Protein AF-A0A7Y3K8Q2-F1 (afdb_monomer_lite)

Secondary structure (DSSP, 8-state):
-----PPP-------------PPPP-----PPPP---------PPP---BPPP------HHHHHHHHHHTT-S-HHHHHHHHHHHHHHGGGGHHHHHHHHHT---HHHHHHHHHHHHHHHHHHHHH--EEEEEEEEEEHHHHHHHHHHHTTPEEEE-SS-GGGGG-EEEEEEEEEEHHHHHHHHHHHHSEEE-PPPS-PPTTEEEEEET-TT-TT--EE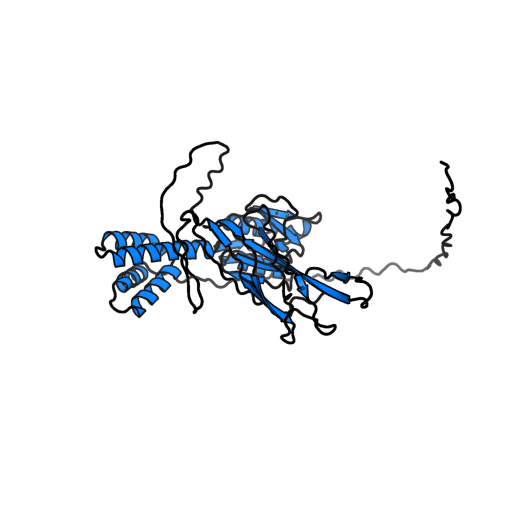EETTEEEEEEEPPPEEEEE--SSS--EEEEEEEEEEEEEE--SS-EEEEE---EEEEEEETTS-B-B-TT-PPPEEE-SSTTEEEE--EEE---TT---EEEEEEE--EEEE-S------------------------SS---------S--S-------------GGG-----

Structure (mmCIF, N/CA/C/O backbone):
data_AF-A0A7Y3K8Q2-F1
#
_entry.id   AF-A0A7Y3K8Q2-F1
#
loop_
_atom_site.group_PDB
_atom_site.id
_atom_site.type_symbol
_atom_site.label_atom_id
_atom_site.label_alt_id
_atom_site.label_comp_id
_atom_site.label_asym_id
_atom_site.label_entity_id
_atom_site.label_seq_id
_atom_site.pdbx_PDB_ins_code
_atom_site.Cartn_x
_atom_site.Cartn_y
_atom_site.Cartn_z
_atom_site.occupancy
_atom_site.B_iso_or_equiv
_atom_site.auth_seq_id
_atom_site.auth_comp_id
_atom_site.auth_asym_id
_atom_site.auth_atom_id
_atom_site.pdbx_PDB_model_num
ATOM 1 N N . MET A 1 1 ? 0.667 54.109 -51.614 1.00 34.78 1 MET A N 1
ATOM 2 C CA . MET A 1 1 ? 1.666 54.460 -52.644 1.00 34.78 1 MET A CA 1
ATOM 3 C C . MET A 1 1 ? 2.727 53.358 -52.658 1.00 34.78 1 MET A C 1
ATOM 5 O O . MET A 1 1 ? 3.371 53.200 -51.638 1.00 34.78 1 MET A O 1
ATOM 9 N N . ARG A 1 2 ? 2.766 52.569 -53.755 1.00 32.72 2 ARG A N 1
ATOM 10 C CA . ARG A 1 2 ? 3.824 51.664 -54.305 1.00 32.72 2 ARG A CA 1
ATOM 11 C C . ARG A 1 2 ? 4.629 50.799 -53.306 1.00 32.72 2 ARG A C 1
ATOM 13 O O . ARG A 1 2 ? 5.362 51.334 -52.495 1.00 32.72 2 ARG A O 1
ATOM 20 N N . ILE A 1 3 ? 4.431 49.475 -53.226 1.00 42.78 3 ILE A N 1
ATOM 21 C CA . ILE A 1 3 ? 5.012 48.390 -54.065 1.00 42.78 3 ILE A CA 1
ATOM 22 C C . ILE A 1 3 ? 6.514 48.575 -54.362 1.00 42.78 3 ILE A C 1
ATOM 24 O O . ILE A 1 3 ? 6.853 49.331 -55.266 1.00 42.78 3 ILE A O 1
ATOM 28 N N . ALA A 1 4 ? 7.353 47.847 -53.613 1.00 37.28 4 ALA A N 1
ATOM 29 C CA . ALA A 1 4 ? 8.728 47.379 -53.889 1.00 37.28 4 ALA A CA 1
ATOM 30 C C . ALA A 1 4 ? 9.181 46.617 -52.615 1.00 37.28 4 ALA A C 1
ATOM 32 O O . ALA A 1 4 ? 8.887 47.080 -51.519 1.00 37.28 4 ALA A O 1
ATOM 33 N N . ASP A 1 5 ? 9.813 45.448 -52.574 1.00 42.91 5 ASP A N 1
ATOM 34 C CA . ASP A 1 5 ? 10.395 44.559 -53.570 1.00 42.91 5 ASP A CA 1
ATOM 35 C C . ASP A 1 5 ? 10.323 43.124 -53.020 1.00 42.91 5 ASP A C 1
ATOM 37 O O . ASP A 1 5 ? 10.685 42.857 -51.872 1.00 42.91 5 ASP A O 1
ATOM 41 N N . VAL A 1 6 ? 9.879 42.191 -53.860 1.00 41.34 6 VAL A N 1
ATOM 42 C CA . VAL A 1 6 ? 9.957 40.747 -53.619 1.00 41.34 6 VAL A CA 1
ATOM 43 C C . VAL A 1 6 ? 11.229 40.245 -54.297 1.00 41.34 6 VAL A C 1
ATOM 45 O O . VAL A 1 6 ? 11.339 40.302 -55.520 1.00 41.34 6 VAL A O 1
ATOM 48 N N . LYS A 1 7 ? 12.192 39.734 -53.522 1.00 41.03 7 LYS A N 1
ATOM 49 C CA . LYS A 1 7 ? 13.321 38.958 -54.060 1.00 41.03 7 LYS A CA 1
ATOM 50 C C . LYS A 1 7 ? 12.903 37.489 -54.227 1.00 41.03 7 LYS A C 1
ATOM 52 O O . LYS A 1 7 ? 12.481 36.885 -53.240 1.00 41.03 7 LYS A O 1
ATOM 57 N N . PRO A 1 8 ? 13.040 36.892 -55.425 1.00 53.84 8 PRO A N 1
ATOM 58 C CA . PRO A 1 8 ? 12.692 35.497 -55.652 1.00 53.84 8 PRO A CA 1
ATOM 59 C C . PRO A 1 8 ? 13.775 34.554 -55.112 1.00 53.84 8 PRO A C 1
ATOM 61 O O . PRO A 1 8 ? 14.955 34.677 -55.438 1.00 53.84 8 PRO A O 1
ATOM 64 N N . TRP A 1 9 ? 13.349 33.586 -54.300 1.00 31.52 9 TRP A N 1
ATOM 65 C CA . TRP A 1 9 ? 14.095 32.364 -54.015 1.00 31.52 9 TRP A CA 1
ATOM 66 C C . TRP A 1 9 ? 13.991 31.428 -55.224 1.00 31.52 9 TRP A C 1
ATOM 68 O O . TRP A 1 9 ? 12.944 30.833 -55.469 1.00 31.52 9 TRP A O 1
ATOM 78 N N . ALA A 1 10 ? 15.079 31.292 -55.972 1.00 44.03 10 ALA A N 1
ATOM 79 C CA . ALA A 1 10 ? 15.303 30.195 -56.904 1.00 44.03 10 ALA A CA 1
ATOM 80 C C . ALA A 1 10 ? 16.795 29.835 -56.886 1.00 44.03 10 ALA A C 1
ATOM 82 O O . ALA A 1 10 ? 17.631 30.721 -56.730 1.00 44.03 10 ALA A O 1
ATOM 83 N N . ALA A 1 11 ? 17.084 28.545 -57.094 1.00 40.09 11 ALA A N 1
ATOM 84 C CA . ALA A 1 11 ? 18.376 27.855 -56.948 1.00 40.09 11 ALA A CA 1
ATOM 85 C C . ALA A 1 11 ? 18.664 27.463 -55.474 1.00 40.09 11 ALA A C 1
ATOM 87 O O . ALA A 1 11 ? 18.662 28.306 -54.593 1.00 40.09 11 ALA A O 1
ATOM 88 N N . ILE A 1 12 ? 18.889 26.207 -55.073 1.00 41.50 12 ILE A N 1
ATOM 89 C CA . ILE A 1 12 ? 19.360 25.002 -55.763 1.00 41.50 12 ILE A CA 1
ATOM 90 C C . ILE A 1 12 ? 18.766 23.785 -55.022 1.00 41.50 12 ILE A C 1
ATOM 92 O O . ILE A 1 12 ? 19.062 23.566 -53.850 1.00 41.50 12 ILE A O 1
ATOM 96 N N . VAL A 1 13 ? 17.956 22.972 -55.705 1.00 44.62 13 VAL A N 1
ATOM 97 C CA . VAL A 1 13 ? 17.641 21.589 -55.308 1.00 44.62 13 VAL A CA 1
ATOM 98 C C . VAL A 1 13 ? 18.369 20.688 -56.295 1.00 44.62 13 VAL A C 1
ATOM 100 O O . VAL A 1 13 ? 17.943 20.603 -57.439 1.00 44.62 13 VAL A O 1
ATOM 103 N N . ALA A 1 14 ? 19.473 20.070 -55.867 1.00 41.16 14 ALA A N 1
ATOM 104 C CA . ALA A 1 14 ? 20.038 18.836 -56.430 1.00 41.16 14 ALA A CA 1
ATOM 105 C C . ALA A 1 14 ? 21.353 18.489 -55.708 1.00 41.16 14 ALA A C 1
ATOM 107 O O . ALA A 1 14 ? 22.441 18.709 -56.231 1.00 41.16 14 ALA A O 1
ATOM 108 N N . VAL A 1 15 ? 21.270 17.923 -54.501 1.00 39.44 15 VAL A N 1
ATOM 109 C CA . VAL A 1 15 ? 22.373 17.111 -53.964 1.00 39.44 15 VAL A CA 1
ATOM 110 C C . VAL A 1 15 ? 21.968 15.660 -54.161 1.00 39.44 15 VAL A C 1
ATOM 112 O O . VAL A 1 15 ? 21.277 15.058 -53.343 1.00 39.44 15 VAL A O 1
ATOM 115 N N . ALA A 1 16 ? 22.343 15.132 -55.323 1.00 43.06 16 ALA A N 1
ATOM 116 C CA . ALA A 1 16 ? 22.302 13.712 -55.607 1.00 43.06 16 ALA A CA 1
ATOM 117 C C . ALA A 1 16 ? 23.352 13.020 -54.724 1.00 43.06 16 ALA A C 1
ATOM 119 O O . ALA A 1 16 ? 24.555 13.178 -54.928 1.00 43.06 16 ALA A O 1
ATOM 120 N N . CYS A 1 17 ? 22.895 12.257 -53.732 1.00 37.62 17 CYS A N 1
ATOM 121 C CA . CYS A 1 17 ? 23.726 11.316 -52.989 1.00 37.62 17 CYS A CA 1
ATOM 122 C C . CYS A 1 17 ? 24.158 10.175 -53.919 1.00 37.62 17 CYS A C 1
ATOM 124 O O . CYS A 1 17 ? 23.544 9.110 -53.952 1.00 37.62 17 CYS A O 1
ATOM 126 N N . LEU A 1 18 ? 25.232 10.403 -54.674 1.00 41.81 18 LEU A N 1
ATOM 127 C CA . LEU A 1 18 ? 25.974 9.367 -55.382 1.00 41.81 18 LEU A CA 1
ATOM 128 C C . LEU A 1 18 ? 26.874 8.636 -54.368 1.00 41.81 18 LEU A C 1
ATOM 130 O O . LEU A 1 18 ? 28.073 8.885 -54.261 1.00 41.81 18 LEU A O 1
ATOM 134 N N . LEU A 1 19 ? 26.283 7.746 -53.570 1.00 45.28 19 LEU A N 1
ATOM 135 C CA . LEU A 1 19 ? 27.051 6.764 -52.809 1.00 45.28 19 LEU A CA 1
ATOM 136 C C . LEU A 1 19 ? 27.386 5.605 -53.746 1.00 45.28 19 LEU A C 1
ATOM 138 O O . LEU A 1 19 ? 26.563 4.730 -54.006 1.00 45.28 19 LEU A O 1
ATOM 142 N N . ALA A 1 20 ? 28.610 5.630 -54.269 1.00 45.62 20 ALA A N 1
ATOM 143 C CA . ALA A 1 20 ? 29.208 4.513 -54.979 1.00 45.62 20 ALA A CA 1
ATOM 144 C C . ALA A 1 20 ? 29.200 3.269 -54.076 1.00 45.62 20 ALA A C 1
ATOM 146 O O . ALA A 1 20 ? 29.879 3.217 -53.046 1.00 45.62 20 ALA A O 1
ATOM 147 N N . ALA A 1 21 ? 28.420 2.265 -54.471 1.00 46.75 21 ALA A N 1
ATOM 148 C CA . ALA A 1 21 ? 28.455 0.941 -53.879 1.00 46.75 21 ALA A CA 1
ATOM 149 C C . ALA A 1 21 ? 29.845 0.339 -54.125 1.00 46.75 21 ALA A C 1
ATOM 151 O O . ALA A 1 21 ? 30.217 0.037 -55.258 1.00 46.75 21 ALA A O 1
ATOM 152 N N . ARG A 1 22 ? 30.638 0.187 -53.060 1.00 51.09 22 ARG A N 1
ATOM 153 C CA . ARG A 1 22 ? 31.871 -0.599 -53.123 1.00 51.09 22 ARG A CA 1
ATOM 154 C C . ARG A 1 22 ? 31.491 -2.074 -53.311 1.00 51.09 22 ARG A C 1
ATOM 156 O O . ARG A 1 22 ? 30.684 -2.572 -52.524 1.00 51.09 22 ARG A O 1
ATOM 163 N N . PRO A 1 23 ? 32.057 -2.785 -54.301 1.00 56.75 23 PRO A N 1
ATOM 164 C CA . PRO A 1 23 ? 31.856 -4.220 -54.428 1.00 56.75 23 PRO A CA 1
ATOM 165 C C . PRO A 1 23 ? 32.451 -4.919 -53.201 1.00 56.75 23 PRO A C 1
ATOM 167 O O . PRO A 1 23 ? 33.633 -4.769 -52.889 1.00 56.75 23 PRO A O 1
ATOM 170 N N . VAL A 1 24 ? 31.609 -5.658 -52.480 1.00 62.53 24 VAL A N 1
ATOM 171 C CA . VAL A 1 24 ? 32.037 -6.558 -51.407 1.00 62.53 24 VAL A CA 1
ATOM 172 C C . VAL A 1 24 ? 32.770 -7.731 -52.068 1.00 62.53 24 VAL A C 1
ATOM 174 O O . VAL A 1 24 ? 32.178 -8.383 -52.930 1.00 62.53 24 VAL A O 1
ATOM 177 N N . PRO A 1 25 ? 34.038 -8.017 -51.721 1.00 63.31 25 PRO A N 1
ATOM 178 C CA . PRO A 1 25 ? 34.726 -9.184 -52.251 1.00 63.31 25 PRO A CA 1
ATOM 179 C C . PRO A 1 25 ? 34.004 -10.453 -51.790 1.00 63.31 25 PRO A C 1
ATOM 181 O O . PRO A 1 25 ? 33.727 -10.637 -50.604 1.00 63.31 25 PRO A O 1
ATOM 184 N N . ALA A 1 26 ? 33.689 -11.324 -52.748 1.00 54.75 26 ALA A N 1
ATOM 185 C CA . ALA A 1 26 ? 33.118 -12.634 -52.490 1.00 54.75 26 ALA A CA 1
ATOM 186 C C . ALA A 1 26 ? 34.107 -13.466 -51.659 1.00 54.75 26 ALA A C 1
ATOM 188 O O . ALA A 1 26 ? 35.140 -13.913 -52.157 1.00 54.75 26 ALA A O 1
ATOM 189 N N . VAL A 1 27 ? 33.789 -13.671 -50.380 1.00 58.91 27 VAL A N 1
ATOM 190 C CA . VAL A 1 27 ? 34.483 -14.631 -49.517 1.00 58.91 27 VAL A CA 1
ATOM 191 C C . VAL A 1 27 ? 34.057 -16.030 -49.961 1.00 58.91 27 VAL A C 1
ATOM 193 O O . VAL A 1 27 ? 33.045 -16.570 -49.517 1.00 58.91 27 VAL A O 1
ATOM 196 N N . SER A 1 28 ? 34.814 -16.586 -50.903 1.00 59.12 28 SER A N 1
ATOM 197 C CA . SER A 1 28 ? 34.719 -17.981 -51.323 1.00 59.12 28 SER A CA 1
ATOM 198 C C . SER A 1 28 ? 35.443 -18.855 -50.295 1.00 59.12 28 SER A C 1
ATOM 200 O O . SER A 1 28 ? 36.624 -18.634 -50.032 1.00 59.12 28 SER A O 1
ATOM 202 N N . GLY A 1 29 ? 34.739 -19.824 -49.695 1.00 57.97 29 GLY A N 1
ATOM 203 C CA . GLY A 1 29 ? 35.365 -20.874 -48.876 1.00 57.97 29 GLY A CA 1
ATOM 204 C C . GLY A 1 29 ? 34.869 -21.054 -47.436 1.00 57.97 29 GLY A C 1
ATOM 205 O O . GLY A 1 29 ? 35.644 -21.492 -46.591 1.00 57.97 29 GLY A O 1
ATOM 206 N N . ALA A 1 30 ? 33.606 -20.755 -47.115 1.00 52.19 30 ALA A N 1
ATOM 207 C CA . ALA A 1 30 ? 33.050 -21.127 -45.811 1.00 52.19 30 ALA A CA 1
ATOM 208 C C . ALA A 1 30 ? 32.630 -22.610 -45.795 1.00 52.19 30 ALA A C 1
ATOM 210 O O . ALA A 1 30 ? 31.557 -22.981 -46.270 1.00 52.19 30 ALA A O 1
ATOM 211 N N . THR A 1 31 ? 33.492 -23.457 -45.235 1.00 67.50 31 THR A N 1
ATOM 212 C CA . THR A 1 31 ? 33.209 -24.850 -44.863 1.00 67.50 31 THR A CA 1
ATOM 213 C C . THR A 1 31 ? 31.917 -24.928 -44.033 1.00 67.50 31 THR A C 1
ATOM 215 O O . THR A 1 31 ? 31.753 -24.120 -43.112 1.00 67.50 31 THR A O 1
ATOM 218 N N . PRO A 1 32 ? 30.997 -25.877 -44.301 1.00 70.56 32 PRO A N 1
ATOM 219 C CA . PRO A 1 32 ? 29.763 -26.002 -43.533 1.00 70.56 32 PRO A CA 1
ATOM 220 C C . PRO A 1 32 ? 30.079 -26.194 -42.040 1.00 70.56 32 PRO A C 1
ATOM 222 O O . PRO A 1 32 ? 30.946 -27.005 -41.693 1.00 70.56 32 PRO A O 1
ATOM 225 N N . PRO A 1 33 ? 29.412 -25.455 -41.135 1.00 67.12 33 PRO A N 1
ATOM 226 C CA . PRO A 1 33 ? 29.667 -25.565 -39.710 1.00 67.12 33 PRO A CA 1
ATOM 227 C C . PRO A 1 33 ? 29.348 -26.985 -39.242 1.00 67.12 33 PRO A C 1
ATOM 229 O O . PRO A 1 33 ? 28.231 -27.481 -39.391 1.00 67.12 33 PRO A O 1
ATOM 232 N N . ARG A 1 34 ? 30.361 -27.635 -38.664 1.00 69.44 34 ARG A N 1
ATOM 233 C CA . ARG A 1 34 ? 30.262 -28.946 -38.019 1.00 69.44 34 ARG A CA 1
ATOM 234 C C . ARG A 1 34 ? 29.072 -28.923 -37.041 1.00 69.44 34 ARG A C 1
ATOM 236 O O . ARG A 1 34 ? 29.019 -28.004 -36.217 1.00 69.44 34 ARG A O 1
ATOM 243 N N . PRO A 1 35 ? 28.132 -29.886 -37.098 1.00 63.22 35 PRO A N 1
ATOM 244 C CA . PRO A 1 35 ? 27.005 -29.929 -36.175 1.00 63.22 35 PRO A CA 1
ATOM 245 C C . PRO A 1 35 ? 27.545 -29.982 -34.746 1.00 63.22 35 PRO A C 1
ATOM 247 O O . PRO A 1 35 ? 28.223 -30.935 -34.356 1.00 63.22 35 PRO A O 1
ATOM 250 N N . ARG A 1 36 ? 27.305 -28.914 -33.975 1.00 63.41 36 ARG A N 1
ATOM 251 C CA . ARG A 1 36 ? 27.643 -28.891 -32.551 1.00 63.41 36 ARG A CA 1
ATOM 252 C C . ARG A 1 36 ? 26.876 -30.038 -31.887 1.00 63.41 36 ARG A C 1
ATOM 254 O O . ARG A 1 36 ? 25.658 -30.092 -32.063 1.00 63.41 36 ARG A O 1
ATOM 261 N N . PRO A 1 37 ? 27.542 -30.930 -31.131 1.00 67.38 37 PRO A N 1
ATOM 262 C CA . PRO A 1 37 ? 26.841 -31.933 -30.346 1.00 67.38 37 PRO A CA 1
ATOM 263 C C . PRO A 1 37 ? 25.824 -31.211 -29.465 1.00 67.38 37 PRO A C 1
ATOM 265 O O . PRO A 1 37 ? 26.164 -30.238 -28.785 1.00 67.38 37 PRO A O 1
ATOM 268 N N . ALA A 1 38 ? 24.567 -31.646 -29.547 1.00 53.72 38 ALA A N 1
ATOM 269 C CA . ALA A 1 38 ? 23.482 -31.131 -28.735 1.00 53.72 38 ALA A CA 1
ATOM 270 C C . ALA A 1 38 ? 23.841 -31.375 -27.267 1.00 53.72 38 ALA A C 1
ATOM 272 O O . ALA A 1 38 ? 23.623 -32.457 -26.727 1.00 53.72 38 ALA A O 1
ATOM 273 N N . MET A 1 39 ? 24.452 -30.377 -26.627 1.00 54.78 39 MET A N 1
ATOM 274 C CA . MET A 1 39 ? 24.625 -30.383 -25.188 1.00 54.78 39 MET A CA 1
ATOM 275 C C . MET A 1 39 ? 23.223 -30.427 -24.603 1.00 54.78 39 MET A C 1
ATOM 277 O O . MET A 1 39 ? 22.457 -29.473 -24.752 1.00 54.78 39 MET A O 1
ATOM 281 N N . ALA A 1 40 ? 22.888 -31.557 -23.984 1.00 52.88 40 ALA A N 1
ATOM 282 C CA . ALA A 1 40 ? 21.697 -31.713 -23.178 1.00 52.88 40 ALA A CA 1
ATOM 283 C C . ALA A 1 40 ? 21.687 -30.570 -22.159 1.00 52.88 40 ALA A C 1
ATOM 285 O O . ALA A 1 40 ? 22.428 -30.574 -21.175 1.00 52.88 40 ALA A O 1
ATOM 286 N N . VAL A 1 41 ? 20.893 -29.538 -22.447 1.00 50.03 41 VAL A N 1
ATOM 287 C CA . VAL A 1 41 ? 20.645 -28.442 -21.522 1.00 50.03 41 VAL A CA 1
ATOM 288 C C . VAL A 1 41 ? 19.907 -29.083 -20.364 1.00 50.03 41 VAL A C 1
ATOM 290 O O . VAL A 1 41 ? 18.709 -29.342 -20.455 1.00 50.03 41 VAL A O 1
ATOM 293 N N . ALA A 1 42 ? 20.647 -29.406 -19.303 1.00 51.31 42 ALA A N 1
ATOM 294 C CA . ALA A 1 42 ? 20.094 -29.910 -18.064 1.00 51.31 42 ALA A CA 1
ATOM 295 C C . ALA A 1 42 ? 19.019 -28.918 -17.611 1.00 51.31 42 ALA A C 1
ATOM 297 O O . ALA A 1 42 ? 19.310 -27.799 -17.175 1.00 51.31 42 ALA A O 1
ATOM 298 N N . SER A 1 43 ? 17.761 -29.306 -17.799 1.00 52.53 43 SER A N 1
ATOM 299 C CA . SER A 1 43 ? 16.587 -28.532 -17.436 1.00 52.53 43 SER A CA 1
ATOM 300 C C . SER A 1 43 ? 16.564 -28.418 -15.919 1.00 52.53 43 SER A C 1
ATOM 302 O O . SER A 1 43 ? 16.042 -29.285 -15.221 1.00 52.53 43 SER A O 1
ATOM 304 N N . ARG A 1 44 ? 17.204 -27.364 -15.404 1.00 56.59 44 ARG A N 1
ATOM 305 C CA . ARG A 1 44 ? 17.248 -27.054 -13.978 1.00 56.59 44 ARG A CA 1
ATOM 306 C C . ARG A 1 44 ? 15.793 -26.968 -13.495 1.00 56.59 44 ARG A C 1
ATOM 308 O O . ARG A 1 44 ? 15.041 -26.159 -14.051 1.00 56.59 44 ARG A O 1
ATOM 315 N N . PRO A 1 45 ? 15.364 -27.799 -12.529 1.00 58.28 45 PRO A N 1
ATOM 316 C CA . PRO A 1 45 ? 13.983 -27.792 -12.072 1.00 58.28 45 PRO A CA 1
ATOM 317 C C . PRO A 1 45 ? 13.601 -26.376 -11.617 1.00 58.28 45 PRO A C 1
ATOM 319 O O . PRO A 1 45 ? 14.430 -25.675 -11.024 1.00 58.28 45 PRO A O 1
ATOM 322 N N . PRO A 1 46 ? 12.379 -25.910 -11.933 1.00 62.38 46 PRO A N 1
ATOM 323 C CA . PRO A 1 46 ? 11.961 -24.556 -11.607 1.00 62.38 46 PRO A CA 1
ATOM 324 C C . PRO A 1 46 ? 12.075 -24.342 -10.097 1.00 62.38 46 PRO A C 1
ATOM 326 O O . PRO A 1 46 ? 11.532 -25.117 -9.313 1.00 62.38 46 PRO A O 1
ATOM 329 N N . ALA A 1 47 ? 12.782 -23.285 -9.694 1.00 62.19 47 ALA A N 1
ATOM 330 C CA . ALA A 1 47 ? 12.924 -22.920 -8.292 1.00 62.19 47 ALA A CA 1
ATOM 331 C C . ALA A 1 47 ? 11.535 -22.745 -7.654 1.00 62.19 47 ALA A C 1
ATOM 333 O O . ALA A 1 47 ? 10.793 -21.816 -7.987 1.00 62.19 47 ALA A O 1
ATOM 334 N N . ILE A 1 48 ? 11.179 -23.649 -6.740 1.00 57.34 48 ILE A N 1
ATOM 335 C CA . ILE A 1 48 ? 9.974 -23.530 -5.923 1.00 57.34 48 ILE A CA 1
ATOM 336 C C . ILE A 1 48 ? 10.252 -22.449 -4.885 1.00 57.34 48 ILE A C 1
ATOM 338 O O . ILE A 1 48 ? 11.035 -22.626 -3.954 1.00 57.34 48 ILE A O 1
ATOM 342 N N . ILE A 1 49 ? 9.593 -21.308 -5.037 1.00 61.25 49 ILE A N 1
ATOM 343 C CA . ILE A 1 49 ? 9.621 -20.252 -4.035 1.00 61.25 49 ILE A CA 1
ATOM 344 C C . ILE A 1 49 ? 8.702 -20.674 -2.877 1.00 61.25 49 ILE A C 1
ATOM 346 O O . ILE A 1 49 ? 7.498 -20.416 -2.906 1.00 61.25 49 ILE A O 1
ATOM 350 N N . MET A 1 50 ? 9.259 -21.333 -1.857 1.00 43.56 50 MET A N 1
ATOM 351 C CA . MET A 1 50 ? 8.577 -21.516 -0.572 1.00 43.56 50 MET A CA 1
ATOM 352 C C . MET A 1 50 ? 8.633 -20.207 0.218 1.00 43.56 50 MET A C 1
ATOM 354 O O . MET A 1 50 ? 9.706 -19.655 0.461 1.00 43.56 50 MET A O 1
ATOM 358 N N . LEU A 1 51 ? 7.470 -19.680 0.599 1.00 53.06 51 LEU A N 1
ATOM 359 C CA . LEU A 1 51 ? 7.373 -18.573 1.545 1.00 53.06 51 LEU A CA 1
ATOM 360 C C . LEU A 1 51 ? 7.036 -19.106 2.942 1.00 53.06 51 LEU A C 1
ATOM 362 O O . LEU A 1 51 ? 6.220 -20.022 3.053 1.00 53.06 51 LEU A O 1
ATOM 366 N N . PRO A 1 52 ? 7.622 -18.530 4.004 1.00 53.59 52 PRO A N 1
ATOM 367 C CA . PRO A 1 52 ? 7.262 -18.872 5.372 1.00 53.59 52 PRO A CA 1
ATOM 368 C C . PRO A 1 52 ? 5.786 -18.550 5.647 1.00 53.59 52 PRO A C 1
ATOM 370 O O . PRO A 1 52 ? 5.279 -17.493 5.256 1.00 53.59 52 PRO A O 1
ATOM 373 N N . ARG A 1 53 ? 5.114 -19.477 6.339 1.00 47.44 53 ARG A N 1
ATOM 374 C CA . ARG A 1 53 ? 3.764 -19.317 6.894 1.00 47.44 53 ARG A CA 1
ATOM 375 C C . ARG A 1 53 ? 3.751 -18.145 7.868 1.00 47.44 53 ARG A C 1
ATOM 377 O O . ARG A 1 53 ? 4.518 -18.137 8.825 1.00 47.44 53 ARG A O 1
ATOM 384 N N . THR A 1 54 ? 2.870 -17.171 7.662 1.00 53.38 54 THR A N 1
ATOM 385 C CA . THR A 1 54 ? 2.738 -16.039 8.588 1.00 53.38 54 THR A CA 1
ATOM 386 C C . THR A 1 54 ? 1.277 -15.732 8.887 1.00 53.38 54 THR A C 1
ATOM 388 O O . THR A 1 54 ? 0.648 -14.970 8.152 1.00 53.38 54 THR A O 1
ATOM 391 N N . GLN A 1 55 ? 0.765 -16.246 10.010 1.00 58.19 55 GLN A N 1
ATOM 392 C CA . GLN A 1 55 ? -0.003 -15.416 10.944 1.00 58.19 55 GLN A CA 1
ATOM 393 C C . GLN A 1 55 ? -0.157 -16.065 12.332 1.00 58.19 55 GLN A C 1
ATOM 395 O O . GLN A 1 55 ? -0.479 -17.249 12.411 1.00 58.19 55 GLN A O 1
ATOM 400 N N . PRO A 1 56 ? 0.009 -15.292 13.421 1.00 56.69 56 PRO A N 1
ATOM 401 C CA . PRO A 1 56 ? -0.501 -15.676 14.729 1.00 56.69 56 PRO A CA 1
ATOM 402 C C . PRO A 1 56 ? -2.033 -15.603 14.710 1.00 56.69 56 PRO A C 1
ATOM 404 O O . PRO A 1 56 ? -2.618 -14.576 14.359 1.00 56.69 56 PRO A O 1
ATOM 407 N N . VAL A 1 57 ? -2.688 -16.703 15.072 1.00 77.94 57 VAL A N 1
ATOM 408 C CA . VAL A 1 57 ? -4.133 -16.739 15.309 1.00 77.94 57 VAL A CA 1
ATOM 409 C C . VAL A 1 57 ? -4.371 -16.133 16.691 1.00 77.94 57 VAL A C 1
ATOM 411 O O . VAL A 1 57 ? -4.094 -16.773 17.702 1.00 77.94 57 VAL A O 1
ATOM 414 N N . PHE A 1 58 ? -4.828 -14.880 16.753 1.00 88.69 58 PHE A N 1
ATOM 415 C CA . PHE A 1 58 ? -5.263 -14.297 18.024 1.00 88.69 58 PHE A CA 1
ATOM 416 C C . PHE A 1 58 ? -6.529 -15.013 18.495 1.00 88.69 58 PHE A C 1
ATOM 418 O O . PHE A 1 58 ? -7.490 -15.139 17.734 1.00 88.69 58 PHE A O 1
ATOM 425 N N . THR A 1 59 ? -6.542 -15.487 19.738 1.00 93.25 59 THR A N 1
ATOM 426 C CA . THR A 1 59 ? -7.701 -16.209 20.276 1.00 93.25 59 THR A CA 1
ATOM 427 C C . THR A 1 59 ? -8.795 -15.230 20.720 1.00 93.25 59 THR A C 1
ATOM 429 O O . THR A 1 59 ? -8.484 -14.111 21.146 1.00 93.25 59 THR A O 1
ATOM 432 N N . PRO A 1 60 ? -10.082 -15.628 20.705 1.00 94.38 60 PRO A N 1
ATOM 433 C CA . PRO A 1 60 ? -11.166 -14.800 21.241 1.00 94.38 60 PRO A CA 1
ATOM 434 C C . PRO A 1 60 ? -10.906 -14.318 22.678 1.00 94.38 60 PRO A C 1
ATOM 436 O O . PRO A 1 60 ? -11.198 -13.171 23.012 1.00 94.38 60 PRO A O 1
ATOM 439 N N . LYS A 1 61 ? -10.256 -15.154 23.503 1.00 95.88 61 LYS A N 1
ATOM 440 C CA . LYS A 1 61 ? -9.847 -14.818 24.876 1.00 95.88 61 LYS A CA 1
ATOM 441 C C . LYS A 1 61 ? -8.844 -13.660 24.925 1.00 95.88 61 LYS A C 1
ATOM 443 O O . LYS A 1 61 ? -8.966 -12.788 25.780 1.00 95.88 61 LYS A O 1
ATOM 448 N N . GLN A 1 62 ? -7.873 -13.619 24.009 1.00 96.75 62 GLN A N 1
ATOM 449 C CA . GLN A 1 62 ? -6.914 -12.509 23.925 1.00 96.75 62 GLN A CA 1
ATOM 450 C C . GLN A 1 62 ? -7.603 -11.198 23.531 1.00 96.75 62 GLN A C 1
ATOM 452 O O . GLN A 1 62 ? -7.339 -10.163 24.141 1.00 96.75 62 GLN A O 1
ATOM 457 N N . ILE A 1 63 ? -8.523 -11.251 22.561 1.00 96.75 63 ILE A N 1
ATOM 458 C CA . ILE A 1 63 ? -9.300 -10.080 22.128 1.00 96.75 63 ILE A CA 1
ATOM 459 C C . ILE A 1 63 ? -10.138 -9.545 23.294 1.00 96.75 63 ILE A C 1
ATOM 461 O O . ILE A 1 63 ? -10.054 -8.357 23.606 1.00 96.75 63 ILE A O 1
ATOM 465 N N . ALA A 1 64 ? -10.874 -10.417 23.989 1.00 96.56 64 ALA A N 1
ATOM 466 C CA . ALA A 1 64 ? -11.659 -10.047 25.166 1.00 96.56 64 ALA A CA 1
ATOM 467 C C . ALA A 1 64 ? -10.788 -9.436 26.279 1.00 96.56 64 ALA A C 1
ATOM 469 O O . ALA A 1 64 ? -11.154 -8.413 26.857 1.00 96.56 64 ALA A O 1
ATOM 470 N N . ALA A 1 65 ? -9.598 -9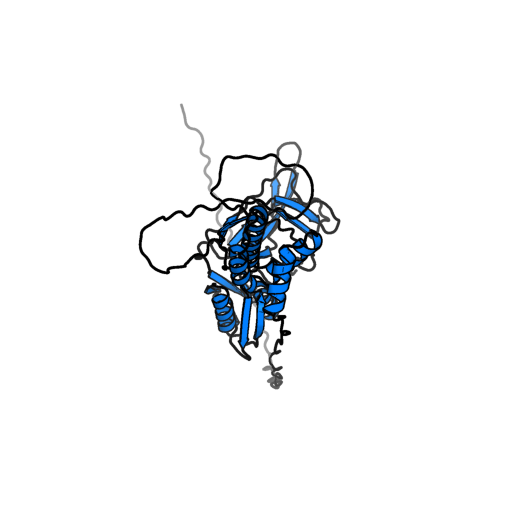.995 26.531 1.00 97.62 65 ALA A N 1
ATOM 471 C CA . ALA A 1 65 ? -8.662 -9.453 27.516 1.00 97.62 65 ALA A CA 1
ATOM 472 C C . ALA A 1 65 ? -8.178 -8.036 27.156 1.00 97.62 65 ALA A C 1
ATOM 474 O O . ALA A 1 65 ? -8.059 -7.181 28.036 1.00 97.62 65 ALA A O 1
ATOM 475 N N . TRP A 1 66 ? -7.914 -7.747 25.878 1.00 97.94 66 TRP A N 1
ATOM 476 C CA . TRP A 1 66 ? -7.574 -6.385 25.449 1.00 97.94 66 TRP A CA 1
ATOM 477 C C . TRP A 1 66 ? -8.758 -5.429 25.545 1.00 97.94 66 TRP A C 1
ATOM 479 O O . TRP A 1 66 ? -8.557 -4.285 25.941 1.00 97.94 66 TRP A O 1
ATOM 489 N N . ILE A 1 67 ? -9.976 -5.886 25.252 1.00 96.81 67 ILE A N 1
ATOM 490 C CA . ILE A 1 67 ? -11.190 -5.079 25.437 1.00 96.81 67 ILE A CA 1
ATOM 491 C C . ILE A 1 67 ? -11.372 -4.721 26.914 1.00 96.81 67 ILE A C 1
ATOM 493 O O . ILE A 1 67 ? -11.576 -3.551 27.227 1.00 96.81 67 ILE A O 1
ATOM 497 N N . GLY A 1 68 ? -11.187 -5.677 27.830 1.00 95.62 68 GLY A N 1
ATOM 498 C CA . GLY A 1 68 ? -11.208 -5.409 29.272 1.00 95.62 68 GLY A CA 1
ATOM 499 C C . GLY A 1 68 ? -10.140 -4.398 29.707 1.00 95.62 68 GLY A C 1
ATOM 500 O O . GLY A 1 68 ? -10.392 -3.540 30.542 1.00 95.62 68 GLY A O 1
ATOM 501 N N . LYS A 1 69 ? -8.958 -4.406 29.078 1.00 96.94 69 LYS A N 1
ATOM 502 C CA . LYS A 1 69 ? -7.893 -3.422 29.349 1.00 96.94 69 LYS A CA 1
ATOM 503 C C . LYS A 1 69 ? -8.228 -1.995 28.899 1.00 96.94 69 LYS A C 1
ATOM 505 O O . LYS A 1 69 ? -7.551 -1.063 29.338 1.00 96.94 69 LYS A O 1
ATOM 510 N N . LEU A 1 70 ? -9.247 -1.791 28.060 1.00 96.00 70 LEU A N 1
ATOM 511 C CA . LEU A 1 70 ? -9.671 -0.450 27.648 1.00 96.00 70 LEU A CA 1
ATOM 512 C C . LEU A 1 70 ? -10.336 0.342 28.787 1.00 96.00 70 LEU A C 1
ATOM 514 O O . LEU A 1 70 ? -10.328 1.568 28.721 1.00 96.00 70 LEU A O 1
ATOM 518 N N . SER A 1 71 ? -10.836 -0.317 29.839 1.00 94.69 71 SER A N 1
ATOM 519 C CA . SER A 1 71 ? -11.373 0.346 31.040 1.00 94.69 71 SER A CA 1
ATOM 520 C C . SER A 1 71 ? -10.332 0.608 32.133 1.00 94.69 71 SER A C 1
ATOM 522 O O . SER A 1 71 ? -10.664 1.176 33.169 1.00 94.69 71 SER A O 1
ATOM 524 N N . SER A 1 72 ? -9.067 0.229 31.920 1.00 95.75 72 SER A N 1
ATOM 525 C CA . SER A 1 72 ? -8.005 0.440 32.909 1.00 95.75 72 SER A CA 1
ATOM 526 C C . SER A 1 72 ? -7.842 1.929 33.249 1.00 95.75 72 SER A C 1
ATOM 528 O O . SER A 1 72 ? -7.837 2.748 32.322 1.00 95.75 72 SER A O 1
ATOM 530 N N . PRO A 1 73 ? -7.605 2.306 34.523 1.00 95.00 73 PRO A N 1
ATOM 531 C CA . PRO A 1 73 ? -7.299 3.692 34.889 1.00 95.00 73 PRO A CA 1
ATOM 532 C C . PRO A 1 73 ? -5.974 4.175 34.272 1.00 95.00 73 PRO A C 1
ATOM 534 O O . PRO A 1 73 ? -5.820 5.357 33.956 1.00 95.00 73 PRO A O 1
ATOM 537 N N . HIS A 1 74 ? -5.043 3.263 33.971 1.00 96.94 74 HIS A N 1
ATOM 538 C CA . HIS A 1 74 ? -3.735 3.601 33.416 1.00 96.94 74 HIS A CA 1
ATOM 539 C C . HIS A 1 74 ? -3.776 3.810 31.894 1.00 96.94 74 HIS A C 1
ATOM 541 O O . HIS A 1 74 ? -4.006 2.884 31.109 1.00 96.94 74 HIS A O 1
ATOM 547 N N . ALA A 1 75 ? -3.443 5.024 31.445 1.00 93.62 75 ALA A N 1
ATOM 548 C CA . ALA A 1 75 ? -3.452 5.389 30.025 1.00 93.62 75 ALA A CA 1
ATOM 549 C C . ALA A 1 75 ? -2.502 4.538 29.157 1.00 93.62 75 ALA A C 1
ATOM 551 O O . ALA A 1 75 ? -2.794 4.271 27.989 1.00 93.62 75 ALA A O 1
ATOM 552 N N . ALA A 1 76 ? -1.370 4.083 29.707 1.00 95.25 76 ALA A N 1
ATOM 553 C CA . ALA A 1 76 ? -0.426 3.219 28.995 1.00 95.25 76 ALA A CA 1
ATOM 554 C C . ALA A 1 76 ? -1.055 1.869 28.603 1.00 95.25 76 ALA A C 1
ATOM 556 O O . ALA A 1 76 ? -0.945 1.459 27.445 1.00 95.25 76 ALA A O 1
ATOM 557 N N . ILE A 1 77 ? -1.790 1.242 29.528 1.00 96.88 77 ILE A N 1
ATOM 558 C CA . ILE A 1 77 ? -2.474 -0.040 29.315 1.00 96.88 77 ILE A CA 1
ATOM 559 C C . ILE A 1 77 ? -3.560 0.108 28.244 1.00 96.88 77 ILE A C 1
ATOM 561 O O . ILE A 1 77 ? -3.612 -0.695 27.308 1.00 96.88 77 ILE A O 1
ATOM 565 N N . ARG A 1 78 ? -4.362 1.183 28.309 1.00 95.69 78 ARG A N 1
ATOM 566 C CA . ARG A 1 78 ? -5.381 1.479 27.286 1.00 95.69 78 ARG A CA 1
ATOM 567 C C . ARG A 1 78 ? -4.759 1.646 25.901 1.00 95.69 78 ARG A C 1
ATOM 569 O O . ARG A 1 78 ? -5.218 1.031 24.942 1.00 95.69 78 ARG A O 1
ATOM 576 N N . ARG A 1 79 ? -3.683 2.437 25.779 1.00 94.44 79 ARG A N 1
ATOM 577 C CA . ARG A 1 79 ? -2.982 2.646 24.496 1.00 94.44 79 ARG A CA 1
ATOM 578 C C . ARG A 1 79 ? -2.430 1.343 23.923 1.00 94.44 79 ARG A C 1
ATOM 580 O O . ARG A 1 79 ? -2.563 1.110 22.723 1.00 94.44 79 ARG A O 1
ATOM 587 N N . GLN A 1 80 ? -1.835 0.492 24.757 1.00 96.00 80 GLN A N 1
ATOM 588 C CA . GLN A 1 80 ? -1.327 -0.807 24.320 1.00 96.00 80 GLN A CA 1
ATOM 589 C C . GLN A 1 80 ? -2.462 -1.717 23.831 1.00 96.00 80 GLN A C 1
ATOM 591 O O . GLN A 1 80 ? -2.357 -2.298 22.751 1.00 96.00 80 GLN A O 1
ATOM 596 N N . ALA A 1 81 ? -3.572 -1.789 24.570 1.00 96.75 81 ALA A N 1
ATOM 597 C CA . ALA A 1 81 ? -4.752 -2.541 24.159 1.00 96.75 81 ALA A CA 1
ATOM 598 C C . ALA A 1 81 ? -5.326 -2.040 22.821 1.00 96.75 81 ALA A C 1
ATOM 600 O O . ALA A 1 81 ? -5.546 -2.852 21.922 1.00 96.75 81 ALA A O 1
ATOM 601 N N . LYS A 1 82 ? -5.469 -0.715 22.636 1.00 96.88 82 LYS A N 1
ATOM 602 C CA . LYS A 1 82 ? -5.894 -0.109 21.357 1.00 96.88 82 LYS A CA 1
ATOM 603 C C . LYS A 1 82 ? -4.988 -0.553 20.198 1.00 96.88 82 LYS A C 1
ATOM 605 O O . LYS A 1 82 ? -5.491 -0.999 19.171 1.00 96.88 82 LYS A O 1
ATOM 610 N N . ARG A 1 83 ? -3.658 -0.523 20.369 1.00 94.25 83 ARG A N 1
ATOM 611 C CA . ARG A 1 83 ? -2.703 -0.981 19.334 1.00 94.25 83 ARG A CA 1
ATOM 612 C C . ARG A 1 83 ? -2.865 -2.463 18.991 1.00 94.25 83 ARG A C 1
ATOM 614 O O . ARG A 1 83 ? -2.832 -2.819 17.812 1.00 94.25 83 ARG A O 1
ATOM 621 N N . HIS A 1 84 ? -3.056 -3.324 19.992 1.00 95.12 84 HIS A N 1
ATOM 622 C CA . HIS A 1 84 ? -3.287 -4.749 19.748 1.00 95.12 84 HIS A CA 1
ATOM 623 C C . HIS A 1 84 ? -4.600 -4.983 18.997 1.00 95.12 84 HIS A C 1
ATOM 625 O O . HIS A 1 84 ? -4.607 -5.717 18.015 1.00 95.12 84 HIS A O 1
ATOM 631 N N . LEU A 1 85 ? -5.678 -4.297 19.379 1.00 95.88 85 LEU A N 1
ATOM 632 C CA . LEU A 1 85 ? -6.981 -4.406 18.715 1.00 95.88 85 LEU A CA 1
ATOM 633 C C . LEU A 1 85 ? -6.939 -3.898 17.263 1.00 95.88 85 LEU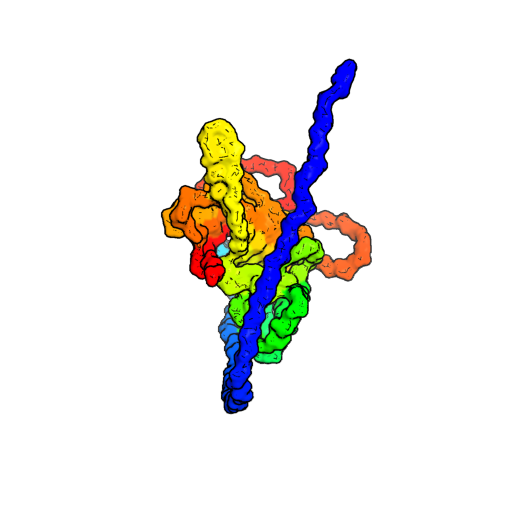 A C 1
ATOM 635 O O . LEU A 1 85 ? -7.488 -4.548 16.376 1.00 95.88 85 LEU A O 1
ATOM 639 N N . ILE A 1 86 ? -6.202 -2.816 16.988 1.00 92.81 86 ILE A N 1
ATOM 640 C CA . ILE A 1 86 ? -5.937 -2.348 15.614 1.00 92.81 86 ILE A CA 1
ATOM 641 C C . ILE A 1 86 ? -5.163 -3.403 14.811 1.00 92.81 86 ILE A C 1
ATOM 643 O O . ILE A 1 86 ? -5.494 -3.673 13.658 1.00 92.81 86 ILE A O 1
ATOM 647 N N . THR A 1 87 ? -4.170 -4.050 15.428 1.00 89.75 87 THR A N 1
ATOM 648 C CA . THR A 1 87 ? -3.377 -5.118 14.790 1.00 89.75 87 THR A CA 1
ATOM 649 C C . THR A 1 87 ? -4.225 -6.355 14.469 1.00 89.75 87 THR A C 1
ATOM 651 O O . THR A 1 87 ? -4.059 -6.958 13.406 1.00 89.75 87 THR A O 1
ATOM 654 N N . VAL A 1 88 ? -5.156 -6.720 15.359 1.00 92.25 88 VAL A N 1
ATOM 655 C CA . VAL A 1 88 ? -6.147 -7.788 15.132 1.00 92.25 88 VAL A CA 1
ATOM 656 C C . VAL A 1 88 ? -7.055 -7.440 13.948 1.00 92.25 88 VAL A C 1
ATOM 658 O O . VAL A 1 88 ? -7.388 -8.307 13.135 1.00 92.25 88 VAL A O 1
ATOM 661 N N . GLY A 1 89 ? -7.437 -6.168 13.822 1.00 91.62 89 GLY A N 1
ATOM 662 C CA . GLY A 1 89 ? -8.238 -5.659 12.717 1.00 91.62 89 GLY A CA 1
ATOM 663 C C . GLY A 1 89 ? -9.693 -6.123 12.793 1.00 91.62 89 GLY A C 1
ATOM 664 O O . GLY A 1 89 ? -10.358 -5.985 13.818 1.00 91.62 89 GLY A O 1
ATOM 665 N N . THR A 1 90 ? -10.218 -6.686 11.702 1.00 90.81 90 THR A N 1
ATOM 666 C CA . THR A 1 90 ? -11.656 -6.983 11.557 1.00 90.81 90 THR A CA 1
ATOM 667 C C . THR A 1 90 ? -12.202 -7.970 12.584 1.00 90.81 90 THR A C 1
ATOM 669 O O . THR A 1 90 ? -13.372 -7.868 12.943 1.00 90.81 90 THR A O 1
ATOM 672 N N . ALA A 1 91 ? -11.378 -8.892 13.088 1.00 92.31 91 ALA A N 1
ATOM 673 C CA . ALA A 1 91 ? -11.804 -9.860 14.099 1.00 92.31 91 ALA A CA 1
ATOM 674 C C . ALA A 1 91 ? -12.152 -9.204 15.451 1.00 92.31 91 ALA A C 1
ATOM 676 O O . ALA A 1 91 ? -12.902 -9.781 16.231 1.00 92.31 91 ALA A O 1
ATOM 677 N N . ALA A 1 92 ? -11.666 -7.985 15.717 1.00 95.69 92 ALA A N 1
ATOM 678 C CA . ALA A 1 92 ? -12.008 -7.240 16.925 1.00 95.69 92 ALA A CA 1
ATOM 679 C C . ALA A 1 92 ? -13.345 -6.480 16.814 1.00 95.69 92 ALA A C 1
ATOM 681 O O . ALA A 1 92 ? -13.920 -6.121 17.836 1.00 95.69 92 ALA A O 1
ATOM 682 N N . VAL A 1 93 ? -13.874 -6.244 15.606 1.00 95.31 93 VAL A N 1
ATOM 683 C CA . VAL A 1 93 ? -15.011 -5.325 15.388 1.00 95.31 93 VAL A CA 1
ATOM 684 C C . VAL A 1 93 ? -16.290 -5.785 16.089 1.00 95.31 93 VAL A C 1
ATOM 686 O O . VAL A 1 93 ? -16.924 -4.984 16.771 1.00 95.31 93 VAL A O 1
ATOM 689 N N . ALA A 1 94 ? -16.683 -7.053 15.935 1.00 95.94 94 ALA A N 1
ATOM 690 C CA . ALA A 1 94 ? -17.910 -7.560 16.554 1.00 95.94 94 ALA A CA 1
ATOM 691 C C . ALA A 1 94 ? -17.829 -7.566 18.098 1.00 95.94 94 ALA A C 1
ATOM 693 O O . ALA A 1 94 ? -18.721 -6.989 18.721 1.00 95.94 94 ALA A O 1
ATOM 694 N N . PRO A 1 95 ? -16.750 -8.078 18.730 1.00 96.62 95 PRO A N 1
ATOM 695 C CA . PRO A 1 95 ? -16.554 -7.951 20.176 1.00 96.62 95 PRO A CA 1
ATOM 696 C C . PRO A 1 95 ? -16.552 -6.502 20.685 1.00 96.62 95 PRO A C 1
ATOM 698 O O . PRO A 1 95 ? -17.141 -6.221 21.725 1.00 96.62 95 PRO A O 1
ATOM 701 N N . LEU A 1 96 ? -15.934 -5.566 19.953 1.00 96.56 96 LEU A N 1
ATOM 702 C CA . LEU A 1 96 ? -15.921 -4.146 20.325 1.00 96.56 96 LEU A CA 1
ATOM 703 C C . LEU A 1 96 ? -17.318 -3.518 20.261 1.00 96.56 96 LEU A C 1
ATOM 705 O O . LEU A 1 96 ? -17.681 -2.758 21.155 1.00 96.56 96 LEU A O 1
ATOM 709 N N . LYS A 1 97 ? -18.122 -3.856 19.243 1.00 96.19 97 LYS A N 1
ATOM 710 C CA . LYS A 1 97 ? -19.523 -3.412 19.146 1.00 96.19 97 LYS A CA 1
ATOM 711 C C . LYS A 1 97 ? -20.390 -3.985 20.269 1.00 96.19 97 LYS A C 1
ATOM 713 O O . LYS A 1 97 ? -21.212 -3.258 20.813 1.00 96.19 97 LYS A O 1
ATOM 718 N N . ALA A 1 98 ? -20.185 -5.250 20.635 1.00 95.62 98 ALA A N 1
ATOM 719 C CA . ALA A 1 98 ? -20.882 -5.862 21.764 1.00 95.62 98 ALA A CA 1
ATOM 720 C C . ALA A 1 98 ? -20.501 -5.184 23.092 1.00 95.62 98 ALA A C 1
ATOM 722 O O . ALA A 1 98 ? -21.376 -4.822 23.872 1.00 95.62 98 ALA A O 1
ATOM 723 N N . ALA A 1 99 ? -19.208 -4.928 23.315 1.00 94.88 99 ALA A N 1
ATOM 724 C CA . ALA A 1 99 ? -18.736 -4.211 24.499 1.00 94.88 99 ALA A CA 1
ATOM 725 C C . ALA A 1 99 ? -19.271 -2.770 24.566 1.00 94.88 99 ALA A C 1
ATOM 727 O O . ALA A 1 99 ? -19.633 -2.301 25.643 1.00 94.88 99 ALA A O 1
ATOM 728 N N . LEU A 1 100 ? -19.377 -2.087 23.420 1.00 94.00 100 LEU A N 1
ATOM 729 C CA . LEU A 1 100 ? -19.925 -0.732 23.326 1.00 94.00 100 LEU A CA 1
ATOM 730 C C . LEU A 1 100 ? -21.370 -0.641 23.842 1.00 94.00 100 LEU A C 1
ATOM 732 O O . LEU A 1 100 ? -21.729 0.378 24.428 1.00 94.00 100 LEU A O 1
ATOM 736 N N . ALA A 1 101 ? -22.180 -1.688 23.656 1.00 92.88 101 ALA A N 1
ATOM 737 C CA . ALA A 1 101 ? -23.565 -1.721 24.127 1.00 92.88 101 ALA A CA 1
ATOM 738 C C . ALA A 1 101 ? -23.680 -1.751 25.664 1.00 92.88 101 ALA A C 1
ATOM 740 O O . ALA A 1 101 ? -24.672 -1.275 26.205 1.00 92.88 101 ALA A O 1
ATOM 741 N N . GLY A 1 102 ? -22.667 -2.273 26.367 1.00 91.69 102 GLY A N 1
ATOM 742 C CA . GLY A 1 102 ? -22.652 -2.377 27.831 1.00 91.69 102 GLY A CA 1
ATOM 743 C C . GLY A 1 102 ? -21.981 -1.207 28.559 1.00 91.69 102 GLY A C 1
ATOM 744 O O . GLY A 1 102 ? -21.887 -1.228 29.783 1.00 91.69 102 GLY A O 1
ATOM 745 N N . TRP A 1 103 ? -21.456 -0.207 27.845 1.00 90.38 103 TRP A N 1
ATOM 746 C CA . TRP A 1 103 ? -20.685 0.890 28.440 1.00 90.38 103 TRP A CA 1
ATOM 747 C C . TRP A 1 103 ? -21.523 2.156 28.624 1.00 90.38 103 TRP A C 1
ATOM 749 O O . TRP A 1 103 ? -22.039 2.726 27.663 1.00 90.38 103 TRP A O 1
ATOM 759 N N . THR A 1 104 ? -21.599 2.644 29.862 1.00 88.31 104 THR A N 1
ATOM 760 C CA . THR A 1 104 ? -22.452 3.781 30.244 1.00 88.31 104 THR A CA 1
ATOM 761 C C . THR A 1 104 ? -21.760 5.135 30.062 1.00 88.31 104 THR A C 1
ATOM 763 O O . THR A 1 104 ? -22.376 6.095 29.590 1.00 88.31 104 THR A O 1
ATOM 766 N N . THR A 1 105 ? -20.459 5.227 30.347 1.00 93.50 105 THR A N 1
ATOM 767 C CA . THR A 1 105 ? -19.728 6.502 30.335 1.00 93.50 105 THR A CA 1
ATOM 768 C C . THR A 1 105 ? -19.608 7.094 28.918 1.00 93.50 105 THR A C 1
ATOM 770 O O . THR A 1 105 ? -19.081 6.426 28.020 1.00 93.50 105 THR A O 1
ATOM 773 N N . PRO A 1 106 ? -20.020 8.361 28.683 1.00 92.06 106 PRO A N 1
ATOM 774 C CA . PRO A 1 106 ? -19.924 9.015 27.372 1.00 92.06 106 PRO A CA 1
ATOM 775 C C . PRO A 1 106 ? -18.516 8.993 26.764 1.00 92.06 106 PRO A C 1
ATOM 777 O O . PRO A 1 106 ? -18.369 8.658 25.588 1.00 92.06 106 PRO A O 1
ATOM 780 N N . GLN A 1 107 ? -17.485 9.253 27.578 1.00 88.94 107 GLN A N 1
ATOM 781 C CA . GLN A 1 107 ? -16.089 9.247 27.132 1.00 88.94 107 GLN A CA 1
ATOM 782 C C . GLN A 1 107 ? -15.665 7.880 26.588 1.00 88.94 107 GLN A C 1
ATOM 784 O O . GLN A 1 107 ? -15.055 7.785 25.530 1.00 88.94 107 GLN A O 1
ATOM 789 N N . MET A 1 108 ? -16.031 6.800 27.278 1.00 88.12 108 MET A N 1
ATOM 790 C CA . MET A 1 108 ? -15.677 5.444 26.861 1.00 88.12 108 MET A CA 1
ATOM 791 C C . MET A 1 108 ? -16.380 5.050 25.556 1.00 88.12 108 MET A C 1
ATOM 793 O O . MET A 1 108 ? -15.775 4.413 24.691 1.00 88.12 108 MET A O 1
ATOM 797 N N . ARG A 1 109 ? -17.639 5.475 25.372 1.00 91.12 109 ARG A N 1
ATOM 798 C CA . ARG A 1 109 ? -18.373 5.282 24.109 1.00 91.12 109 ARG A CA 1
ATOM 799 C C . ARG A 1 109 ? -17.743 6.047 22.946 1.00 91.12 109 ARG A C 1
ATOM 801 O O . ARG A 1 109 ? -17.833 5.583 21.810 1.00 91.12 109 ARG A O 1
ATOM 808 N N . TRP A 1 110 ? -17.170 7.220 23.203 1.00 89.62 110 TRP A N 1
ATOM 809 C CA . TRP A 1 110 ? -16.437 7.995 22.201 1.00 89.62 110 TRP A CA 1
ATOM 810 C C . TRP A 1 110 ? -15.111 7.309 21.846 1.00 89.62 110 TRP A C 1
ATOM 812 O O . TRP A 1 110 ? -14.921 6.913 20.701 1.00 89.62 110 TRP A O 1
ATOM 822 N N . ASP A 1 111 ? -14.290 6.989 22.849 1.00 89.75 111 ASP A N 1
ATOM 823 C CA . ASP A 1 111 ? -13.020 6.264 22.698 1.00 89.75 111 ASP A CA 1
ATOM 824 C C . ASP A 1 111 ? -13.142 4.942 21.915 1.00 89.75 111 ASP A C 1
ATOM 826 O O . ASP A 1 111 ? -12.222 4.545 21.192 1.00 89.75 111 ASP A O 1
ATOM 830 N N . MET A 1 112 ? -14.254 4.225 22.093 1.00 93.06 112 MET A N 1
ATOM 831 C CA . MET A 1 112 ? -14.532 2.967 21.401 1.00 93.06 112 MET A CA 1
ATOM 832 C C . MET A 1 112 ? -14.953 3.181 19.942 1.00 93.06 112 MET A C 1
ATOM 834 O O . MET A 1 112 ? -14.554 2.408 19.068 1.00 93.06 112 MET A O 1
ATOM 838 N N . ARG A 1 113 ? -15.742 4.228 19.663 1.00 91.69 113 ARG A N 1
ATOM 839 C CA . ARG A 1 113 ? -16.092 4.627 18.291 1.00 91.69 113 ARG A CA 1
ATOM 840 C C . ARG A 1 113 ? -14.842 5.036 17.517 1.00 91.69 113 ARG A C 1
ATOM 842 O O . ARG A 1 113 ? -14.653 4.553 16.403 1.00 91.69 113 ARG A O 1
ATOM 849 N N . ASP A 1 114 ? -13.952 5.791 18.150 1.00 89.50 114 ASP A N 1
ATOM 850 C CA . ASP A 1 114 ? -12.648 6.146 17.589 1.00 89.50 114 ASP A CA 1
ATOM 851 C C . ASP A 1 114 ? -11.797 4.912 17.283 1.00 89.50 114 ASP A C 1
ATOM 853 O O . ASP A 1 114 ? -11.216 4.801 16.206 1.00 89.50 114 ASP A O 1
ATOM 857 N N . LEU A 1 115 ? -11.747 3.939 18.199 1.00 94.44 115 LEU A N 1
ATOM 858 C CA . LEU A 1 115 ? -11.017 2.691 17.971 1.00 94.44 115 LEU A CA 1
ATOM 859 C C . LEU A 1 115 ? -11.599 1.882 16.800 1.00 94.44 115 LEU A C 1
ATOM 861 O O . LEU A 1 115 ? -10.841 1.331 15.999 1.00 94.44 115 LEU A O 1
ATOM 865 N N . LEU A 1 116 ? -12.928 1.809 16.684 1.00 92.94 116 LEU A N 1
ATOM 866 C CA . LEU A 1 116 ? -13.596 1.178 15.541 1.00 92.94 116 LEU A CA 1
ATOM 867 C C . LEU A 1 116 ? -13.261 1.902 14.228 1.00 92.94 116 LEU A C 1
ATOM 869 O O . LEU A 1 116 ? -12.982 1.234 13.230 1.00 92.94 116 LEU A O 1
ATOM 873 N N . GLY A 1 117 ? -13.228 3.238 14.246 1.00 86.81 117 GLY A N 1
ATOM 874 C CA . GLY A 1 117 ? -12.770 4.067 13.129 1.00 86.81 117 GLY A CA 1
ATOM 875 C C . GLY A 1 117 ? -11.323 3.762 12.739 1.00 86.81 117 GLY A C 1
ATOM 876 O O . GLY A 1 117 ? -11.055 3.441 11.584 1.00 86.81 117 GLY A O 1
ATOM 877 N N . ALA A 1 118 ? -10.408 3.725 13.710 1.00 87.25 118 ALA A N 1
AT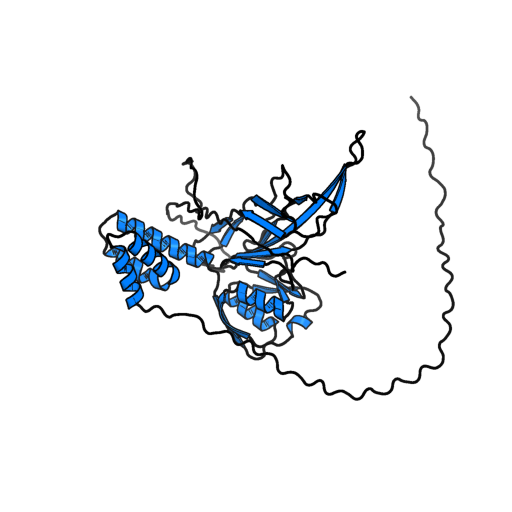OM 878 C CA . ALA A 1 118 ? -8.999 3.396 13.487 1.00 87.25 118 ALA A CA 1
ATOM 879 C C . ALA A 1 118 ? -8.794 1.971 12.939 1.00 87.25 118 ALA A C 1
ATOM 881 O O . ALA A 1 118 ? -7.902 1.737 12.126 1.00 87.25 118 ALA A O 1
ATOM 882 N N . ILE A 1 119 ? -9.620 0.998 13.347 1.00 88.88 119 ILE A N 1
ATOM 883 C CA . ILE A 1 119 ? -9.608 -0.356 12.767 1.00 88.88 119 ILE A CA 1
ATOM 884 C C . ILE A 1 119 ? -10.072 -0.329 11.305 1.00 88.88 119 ILE A C 1
ATOM 886 O O . ILE A 1 119 ? -9.477 -1.010 10.464 1.00 88.88 119 ILE A O 1
ATOM 890 N N . ALA A 1 120 ? -11.126 0.430 10.994 1.00 86.19 120 ALA A N 1
ATOM 891 C CA . ALA A 1 120 ? -11.624 0.577 9.629 1.00 86.19 120 ALA A CA 1
ATOM 892 C C . ALA A 1 120 ? -10.586 1.261 8.724 1.00 86.19 120 ALA A C 1
ATOM 894 O O . ALA A 1 120 ? -10.302 0.758 7.636 1.00 86.19 120 ALA A O 1
ATOM 895 N N . GLU A 1 121 ? -9.950 2.326 9.208 1.00 82.44 121 GLU A N 1
ATOM 896 C CA . GLU A 1 121 ? -8.854 3.017 8.527 1.00 82.44 121 GLU A CA 1
ATOM 897 C C . GLU A 1 121 ? -7.653 2.087 8.320 1.00 82.44 121 GLU A C 1
ATOM 899 O O . GLU A 1 121 ? -7.187 1.907 7.196 1.00 82.44 121 GLU A O 1
ATOM 904 N N . ALA A 1 122 ? -7.185 1.406 9.371 1.00 85.25 122 ALA A N 1
ATOM 905 C CA . ALA A 1 122 ? -6.075 0.464 9.259 1.00 85.25 122 ALA A CA 1
ATOM 906 C C . ALA A 1 122 ? -6.377 -0.656 8.253 1.00 85.25 122 ALA A C 1
ATOM 908 O O . ALA A 1 122 ? -5.491 -1.074 7.506 1.00 85.25 122 ALA A O 1
ATOM 909 N N . LYS A 1 123 ? -7.629 -1.129 8.189 1.00 85.88 123 LYS A N 1
ATOM 910 C CA . LYS A 1 123 ? -8.077 -2.098 7.182 1.00 85.88 123 LYS A CA 1
ATOM 911 C C . LYS A 1 123 ? -8.008 -1.512 5.769 1.00 85.88 123 LYS A C 1
ATOM 913 O O . LYS A 1 123 ? -7.495 -2.188 4.879 1.00 85.88 123 LYS A O 1
ATOM 918 N N . ALA A 1 124 ? -8.502 -0.291 5.570 1.00 83.19 124 ALA A N 1
ATOM 919 C CA . ALA A 1 124 ? -8.443 0.411 4.291 1.00 83.19 124 ALA A CA 1
ATOM 920 C C . ALA A 1 124 ? -7.000 0.605 3.809 1.00 83.19 124 ALA A C 1
ATOM 922 O O . ALA A 1 124 ? -6.676 0.260 2.674 1.00 83.19 124 ALA A O 1
ATOM 923 N N . LEU A 1 125 ? -6.116 1.056 4.699 1.00 85.38 125 LEU A N 1
ATOM 924 C CA . LEU A 1 125 ? -4.720 1.337 4.379 1.00 85.38 125 LEU A CA 1
ATOM 925 C C . LEU A 1 125 ? -3.864 0.079 4.222 1.00 85.38 125 LEU A C 1
ATOM 927 O O . LEU A 1 125 ? -2.821 0.149 3.582 1.00 85.38 125 LEU A O 1
ATOM 931 N N . ARG A 1 126 ? -4.252 -1.072 4.788 1.00 86.75 126 ARG A N 1
ATOM 932 C CA . ARG A 1 126 ? -3.454 -2.315 4.740 1.00 86.75 126 ARG A CA 1
ATOM 933 C C . ARG A 1 126 ? -3.326 -2.898 3.332 1.00 86.75 126 ARG A C 1
ATOM 935 O O . ARG A 1 126 ? -2.347 -3.596 3.064 1.00 86.75 126 ARG A O 1
ATOM 942 N N . GLY A 1 127 ? -4.284 -2.614 2.454 1.00 88.00 127 GLY A N 1
ATOM 943 C CA . GLY A 1 127 ? -4.373 -3.226 1.132 1.00 88.00 127 GLY A CA 1
ATOM 944 C C . GLY A 1 127 ? -4.775 -4.707 1.174 1.00 88.00 127 GLY A C 1
ATOM 945 O O . GLY A 1 127 ? -4.889 -5.311 2.249 1.00 88.00 127 GLY A O 1
ATOM 946 N N . PRO A 1 128 ? -5.012 -5.315 0.003 1.00 91.31 128 PRO A N 1
ATOM 947 C CA . PRO A 1 128 ? -5.439 -6.700 -0.091 1.00 91.31 128 PRO A CA 1
ATOM 948 C C . PRO A 1 128 ? -4.314 -7.673 0.280 1.00 91.31 128 PRO A C 1
ATOM 950 O O . PRO A 1 128 ? -3.139 -7.487 -0.057 1.00 91.31 128 PRO A O 1
ATOM 953 N N . LEU A 1 129 ? -4.698 -8.751 0.965 1.00 91.62 129 LEU A N 1
ATOM 954 C CA . LEU A 1 129 ? -3.840 -9.904 1.216 1.00 91.62 129 LEU A CA 1
ATOM 955 C C . LEU A 1 129 ? -4.197 -11.014 0.232 1.00 91.62 129 LEU A C 1
ATOM 957 O O . LEU A 1 129 ? -5.374 -11.303 0.036 1.00 91.62 129 LEU A O 1
ATOM 961 N N . VAL A 1 130 ? -3.187 -11.673 -0.324 1.00 94.12 130 VAL A N 1
ATOM 962 C CA . VAL A 1 130 ? -3.364 -12.736 -1.318 1.00 94.12 130 VAL A CA 1
ATOM 963 C C . VAL A 1 130 ? -2.812 -14.070 -0.823 1.00 94.12 130 VAL A C 1
ATOM 965 O O . VAL A 1 130 ? -1.806 -14.123 -0.108 1.00 94.12 130 VAL A O 1
ATOM 968 N N . THR A 1 131 ? -3.482 -15.151 -1.220 1.00 95.06 131 THR A N 1
ATOM 969 C CA . THR A 1 131 ? -3.097 -16.543 -0.950 1.00 95.06 131 THR A CA 1
ATOM 970 C C . THR A 1 131 ? -3.196 -17.341 -2.242 1.00 95.06 131 THR A C 1
ATOM 972 O O . THR A 1 131 ? -4.269 -17.456 -2.831 1.00 95.06 131 THR A O 1
ATOM 975 N N . LEU A 1 132 ? -2.082 -17.891 -2.711 1.00 96.19 132 LEU A N 1
ATOM 976 C CA . LEU A 1 132 ? -2.015 -18.598 -3.983 1.00 96.19 132 LEU A CA 1
ATOM 977 C C . LEU A 1 132 ? -0.939 -19.678 -3.919 1.00 96.19 132 LEU A C 1
ATOM 979 O O . LEU A 1 132 ? 0.220 -19.391 -3.625 1.00 96.19 132 LEU A O 1
ATOM 983 N N . LYS A 1 133 ? -1.327 -20.915 -4.233 1.00 96.50 133 LYS A N 1
ATOM 984 C CA . LYS A 1 133 ? -0.430 -22.068 -4.324 1.00 96.50 133 LYS A CA 1
ATOM 985 C C . LYS A 1 133 ? -0.577 -22.706 -5.701 1.00 96.50 133 LYS A C 1
ATOM 987 O O . LYS A 1 133 ? -1.617 -23.279 -6.009 1.00 96.50 133 LYS A O 1
ATOM 992 N N . LEU A 1 134 ? 0.449 -22.574 -6.534 1.00 96.25 134 LEU A N 1
ATOM 993 C CA . LEU A 1 134 ? 0.529 -23.143 -7.878 1.00 96.25 134 LEU A CA 1
ATOM 994 C C . LEU A 1 134 ? 1.957 -23.637 -8.102 1.00 96.25 134 LEU A C 1
ATOM 996 O O . LEU A 1 134 ? 2.894 -22.881 -7.889 1.00 96.25 134 LEU A O 1
ATOM 1000 N N . ALA A 1 135 ? 2.141 -24.886 -8.523 1.00 94.75 135 ALA A N 1
ATOM 1001 C CA . ALA A 1 135 ? 3.481 -25.453 -8.693 1.00 94.75 135 ALA A CA 1
ATOM 1002 C C . ALA A 1 135 ? 4.123 -25.090 -10.044 1.00 94.75 135 ALA A C 1
ATOM 1004 O O . ALA A 1 135 ? 5.318 -24.820 -10.109 1.00 94.75 135 ALA A O 1
ATOM 1005 N N . HIS A 1 136 ? 3.338 -25.078 -11.125 1.00 95.75 136 HIS A N 1
ATOM 1006 C CA . HIS A 1 136 ? 3.861 -24.911 -12.483 1.00 95.75 136 HIS A CA 1
ATOM 1007 C C . HIS A 1 136 ? 2.828 -24.279 -13.431 1.00 95.75 136 HIS A C 1
ATOM 1009 O O . HIS A 1 136 ? 2.366 -24.889 -14.404 1.00 95.75 136 HIS A O 1
ATOM 1015 N N . ALA A 1 137 ? 2.424 -23.047 -13.125 1.00 96.69 137 ALA A N 1
ATOM 1016 C CA . ALA A 1 137 ? 1.398 -22.334 -13.883 1.00 96.69 137 ALA A CA 1
ATOM 1017 C C . ALA A 1 137 ? 2.008 -21.249 -14.789 1.00 96.69 137 ALA A C 1
ATOM 1019 O O . ALA A 1 137 ? 3.025 -20.657 -14.415 1.00 96.69 137 ALA A O 1
ATOM 1020 N N . PRO A 1 138 ? 1.399 -20.957 -15.957 1.00 96.44 138 PRO A N 1
ATOM 1021 C CA . PRO A 1 138 ? 1.779 -19.808 -16.773 1.00 96.44 138 PRO A CA 1
ATOM 1022 C C . PRO A 1 138 ? 1.667 -18.500 -15.984 1.00 96.44 138 PRO A C 1
ATOM 1024 O O . PRO A 1 138 ? 0.711 -18.300 -15.225 1.00 96.44 138 PRO A O 1
ATOM 1027 N N . LEU A 1 139 ? 2.614 -17.588 -16.202 1.00 95.31 139 LEU A N 1
ATOM 1028 C CA . LEU A 1 139 ? 2.677 -16.282 -15.549 1.00 95.31 139 LEU A CA 1
ATOM 1029 C C . LEU A 1 139 ? 1.374 -15.489 -15.706 1.00 95.31 139 LEU A C 1
ATOM 1031 O O . LEU A 1 139 ? 0.901 -14.900 -14.733 1.00 95.31 139 LEU A O 1
ATOM 1035 N N . ARG A 1 140 ? 0.743 -15.559 -16.886 1.00 95.62 140 ARG A N 1
ATOM 1036 C CA . ARG A 1 140 ? -0.584 -14.975 -17.139 1.00 95.62 140 ARG A CA 1
ATOM 1037 C C . ARG A 1 140 ? -1.618 -15.395 -16.092 1.00 95.62 140 ARG A C 1
ATOM 1039 O O . ARG A 1 140 ? -2.281 -14.548 -15.500 1.00 95.62 140 ARG A O 1
ATOM 1046 N N . ILE A 1 141 ? -1.722 -16.701 -15.840 1.00 97.00 141 ILE A N 1
ATOM 1047 C CA . ILE A 1 141 ? -2.701 -17.285 -14.913 1.00 97.00 141 ILE A CA 1
ATOM 1048 C C . ILE A 1 141 ? -2.407 -16.856 -13.478 1.00 97.00 141 ILE A C 1
ATOM 1050 O O . ILE A 1 141 ? -3.326 -16.558 -12.714 1.00 97.00 141 ILE A O 1
ATOM 1054 N N . ILE A 1 142 ? -1.128 -16.799 -13.109 1.00 96.75 142 ILE A N 1
ATOM 1055 C CA . ILE A 1 142 ? -0.707 -16.376 -11.772 1.00 96.75 142 ILE A CA 1
ATOM 1056 C C . ILE A 1 142 ? -1.079 -14.914 -11.535 1.00 96.75 142 ILE A C 1
ATOM 1058 O O . ILE A 1 142 ? -1.752 -14.621 -10.547 1.00 96.75 142 ILE A O 1
ATOM 1062 N N . LEU A 1 143 ? -0.711 -14.014 -12.451 1.00 96.12 143 LEU A N 1
ATOM 1063 C CA . LEU A 1 143 ? -1.014 -12.586 -12.335 1.00 96.12 143 LEU A CA 1
ATOM 1064 C C . LEU A 1 143 ? -2.522 -12.321 -12.348 1.00 96.12 143 LEU A C 1
ATOM 1066 O O . LEU A 1 143 ? -3.004 -11.575 -11.500 1.00 96.12 143 LEU A O 1
ATOM 1070 N N . GLN A 1 144 ? -3.286 -12.993 -13.215 1.00 95.94 144 GLN A N 1
ATOM 1071 C CA . GLN A 1 144 ? -4.749 -12.888 -13.229 1.00 95.94 144 GLN A CA 1
ATOM 1072 C C . GLN A 1 144 ? -5.381 -13.330 -11.903 1.00 95.94 144 GLN A C 1
ATOM 1074 O O . GLN A 1 144 ? -6.283 -12.658 -11.404 1.00 95.94 144 GLN A O 1
ATOM 1079 N N . ARG A 1 145 ? -4.914 -14.434 -11.302 1.00 96.94 145 ARG A N 1
ATOM 1080 C CA . ARG A 1 145 ? -5.433 -14.904 -10.005 1.00 96.94 145 ARG A CA 1
ATOM 1081 C C . ARG A 1 145 ? -5.070 -13.961 -8.861 1.00 96.94 145 ARG A C 1
ATOM 1083 O O . ARG A 1 145 ? -5.925 -13.699 -8.018 1.00 96.94 145 ARG A O 1
ATOM 1090 N N . LEU A 1 146 ? -3.842 -13.441 -8.839 1.00 95.75 146 LEU A N 1
ATOM 1091 C CA . LEU A 1 146 ? -3.412 -12.455 -7.843 1.00 95.75 146 LEU A CA 1
ATOM 1092 C C . LEU A 1 146 ? -4.222 -11.158 -7.958 1.00 95.75 146 LEU A C 1
ATOM 1094 O O . LEU A 1 146 ? -4.749 -10.690 -6.952 1.00 95.75 146 LEU A O 1
ATOM 1098 N N . CYS A 1 147 ? -4.361 -10.617 -9.172 1.00 94.69 147 CYS A N 1
ATOM 1099 C CA . CYS A 1 147 ? -5.134 -9.402 -9.428 1.00 94.69 147 CYS A CA 1
ATOM 1100 C C . CYS A 1 147 ? -6.592 -9.587 -9.012 1.00 94.69 147 CYS A C 1
ATOM 1102 O O . CYS A 1 147 ? -7.104 -8.780 -8.246 1.00 94.69 147 CYS A O 1
ATOM 1104 N N . ARG A 1 148 ? -7.221 -10.710 -9.387 1.00 94.69 148 ARG A N 1
ATOM 1105 C CA . ARG A 1 148 ? -8.606 -11.009 -9.001 1.00 94.69 148 ARG A CA 1
ATOM 1106 C C . ARG A 1 148 ? -8.807 -11.016 -7.483 1.00 94.69 148 ARG A C 1
ATOM 1108 O O . ARG A 1 148 ? -9.776 -10.438 -7.008 1.00 94.69 148 ARG A O 1
ATOM 1115 N N . GLN A 1 149 ? -7.904 -11.639 -6.717 1.00 93.75 149 GLN A N 1
ATOM 1116 C CA . GLN A 1 149 ? -7.984 -11.630 -5.245 1.00 93.75 149 GLN A CA 1
ATOM 1117 C C . GLN A 1 149 ? -7.837 -10.224 -4.652 1.00 93.75 149 GLN A C 1
ATOM 1119 O O . GLN A 1 149 ? -8.393 -9.943 -3.594 1.00 93.75 149 GLN A O 1
ATOM 1124 N N . ALA A 1 150 ? -7.091 -9.355 -5.330 1.00 91.69 150 ALA A N 1
ATOM 1125 C CA . ALA A 1 150 ? -6.882 -7.969 -4.946 1.00 91.69 150 ALA A CA 1
ATOM 1126 C C . ALA A 1 150 ? -7.924 -6.998 -5.529 1.00 91.69 150 ALA A C 1
ATOM 1128 O O . ALA A 1 150 ? -7.781 -5.801 -5.333 1.00 91.69 150 ALA A O 1
ATOM 1129 N N . GLY A 1 151 ? -8.956 -7.479 -6.234 1.00 90.00 151 GLY A N 1
ATOM 1130 C CA . GLY A 1 151 ? -9.981 -6.622 -6.841 1.00 90.00 151 GLY A CA 1
ATOM 1131 C C . GLY A 1 151 ? -9.559 -5.931 -8.144 1.00 90.00 151 GLY A C 1
ATOM 1132 O O . GLY A 1 151 ? -10.245 -5.017 -8.594 1.00 90.00 151 GLY A O 1
ATOM 1133 N N . PHE A 1 152 ? -8.461 -6.374 -8.755 1.00 91.38 152 PHE A N 1
ATOM 1134 C CA . PHE A 1 152 ? -7.961 -5.898 -10.039 1.00 91.38 152 PHE A CA 1
ATOM 1135 C C . PHE A 1 152 ? -8.306 -6.847 -11.197 1.00 91.38 152 PHE A C 1
ATOM 1137 O O . PHE A 1 152 ? -8.362 -8.072 -11.045 1.00 91.38 152 PHE A O 1
ATOM 1144 N N . THR A 1 153 ? -8.403 -6.284 -12.396 1.00 92.31 153 THR A N 1
ATOM 1145 C CA . THR A 1 153 ? -8.318 -6.996 -13.673 1.00 92.31 153 THR A CA 1
ATOM 1146 C C . THR A 1 153 ? -6.884 -6.897 -14.187 1.00 92.31 153 THR A C 1
ATOM 1148 O O . THR A 1 153 ? -6.284 -5.832 -14.132 1.00 92.31 153 THR A O 1
ATOM 1151 N N . ALA A 1 154 ? -6.310 -8.002 -14.665 1.00 92.38 154 ALA A N 1
ATOM 1152 C CA . ALA A 1 154 ? -4.976 -7.994 -15.265 1.00 92.38 154 ALA A CA 1
ATOM 1153 C C . ALA A 1 154 ? -5.080 -7.914 -16.791 1.00 92.38 154 ALA A C 1
ATOM 1155 O O . ALA A 1 154 ? -5.709 -8.782 -17.408 1.00 92.38 154 ALA A O 1
ATOM 1156 N N . GLN A 1 155 ? -4.417 -6.927 -17.383 1.00 92.62 155 GLN A N 1
ATOM 1157 C CA . GLN A 1 155 ? -4.145 -6.840 -18.814 1.00 92.62 155 GLN A CA 1
ATOM 1158 C C . GLN A 1 155 ? -2.653 -6.999 -19.090 1.00 92.62 155 GLN A C 1
ATOM 1160 O O . GLN A 1 155 ? -1.821 -6.906 -18.190 1.00 92.62 155 GLN A O 1
ATOM 1165 N N . PHE A 1 156 ? -2.332 -7.327 -20.335 1.00 91.12 156 PHE A N 1
ATOM 1166 C CA . PHE A 1 156 ? -0.976 -7.628 -20.763 1.00 91.12 156 PHE A CA 1
ATOM 1167 C C . PHE A 1 156 ? -0.716 -6.857 -22.050 1.00 91.12 156 PHE A C 1
ATOM 1169 O O . PHE A 1 156 ? -1.353 -7.145 -23.063 1.00 91.12 156 PHE A O 1
ATOM 1176 N N . ALA A 1 157 ? 0.182 -5.880 -21.996 1.00 84.88 157 ALA A N 1
ATOM 1177 C CA . ALA A 1 157 ? 0.523 -5.042 -23.136 1.00 84.88 157 ALA A CA 1
ATOM 1178 C C . ALA A 1 157 ? 1.694 -5.597 -23.954 1.00 84.88 157 ALA A C 1
ATOM 1180 O O . ALA A 1 157 ? 2.548 -6.345 -23.461 1.00 84.88 157 ALA A O 1
ATOM 1181 N N . GLY A 1 158 ? 1.737 -5.153 -25.212 1.00 73.25 158 GLY A N 1
ATOM 1182 C CA . GLY A 1 158 ? 2.798 -5.429 -26.174 1.00 73.25 158 GLY A CA 1
ATOM 1183 C C . GLY A 1 158 ? 2.478 -6.567 -27.144 1.00 73.25 158 GLY A C 1
ATOM 1184 O O . GLY A 1 158 ? 1.714 -7.484 -26.852 1.00 73.25 158 GLY A O 1
ATOM 1185 N N . THR A 1 159 ? 3.118 -6.520 -28.311 1.00 65.81 159 THR A N 1
ATOM 1186 C CA . THR A 1 159 ? 2.981 -7.522 -29.383 1.00 65.81 159 THR A CA 1
ATOM 1187 C C . THR A 1 159 ? 3.583 -8.880 -29.008 1.00 65.81 159 THR A C 1
ATOM 1189 O O . THR A 1 159 ? 3.175 -9.918 -29.522 1.00 65.81 159 THR A O 1
ATOM 1192 N N . GLN A 1 160 ? 4.525 -8.907 -28.061 1.00 64.38 160 GLN A N 1
ATOM 1193 C CA . GLN A 1 160 ? 5.201 -10.127 -27.625 1.00 64.38 160 GLN A CA 1
ATOM 1194 C C . GLN A 1 160 ? 4.570 -10.716 -26.358 1.00 64.38 160 GLN A C 1
ATOM 1196 O O . GLN A 1 160 ? 5.195 -10.741 -25.305 1.00 64.38 160 GLN A O 1
ATOM 1201 N N . LEU A 1 161 ? 3.362 -11.277 -26.435 1.00 83.94 161 LEU A N 1
ATOM 1202 C CA . LEU A 1 161 ? 2.728 -11.955 -25.285 1.00 83.94 161 LEU A CA 1
ATOM 1203 C C . LEU A 1 161 ? 3.414 -13.272 -24.869 1.00 83.94 161 LEU A C 1
ATOM 1205 O O . LEU A 1 161 ? 3.026 -13.886 -23.872 1.00 83.94 161 LEU A O 1
ATOM 1209 N N . GLN A 1 162 ? 4.455 -13.706 -25.585 1.00 87.38 162 GLN A N 1
ATOM 1210 C CA . GLN A 1 162 ? 5.188 -14.944 -25.306 1.00 87.38 162 GLN A CA 1
ATOM 1211 C C . GLN A 1 162 ? 5.752 -14.990 -23.879 1.00 87.38 162 GLN A C 1
ATOM 1213 O O . GLN A 1 162 ? 5.725 -16.047 -23.249 1.00 87.38 162 GLN A O 1
ATOM 1218 N N . TRP A 1 163 ? 6.174 -13.854 -23.308 1.00 86.69 163 TRP A N 1
ATOM 1219 C CA . TRP A 1 163 ? 6.686 -13.810 -21.931 1.00 86.69 163 TRP A CA 1
ATOM 1220 C C . TRP A 1 163 ? 5.641 -14.258 -20.894 1.00 86.69 163 TRP A C 1
ATOM 1222 O O . TRP A 1 163 ? 5.999 -14.807 -19.851 1.00 86.69 163 TRP A O 1
ATOM 1232 N N . THR A 1 164 ? 4.347 -14.098 -21.196 1.00 90.56 164 THR A N 1
ATOM 1233 C CA . THR A 1 164 ? 3.244 -14.498 -20.308 1.00 90.56 164 THR A CA 1
ATOM 1234 C C . THR A 1 164 ? 3.057 -16.020 -20.228 1.00 90.56 164 THR A C 1
ATOM 1236 O O . THR A 1 164 ? 2.433 -16.516 -19.284 1.00 90.56 164 THR A O 1
ATOM 1239 N N . THR A 1 165 ? 3.625 -16.767 -21.186 1.00 92.44 165 THR A N 1
ATOM 1240 C CA . THR A 1 165 ? 3.573 -18.239 -21.240 1.00 92.44 165 THR A CA 1
ATOM 1241 C C . THR A 1 165 ? 4.603 -18.903 -20.326 1.00 92.44 165 THR A C 1
ATOM 1243 O O . THR A 1 165 ? 4.452 -20.079 -19.988 1.00 92.44 165 THR A O 1
ATOM 1246 N N . ARG A 1 166 ? 5.616 -18.149 -19.861 1.00 92.19 166 ARG A N 1
ATOM 1247 C CA . ARG A 1 166 ? 6.636 -18.640 -18.926 1.00 92.19 166 ARG A CA 1
ATOM 1248 C C . ARG A 1 166 ? 5.963 -19.226 -17.689 1.00 92.19 166 ARG A C 1
ATOM 1250 O O . ARG A 1 166 ? 5.131 -18.578 -17.055 1.00 92.19 166 ARG A O 1
ATOM 1257 N N . ARG A 1 167 ? 6.338 -20.452 -17.338 1.00 94.75 167 ARG A N 1
ATOM 1258 C CA . ARG A 1 167 ? 5.742 -21.187 -16.221 1.00 94.75 167 ARG A CA 1
ATOM 1259 C C . ARG A 1 167 ? 6.581 -21.011 -14.965 1.00 94.75 167 ARG A C 1
ATOM 1261 O O . ARG A 1 167 ? 7.809 -21.036 -15.027 1.00 94.75 167 ARG A O 1
ATOM 1268 N N . LEU A 1 168 ? 5.920 -20.826 -13.830 1.00 94.44 168 LEU A N 1
ATOM 1269 C CA . LEU A 1 168 ? 6.575 -20.692 -12.531 1.00 94.44 168 LEU A CA 1
ATOM 1270 C C . LEU A 1 168 ? 5.731 -21.317 -11.414 1.00 94.44 168 LEU A C 1
ATOM 1272 O O . LEU A 1 168 ? 4.517 -21.501 -11.548 1.00 94.44 168 LEU A O 1
ATOM 1276 N N . GLY A 1 169 ? 6.407 -21.629 -10.312 1.00 93.50 169 GLY A N 1
ATOM 1277 C CA . GLY A 1 169 ? 5.778 -22.005 -9.056 1.00 93.50 169 GLY A CA 1
ATOM 1278 C C . GLY A 1 169 ? 5.653 -20.804 -8.127 1.00 93.50 169 GLY A C 1
ATOM 1279 O O . GLY A 1 169 ? 6.592 -20.024 -7.979 1.00 93.50 169 GLY A O 1
ATOM 1280 N N . ILE A 1 170 ? 4.499 -20.657 -7.484 1.00 95.12 170 ILE A N 1
ATOM 1281 C CA . ILE A 1 170 ? 4.243 -19.654 -6.455 1.00 95.12 170 ILE A CA 1
ATOM 1282 C C . ILE A 1 170 ? 3.522 -20.303 -5.277 1.00 95.12 170 ILE A C 1
ATOM 1284 O O . ILE A 1 170 ? 2.529 -21.008 -5.446 1.00 95.12 170 ILE A O 1
ATOM 1288 N N . HIS A 1 171 ? 4.017 -20.047 -4.072 1.00 95.44 171 HIS A N 1
ATOM 1289 C CA . HIS A 1 171 ? 3.343 -20.404 -2.834 1.00 95.44 171 HIS A CA 1
ATOM 1290 C C . HIS A 1 171 ? 3.356 -19.182 -1.920 1.00 95.44 171 HIS A C 1
ATOM 1292 O O . HIS A 1 171 ? 4.360 -18.904 -1.277 1.00 95.44 171 HIS A O 1
ATOM 1298 N N . VAL A 1 172 ? 2.263 -18.421 -1.911 1.00 93.88 172 VAL A N 1
ATOM 1299 C CA . VAL A 1 172 ? 2.049 -17.252 -1.044 1.00 93.88 172 VAL A CA 1
ATOM 1300 C C . VAL A 1 172 ? 0.855 -17.524 -0.137 1.00 93.88 172 VAL A C 1
ATOM 1302 O O . VAL A 1 172 ? -0.164 -18.039 -0.591 1.00 93.88 172 VAL A O 1
ATOM 1305 N N . GLU A 1 173 ? 0.958 -17.146 1.132 1.00 93.06 173 GLU A N 1
ATOM 1306 C CA . GLU A 1 173 ? -0.122 -17.271 2.110 1.00 93.06 173 GLU A CA 1
ATOM 1307 C C . GLU A 1 173 ? -0.293 -15.943 2.848 1.00 93.06 173 GLU A C 1
ATOM 1309 O O . GLU A 1 173 ? 0.637 -15.470 3.505 1.00 93.06 173 GLU A O 1
ATOM 1314 N N . ARG A 1 174 ? -1.468 -15.318 2.689 1.00 90.12 174 ARG A N 1
ATOM 1315 C CA . ARG A 1 174 ? -1.870 -14.049 3.329 1.00 90.12 174 ARG A CA 1
ATOM 1316 C C . ARG A 1 174 ? -0.805 -12.938 3.267 1.00 90.12 174 ARG A C 1
ATOM 1318 O O . ARG A 1 174 ? -0.643 -12.173 4.220 1.00 90.12 174 ARG A O 1
ATOM 1325 N N . GLN A 1 175 ? -0.091 -12.820 2.148 1.00 91.94 175 GLN A N 1
ATOM 1326 C CA . GLN A 1 175 ? 0.922 -11.774 1.939 1.00 91.94 175 GLN A CA 1
ATOM 1327 C C . GLN A 1 175 ? 0.289 -10.503 1.342 1.00 91.94 175 GLN A C 1
ATOM 1329 O O . GLN A 1 175 ? -0.661 -10.625 0.569 1.00 91.94 175 GLN A O 1
ATOM 1334 N N . PRO A 1 176 ? 0.813 -9.292 1.627 1.00 92.12 176 PRO A N 1
ATOM 1335 C CA . PRO A 1 176 ? 0.365 -8.067 0.963 1.00 92.12 176 PRO A CA 1
ATOM 1336 C C . PRO A 1 176 ? 0.531 -8.154 -0.556 1.00 92.12 176 PRO A C 1
ATOM 1338 O O . PRO A 1 176 ? 1.613 -8.509 -1.034 1.00 92.12 176 PRO A O 1
ATOM 1341 N N . PHE A 1 177 ? -0.511 -7.792 -1.303 1.00 94.38 177 PHE A N 1
ATOM 1342 C CA . PHE A 1 177 ? -0.543 -7.882 -2.766 1.00 94.38 177 PHE A CA 1
ATOM 1343 C C . PHE A 1 177 ? 0.687 -7.246 -3.428 1.00 94.38 177 PHE A C 1
ATOM 1345 O O . PHE A 1 177 ? 1.423 -7.927 -4.143 1.00 94.38 177 PHE A O 1
ATOM 1352 N N . TRP A 1 178 ? 0.991 -5.986 -3.102 1.00 93.88 178 TRP A N 1
ATOM 1353 C CA . TRP A 1 178 ? 2.124 -5.264 -3.688 1.00 93.88 178 TRP A CA 1
ATOM 1354 C C . TRP A 1 178 ? 3.481 -5.907 -3.409 1.00 93.88 178 TRP A C 1
ATOM 1356 O O . TRP A 1 178 ? 4.361 -5.902 -4.269 1.00 93.88 178 TRP A O 1
ATOM 1366 N N . LYS A 1 179 ? 3.647 -6.541 -2.243 1.00 92.38 179 LYS A N 1
ATOM 1367 C CA . LYS A 1 179 ? 4.868 -7.291 -1.921 1.00 92.38 179 LYS A CA 1
ATOM 1368 C C . LYS A 1 179 ? 5.020 -8.513 -2.831 1.00 92.38 179 LYS A C 1
ATOM 1370 O O . LYS A 1 179 ? 6.132 -8.823 -3.256 1.00 92.38 179 LYS A O 1
ATOM 1375 N N . VAL A 1 180 ? 3.917 -9.200 -3.132 1.00 94.06 180 VAL A N 1
ATOM 1376 C CA . VAL A 1 180 ? 3.920 -10.346 -4.052 1.00 94.06 180 VAL A CA 1
ATOM 1377 C C . VAL A 1 180 ? 4.203 -9.887 -5.484 1.00 94.06 180 VAL A C 1
ATOM 1379 O O . VAL A 1 180 ? 5.072 -10.472 -6.128 1.00 94.06 180 VAL A O 1
ATOM 1382 N N . ILE A 1 181 ? 3.549 -8.819 -5.955 1.00 94.62 181 ILE A N 1
ATOM 1383 C CA . ILE A 1 181 ? 3.770 -8.256 -7.298 1.00 94.62 181 ILE A CA 1
ATOM 1384 C C . ILE A 1 181 ? 5.221 -7.805 -7.491 1.00 94.62 181 ILE A C 1
ATOM 1386 O O . ILE A 1 181 ? 5.841 -8.172 -8.484 1.00 94.62 181 ILE A O 1
ATOM 1390 N N . GLN A 1 182 ? 5.809 -7.099 -6.525 1.00 91.56 182 GLN A N 1
ATOM 1391 C CA . GLN A 1 182 ? 7.210 -6.678 -6.606 1.00 91.56 182 GLN A CA 1
ATOM 1392 C C . GLN A 1 182 ? 8.170 -7.875 -6.684 1.00 91.56 182 GLN A C 1
ATOM 1394 O O . GLN A 1 182 ? 9.109 -7.878 -7.479 1.00 91.56 182 GLN A O 1
ATOM 1399 N N . ARG A 1 183 ? 7.931 -8.929 -5.890 1.00 91.12 183 ARG A N 1
ATOM 1400 C CA . ARG A 1 183 ? 8.753 -10.147 -5.955 1.00 91.12 183 ARG A CA 1
ATOM 1401 C C . ARG A 1 183 ? 8.622 -10.842 -7.311 1.00 91.12 183 ARG A C 1
ATOM 1403 O O . ARG A 1 183 ? 9.619 -11.305 -7.861 1.00 91.12 183 ARG A O 1
ATOM 1410 N N . MET A 1 184 ? 7.404 -10.908 -7.844 1.00 91.62 184 MET A N 1
ATOM 1411 C CA . MET A 1 184 ? 7.133 -11.445 -9.177 1.00 91.62 184 MET A CA 1
ATOM 1412 C C . MET A 1 184 ? 7.871 -10.650 -10.257 1.00 91.62 184 MET A C 1
ATOM 1414 O O . MET A 1 184 ? 8.529 -11.257 -11.105 1.00 91.62 184 MET A O 1
ATOM 1418 N N . ALA A 1 185 ? 7.835 -9.320 -10.181 1.00 91.31 185 ALA A N 1
ATOM 1419 C CA . ALA A 1 185 ? 8.552 -8.433 -11.091 1.00 91.31 185 ALA A CA 1
ATOM 1420 C C . ALA A 1 185 ? 10.063 -8.671 -11.066 1.00 91.31 185 ALA A C 1
ATOM 1422 O O . ALA A 1 185 ? 10.676 -8.832 -12.118 1.00 91.31 185 ALA A O 1
ATOM 1423 N N . TYR A 1 186 ? 10.656 -8.827 -9.883 1.00 88.75 186 TYR A N 1
ATOM 1424 C CA . TYR A 1 186 ? 12.083 -9.123 -9.751 1.00 88.75 186 TYR A CA 1
ATOM 1425 C C . TYR A 1 186 ? 12.501 -10.436 -10.451 1.00 88.75 186 TYR A C 1
ATOM 1427 O O . TYR A 1 186 ? 13.518 -10.494 -11.154 1.00 88.75 186 TYR A O 1
ATOM 1435 N N . VAL A 1 187 ? 11.701 -11.497 -10.285 1.00 89.12 187 VAL A N 1
ATOM 1436 C CA . VAL A 1 187 ? 11.992 -12.841 -10.825 1.00 89.12 187 VAL A CA 1
ATOM 1437 C C . VAL A 1 187 ? 11.722 -12.930 -12.327 1.00 89.12 187 VAL A C 1
ATOM 1439 O O . VAL A 1 187 ? 12.482 -13.559 -13.069 1.00 89.12 187 VAL A O 1
ATOM 1442 N N . THR A 1 188 ? 10.621 -12.336 -12.780 1.00 90.31 188 THR A N 1
ATOM 1443 C CA . THR A 1 188 ? 10.099 -12.549 -14.138 1.00 90.31 188 THR A CA 1
ATOM 1444 C C . THR A 1 188 ? 10.384 -11.395 -15.090 1.00 90.31 188 THR A C 1
ATOM 1446 O O . THR A 1 188 ? 10.334 -11.599 -16.299 1.00 90.31 188 THR A O 1
ATOM 1449 N N . GLY A 1 189 ? 10.682 -10.206 -14.561 1.00 89.62 189 GLY A N 1
ATOM 1450 C CA . GLY A 1 189 ? 10.703 -8.950 -15.306 1.00 89.62 189 GLY A CA 1
ATOM 1451 C C . GLY A 1 189 ? 9.309 -8.395 -15.615 1.00 89.62 189 GLY A C 1
ATOM 1452 O O . GLY A 1 189 ? 9.221 -7.303 -16.162 1.00 89.62 189 GLY A O 1
ATOM 1453 N N . ALA A 1 190 ? 8.231 -9.117 -15.290 1.00 90.38 190 ALA A N 1
ATOM 1454 C CA . ALA A 1 190 ? 6.867 -8.666 -15.531 1.00 90.38 190 ALA A CA 1
ATOM 1455 C C . ALA A 1 190 ? 6.372 -7.792 -14.383 1.00 90.38 190 ALA A C 1
ATOM 1457 O O . ALA A 1 190 ? 6.245 -8.251 -13.245 1.00 90.38 190 ALA A O 1
ATOM 1458 N N . SER A 1 191 ? 6.053 -6.547 -14.689 1.00 90.81 191 SER A N 1
ATOM 1459 C CA . SER A 1 191 ? 5.626 -5.555 -13.710 1.00 90.81 191 SER A CA 1
ATOM 1460 C C . SER A 1 191 ? 4.452 -4.748 -14.249 1.00 90.81 191 SER A C 1
ATOM 1462 O O . SER A 1 191 ? 4.269 -4.688 -15.468 1.00 90.81 191 SER A O 1
ATOM 1464 N N . PRO A 1 192 ? 3.649 -4.143 -13.354 1.00 90.25 192 PRO A N 1
ATOM 1465 C CA . PRO A 1 192 ? 2.701 -3.126 -13.763 1.00 90.25 192 PRO A CA 1
ATOM 1466 C C . PRO A 1 192 ? 3.440 -2.039 -14.541 1.00 90.25 192 PRO A C 1
ATOM 1468 O O . PRO A 1 192 ? 4.489 -1.574 -14.086 1.00 90.25 192 PRO A O 1
ATOM 1471 N N . CYS A 1 193 ? 2.928 -1.674 -15.704 1.00 86.12 193 CYS A N 1
ATOM 1472 C CA . CYS A 1 193 ? 3.354 -0.495 -16.441 1.00 86.12 193 CYS A CA 1
ATOM 1473 C C . CYS A 1 193 ? 2.276 0.570 -16.324 1.00 86.12 193 CYS A C 1
ATOM 1475 O O . CYS A 1 193 ? 1.098 0.230 -16.208 1.00 86.12 193 CYS A O 1
ATOM 1477 N N . GLY A 1 194 ? 2.703 1.834 -16.334 1.00 73.00 194 GLY A N 1
ATOM 1478 C CA . GLY A 1 194 ? 1.768 2.945 -16.414 1.00 73.00 194 GLY A CA 1
ATOM 1479 C C . GLY A 1 194 ? 0.856 2.749 -17.614 1.00 73.00 194 GLY A C 1
ATOM 1480 O O . GLY A 1 194 ? 1.277 2.216 -18.649 1.00 73.00 194 GLY A O 1
ATOM 1481 N N . ASN A 1 195 ? -0.409 3.080 -17.435 1.00 66.62 195 ASN A N 1
ATOM 1482 C CA . ASN A 1 195 ? -1.372 2.921 -18.501 1.00 66.62 195 ASN A CA 1
ATOM 1483 C C . ASN A 1 195 ? -1.196 4.054 -19.514 1.00 66.62 195 ASN A C 1
ATOM 1485 O O . ASN A 1 195 ? -1.272 5.228 -19.151 1.00 66.62 195 ASN A O 1
ATOM 1489 N N . ASP A 1 196 ? -1.017 3.706 -20.791 1.00 61.53 196 ASP A N 1
ATOM 1490 C CA . ASP A 1 196 ? -1.292 4.658 -21.863 1.00 61.53 196 ASP A CA 1
ATOM 1491 C C . ASP A 1 196 ? -2.739 5.140 -21.685 1.00 61.53 196 ASP A C 1
ATOM 1493 O O . ASP A 1 196 ? -3.622 4.364 -21.309 1.00 61.53 196 ASP A O 1
ATOM 1497 N N . PHE A 1 197 ? -2.935 6.449 -21.838 1.00 56.53 197 PHE A N 1
ATOM 1498 C CA . PHE A 1 197 ? -4.130 7.200 -21.453 1.00 56.53 197 PHE A CA 1
ATOM 1499 C C . PHE A 1 197 ? -5.451 6.418 -21.668 1.00 56.53 197 PHE A C 1
ATOM 1501 O O . PHE A 1 197 ? -5.655 5.823 -22.721 1.00 56.53 197 PHE A O 1
ATOM 1508 N N . TYR A 1 198 ? -6.367 6.480 -20.685 1.00 67.81 198 TYR A N 1
ATOM 1509 C CA . TYR A 1 198 ? -7.738 5.908 -20.691 1.00 67.81 198 TYR A CA 1
ATOM 1510 C C . TYR A 1 198 ? -7.915 4.435 -20.293 1.00 67.81 198 TYR A C 1
ATOM 1512 O O . TYR A 1 198 ? -8.649 3.682 -20.933 1.00 67.81 198 TYR A O 1
ATOM 1520 N N . VAL A 1 199 ? -7.345 4.029 -19.161 1.00 68.00 199 VAL A N 1
ATOM 1521 C CA . VAL A 1 199 ? -7.623 2.709 -18.586 1.00 68.00 199 VAL A CA 1
ATOM 1522 C C . VAL A 1 199 ? -8.738 2.764 -17.520 1.00 68.00 199 VAL A C 1
ATOM 1524 O O . VAL A 1 199 ? -8.677 3.600 -16.615 1.00 68.00 199 VAL A O 1
ATOM 1527 N N . PRO A 1 200 ? -9.771 1.892 -17.595 1.00 79.19 200 PRO A N 1
ATOM 1528 C CA . PRO A 1 200 ? -10.798 1.771 -16.560 1.00 79.19 200 PRO A CA 1
ATOM 1529 C C . PRO A 1 200 ? -10.221 1.523 -15.158 1.00 79.19 200 PRO A C 1
ATOM 1531 O O . PRO A 1 200 ? -9.250 0.785 -14.996 1.00 79.19 200 PRO A O 1
ATOM 1534 N N . ALA A 1 201 ? -10.866 2.075 -14.125 1.00 79.38 201 ALA A N 1
ATOM 1535 C CA . ALA A 1 201 ? -10.486 1.833 -12.731 1.00 79.38 201 ALA A CA 1
ATOM 1536 C C . ALA A 1 201 ? -10.463 0.329 -12.389 1.00 79.38 201 ALA A C 1
ATOM 1538 O O . ALA A 1 201 ? -11.321 -0.448 -12.822 1.00 79.38 201 ALA A O 1
ATOM 1539 N N . GLY A 1 202 ? -9.502 -0.084 -11.564 1.00 83.69 202 GLY A N 1
ATOM 1540 C CA . GLY A 1 202 ? -9.286 -1.481 -11.204 1.00 83.69 202 GLY A CA 1
ATOM 1541 C C . GLY A 1 202 ? -8.610 -2.326 -12.285 1.00 83.69 202 GLY A C 1
ATOM 1542 O O . GLY A 1 202 ? -8.650 -3.551 -12.182 1.00 83.69 202 GLY A O 1
ATOM 1543 N N . LEU A 1 203 ? -7.990 -1.733 -13.303 1.00 86.62 203 LEU A N 1
ATOM 1544 C CA . LEU A 1 203 ? -7.223 -2.459 -14.312 1.00 86.62 203 LEU A CA 1
ATOM 1545 C C . LEU A 1 203 ? -5.716 -2.233 -14.129 1.00 86.62 203 LEU A C 1
ATOM 1547 O O . LEU A 1 203 ? -5.245 -1.103 -14.092 1.00 86.62 203 LEU A O 1
ATOM 1551 N N . LEU A 1 204 ? -4.958 -3.326 -14.036 1.00 88.06 204 LEU A N 1
ATOM 1552 C CA . LEU A 1 204 ? -3.497 -3.306 -14.034 1.00 88.06 204 LEU A CA 1
ATOM 1553 C C . LEU A 1 204 ? -2.978 -3.873 -15.342 1.00 88.06 204 LEU A C 1
ATOM 1555 O O . LEU A 1 204 ? -3.148 -5.065 -15.625 1.00 88.06 204 LEU A O 1
ATOM 1559 N N . ASN A 1 205 ? -2.308 -3.027 -16.108 1.00 90.25 205 ASN A N 1
ATOM 1560 C CA . ASN A 1 205 ? -1.601 -3.446 -17.297 1.00 90.25 205 ASN A CA 1
ATOM 1561 C C . ASN A 1 205 ? -0.190 -3.916 -16.930 1.00 90.25 205 ASN A C 1
ATOM 1563 O O . ASN A 1 205 ? 0.524 -3.252 -16.182 1.00 90.25 205 ASN A O 1
ATOM 1567 N N . PHE A 1 206 ? 0.205 -5.084 -17.426 1.00 91.12 206 PHE A N 1
ATOM 1568 C CA . PHE A 1 206 ? 1.531 -5.649 -17.218 1.00 91.12 206 PHE A CA 1
ATOM 1569 C C . PHE A 1 206 ? 2.295 -5.681 -18.534 1.00 91.12 206 PHE A C 1
ATOM 1571 O O . PHE A 1 206 ? 1.779 -6.153 -19.548 1.00 91.12 206 PHE A O 1
ATOM 1578 N N . CYS A 1 207 ? 3.566 -5.300 -18.495 1.00 88.81 207 CYS A N 1
ATOM 1579 C CA . CYS A 1 207 ? 4.476 -5.496 -19.614 1.00 88.81 207 CYS A CA 1
ATOM 1580 C C . CYS A 1 207 ? 5.788 -6.134 -19.148 1.00 88.81 207 CYS A C 1
ATOM 1582 O O . CYS A 1 207 ? 6.083 -6.260 -17.951 1.00 88.81 207 CYS A O 1
ATOM 1584 N N . ARG A 1 208 ? 6.582 -6.580 -20.121 1.00 84.44 208 ARG A N 1
ATOM 1585 C CA . ARG A 1 208 ? 7.946 -7.032 -19.871 1.00 84.44 208 ARG A CA 1
ATOM 1586 C C . ARG A 1 208 ? 8.806 -5.786 -19.638 1.00 84.44 208 ARG A C 1
ATOM 1588 O O . ARG A 1 208 ? 8.918 -4.970 -20.541 1.00 84.44 208 ARG A O 1
ATOM 1595 N N . HIS A 1 209 ? 9.425 -5.677 -18.464 1.00 82.06 209 HIS A N 1
ATOM 1596 C CA . HIS A 1 209 ? 10.210 -4.509 -18.035 1.00 82.06 209 HIS A CA 1
ATOM 1597 C C . HIS A 1 209 ? 9.378 -3.243 -17.762 1.00 82.06 209 HIS A C 1
ATOM 1599 O O . HIS A 1 209 ? 9.839 -2.137 -18.015 1.00 82.06 209 HIS A O 1
ATOM 1605 N N . GLY A 1 210 ? 8.170 -3.397 -17.215 1.00 76.81 210 GLY A N 1
ATOM 1606 C CA . GLY A 1 210 ? 7.350 -2.268 -16.764 1.00 76.81 210 GLY A CA 1
ATOM 1607 C C . GLY A 1 210 ? 7.928 -1.535 -15.551 1.00 76.81 210 GLY A C 1
ATOM 1608 O O . GLY A 1 210 ? 9.063 -1.758 -15.133 1.00 76.81 210 GLY A O 1
ATOM 1609 N N . THR A 1 211 ? 7.108 -0.718 -14.901 1.00 75.56 211 THR A N 1
ATOM 1610 C CA . THR A 1 211 ? 7.527 0.262 -13.892 1.00 75.56 211 THR A CA 1
ATOM 1611 C C . THR A 1 211 ? 8.234 -0.319 -12.667 1.00 75.56 211 THR A C 1
ATOM 1613 O O . THR A 1 211 ? 8.981 0.384 -12.007 1.00 75.56 211 THR A O 1
ATOM 1616 N N . LEU A 1 212 ? 8.042 -1.600 -12.347 1.00 78.00 212 LEU A N 1
ATOM 1617 C CA . LEU A 1 212 ? 8.784 -2.282 -11.271 1.00 78.00 212 LEU A CA 1
ATOM 1618 C C . LEU A 1 212 ? 9.954 -3.113 -11.813 1.00 78.00 212 LEU A C 1
ATOM 1620 O O . LEU A 1 212 ? 10.188 -4.229 -11.343 1.00 78.00 212 LEU A O 1
ATOM 1624 N N . ALA A 1 213 ? 1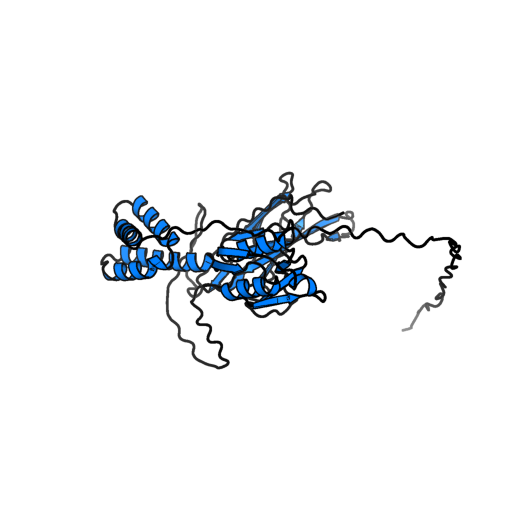0.632 -2.622 -12.852 1.00 73.31 213 ALA A N 1
ATOM 1625 C CA . ALA A 1 213 ? 11.793 -3.280 -13.434 1.00 73.31 213 ALA A CA 1
ATOM 1626 C C . ALA A 1 213 ? 12.880 -3.530 -12.374 1.00 73.31 213 ALA A C 1
ATOM 1628 O O . ALA A 1 213 ? 12.868 -2.981 -11.266 1.00 73.31 213 ALA A O 1
ATOM 1629 N N . ARG A 1 214 ? 13.837 -4.408 -12.703 1.00 64.38 214 ARG A N 1
ATOM 1630 C CA . ARG A 1 214 ? 14.991 -4.628 -11.826 1.00 64.38 214 ARG A CA 1
ATOM 1631 C C . ARG A 1 214 ? 15.646 -3.280 -11.566 1.00 64.38 214 ARG A C 1
ATOM 1633 O O . ARG A 1 214 ? 15.884 -2.544 -12.512 1.00 64.38 214 ARG A O 1
ATOM 1640 N N . HIS A 1 215 ? 15.924 -3.016 -10.293 1.00 72.62 215 HIS A N 1
ATOM 1641 C CA . HIS A 1 215 ? 16.533 -1.787 -9.795 1.00 72.62 215 HIS A CA 1
ATOM 1642 C C . HIS A 1 215 ? 15.595 -0.589 -9.637 1.00 72.62 215 HIS A C 1
ATOM 1644 O O . HIS A 1 215 ? 16.017 0.365 -9.016 1.00 72.62 215 HIS A O 1
ATOM 1650 N N . THR A 1 216 ? 14.318 -0.618 -10.028 1.00 78.06 216 THR A N 1
ATOM 1651 C CA . THR A 1 216 ? 13.444 0.531 -9.732 1.00 78.06 216 THR A CA 1
ATOM 1652 C C . THR A 1 216 ? 13.283 0.738 -8.213 1.00 78.06 216 THR A C 1
ATOM 1654 O O . THR A 1 216 ? 12.893 -0.210 -7.517 1.00 78.06 216 THR A O 1
ATOM 1657 N N . PRO A 1 217 ? 13.538 1.946 -7.662 1.00 76.88 217 PRO A N 1
ATOM 1658 C CA . PRO A 1 217 ? 13.209 2.247 -6.278 1.00 76.88 217 PRO A CA 1
ATOM 1659 C C . PRO A 1 217 ? 11.698 2.184 -6.084 1.00 76.88 217 PRO A C 1
ATOM 1661 O O . PRO A 1 217 ? 10.933 2.862 -6.771 1.00 76.88 217 PRO A O 1
ATOM 1664 N N . VAL A 1 218 ? 11.267 1.362 -5.132 1.00 84.88 218 VAL A N 1
ATOM 1665 C CA . VAL A 1 218 ? 9.850 1.143 -4.846 1.00 84.88 218 VAL A CA 1
ATOM 1666 C C . VAL A 1 218 ? 9.604 1.313 -3.358 1.00 84.88 218 VAL A C 1
ATOM 1668 O O . VAL A 1 218 ? 10.183 0.602 -2.534 1.00 84.88 218 VAL A O 1
ATOM 1671 N N . TYR A 1 219 ? 8.683 2.207 -3.021 1.00 82.81 219 TYR A N 1
ATOM 1672 C CA . TYR A 1 219 ? 8.111 2.328 -1.692 1.00 82.81 219 TYR A CA 1
ATOM 1673 C C . TYR A 1 219 ? 6.764 1.608 -1.646 1.00 82.81 219 TYR A C 1
ATOM 1675 O O . TYR A 1 219 ? 5.966 1.675 -2.578 1.00 82.81 219 TYR A O 1
ATOM 1683 N N . ARG A 1 220 ? 6.489 0.907 -0.545 1.00 86.94 220 ARG A N 1
ATOM 1684 C CA . ARG A 1 220 ? 5.209 0.222 -0.342 1.00 86.94 220 ARG A CA 1
ATOM 1685 C C . ARG A 1 220 ? 4.727 0.407 1.086 1.00 86.94 220 ARG A C 1
ATOM 1687 O O . ARG A 1 220 ? 5.460 0.118 2.035 1.00 86.94 220 ARG A O 1
ATOM 1694 N N . LYS A 1 221 ? 3.472 0.814 1.242 1.00 83.88 221 LYS A N 1
ATOM 1695 C CA . LYS A 1 221 ? 2.802 0.897 2.540 1.00 83.88 221 LYS A CA 1
ATOM 1696 C C . LYS A 1 221 ? 1.353 0.466 2.377 1.00 83.88 221 LYS A C 1
ATOM 1698 O O . LYS A 1 221 ? 0.499 1.235 1.957 1.00 83.88 221 LYS A O 1
ATOM 1703 N N . GLY A 1 222 ? 1.111 -0.799 2.711 1.00 86.56 222 GLY A N 1
ATOM 1704 C CA . GLY A 1 222 ? -0.206 -1.418 2.642 1.00 86.56 222 GLY A CA 1
ATOM 1705 C C . GLY A 1 222 ? -0.817 -1.374 1.237 1.00 86.56 222 GLY A C 1
ATOM 1706 O O . GLY A 1 222 ? -0.308 -2.058 0.351 1.00 86.56 222 GLY A O 1
ATOM 1707 N N . ALA A 1 223 ? -1.891 -0.603 1.046 1.00 89.44 223 ALA A N 1
ATOM 1708 C CA . ALA A 1 223 ? -2.583 -0.424 -0.233 1.00 89.44 223 ALA A CA 1
ATOM 1709 C C . ALA A 1 223 ? -1.818 0.461 -1.227 1.00 89.44 223 ALA A C 1
ATOM 1711 O O . ALA A 1 223 ? -2.089 0.383 -2.422 1.00 89.44 223 ALA A O 1
ATOM 1712 N N . LEU A 1 224 ? -0.852 1.257 -0.764 1.00 90.38 224 LEU A N 1
ATOM 1713 C CA . LEU A 1 224 ? -0.074 2.151 -1.613 1.00 90.38 224 LEU A CA 1
ATOM 1714 C C . LEU A 1 224 ? 1.239 1.506 -2.066 1.00 90.38 224 LEU A C 1
ATOM 1716 O O . LEU A 1 224 ? 2.013 0.982 -1.253 1.00 90.38 224 LEU A O 1
ATOM 1720 N N . LEU A 1 225 ? 1.515 1.637 -3.356 1.00 90.44 225 LEU A N 1
ATOM 1721 C CA . LEU A 1 225 ? 2.805 1.412 -3.988 1.00 90.44 225 LEU A CA 1
ATOM 1722 C C . LEU A 1 225 ? 3.236 2.716 -4.666 1.00 90.44 225 LEU A C 1
ATOM 1724 O O . LEU A 1 225 ? 2.454 3.307 -5.397 1.00 90.44 225 LEU A O 1
ATOM 1728 N N . LEU A 1 226 ? 4.476 3.143 -4.457 1.00 88.94 226 LEU A N 1
ATOM 1729 C CA . LEU A 1 226 ? 5.104 4.218 -5.220 1.00 88.94 226 LEU A CA 1
ATOM 1730 C C . LEU A 1 226 ? 6.343 3.650 -5.899 1.00 88.94 226 LEU A C 1
ATOM 1732 O O . LEU A 1 226 ? 7.155 2.990 -5.249 1.00 88.94 226 LEU A O 1
ATOM 1736 N N . ALA A 1 227 ? 6.499 3.914 -7.185 1.00 87.69 227 ALA A N 1
ATOM 1737 C CA . ALA A 1 227 ? 7.656 3.518 -7.965 1.00 87.69 227 ALA A CA 1
ATOM 1738 C C . ALA A 1 227 ? 8.291 4.759 -8.587 1.00 87.69 227 ALA A C 1
ATOM 1740 O O . ALA A 1 227 ? 7.611 5.555 -9.233 1.00 87.69 227 ALA A O 1
ATOM 1741 N N . VAL A 1 228 ? 9.591 4.924 -8.365 1.00 83.06 228 VAL A N 1
ATOM 1742 C CA . VAL A 1 228 ? 10.355 6.066 -8.869 1.00 83.06 228 VAL A CA 1
ATOM 1743 C C . VAL A 1 228 ? 10.966 5.680 -10.209 1.00 83.06 228 VAL A C 1
ATOM 1745 O O . VAL A 1 228 ? 11.905 4.893 -10.274 1.00 83.06 228 VAL A O 1
ATOM 1748 N N . GLN A 1 229 ? 10.422 6.217 -11.288 1.00 79.44 229 GLN A N 1
ATOM 1749 C CA . GLN A 1 229 ? 10.955 6.076 -12.632 1.00 79.44 229 GLN A CA 1
ATOM 1750 C C . GLN A 1 229 ? 11.973 7.186 -12.892 1.00 79.44 229 GLN A C 1
ATOM 1752 O O . GLN A 1 229 ? 11.709 8.371 -12.689 1.00 79.44 229 GLN A O 1
ATOM 1757 N N . ALA A 1 230 ? 13.153 6.807 -13.377 1.00 64.50 230 ALA A N 1
ATOM 1758 C CA . ALA A 1 230 ? 14.037 7.790 -13.976 1.00 64.50 230 ALA A CA 1
ATOM 1759 C C . ALA A 1 230 ? 13.343 8.341 -15.228 1.00 64.50 230 ALA A C 1
ATOM 1761 O O . ALA A 1 230 ? 12.991 7.577 -16.126 1.00 64.50 230 ALA A O 1
ATOM 1762 N N . SER A 1 231 ? 13.127 9.650 -15.277 1.00 64.06 231 SER A N 1
ATOM 1763 C CA . SER A 1 231 ? 12.790 10.338 -16.522 1.00 64.06 231 SER A CA 1
ATOM 1764 C C . SER A 1 231 ? 14.055 10.908 -17.143 1.00 64.06 231 SER A C 1
ATOM 1766 O O . SER A 1 231 ? 15.021 11.228 -16.450 1.00 64.06 231 SER A O 1
ATOM 1768 N N . SER A 1 232 ? 14.050 11.014 -18.467 1.00 59.72 232 SER A N 1
ATOM 1769 C CA . SER A 1 232 ? 15.103 11.682 -19.223 1.00 59.72 232 SER A CA 1
ATOM 1770 C C . SER A 1 232 ? 15.231 13.139 -18.770 1.00 59.72 232 SER A C 1
ATOM 1772 O O . SER A 1 232 ? 14.238 13.870 -18.738 1.00 59.72 232 SER A O 1
ATOM 1774 N N . GLY A 1 233 ? 16.448 13.557 -18.419 1.00 56.69 233 GLY A N 1
ATOM 1775 C CA . GLY A 1 233 ? 16.771 14.969 -18.223 1.00 56.69 233 GLY A CA 1
ATOM 1776 C C . GLY A 1 233 ? 16.679 15.732 -19.544 1.00 56.69 233 GLY A C 1
ATOM 1777 O O . GLY A 1 233 ? 16.908 15.163 -20.610 1.00 56.69 233 GLY A O 1
ATOM 1778 N N . GLY A 1 234 ? 16.332 17.013 -19.466 1.00 57.53 234 GLY A N 1
ATOM 1779 C CA . GLY A 1 234 ? 16.360 17.923 -20.604 1.00 57.53 234 GLY A CA 1
ATOM 1780 C C . GLY A 1 234 ? 17.176 19.147 -20.225 1.00 57.53 234 GLY A C 1
ATOM 1781 O O . GLY A 1 234 ? 16.838 19.851 -19.275 1.00 57.53 234 GLY A O 1
ATOM 1782 N N . GLU A 1 235 ? 18.254 19.416 -20.952 1.00 56.69 235 GLU A N 1
ATOM 1783 C CA . GLU A 1 235 ? 18.948 20.691 -20.819 1.00 56.69 235 GLU A CA 1
ATOM 1784 C C . GLU A 1 235 ? 18.130 21.759 -21.538 1.00 56.69 235 GLU A C 1
ATOM 1786 O O . GLU A 1 235 ? 17.922 21.696 -22.748 1.00 56.69 235 GLU A O 1
ATOM 1791 N N . THR A 1 236 ? 17.625 22.735 -20.782 1.00 56.97 236 THR A N 1
ATOM 1792 C CA . THR A 1 236 ? 16.973 23.899 -21.380 1.00 56.97 236 THR A CA 1
ATOM 1793 C C . THR A 1 236 ? 17.991 25.033 -21.392 1.00 56.97 236 THR A C 1
ATOM 1795 O O . THR A 1 236 ? 18.314 25.619 -20.359 1.00 56.97 236 THR A O 1
ATOM 1798 N N . ALA A 1 237 ? 18.549 25.328 -22.564 1.00 49.31 237 ALA A N 1
ATOM 1799 C CA . ALA A 1 237 ? 19.370 26.517 -22.743 1.00 49.31 237 ALA A CA 1
ATOM 1800 C C . ALA A 1 237 ? 18.441 27.735 -22.827 1.00 49.31 237 ALA A C 1
ATOM 1802 O O . ALA A 1 237 ? 17.735 27.916 -23.818 1.00 49.31 237 ALA A O 1
ATOM 1803 N N . THR A 1 238 ? 18.421 28.563 -21.780 1.00 54.16 238 THR A N 1
ATOM 1804 C CA . THR A 1 238 ? 17.660 29.819 -21.800 1.00 54.16 238 THR A CA 1
ATOM 1805 C C . THR A 1 238 ? 18.582 30.929 -22.296 1.00 54.16 238 THR A C 1
ATOM 1807 O O . THR A 1 238 ? 19.536 31.313 -21.616 1.00 54.16 238 THR A O 1
ATOM 1810 N N . PHE A 1 239 ? 18.326 31.431 -23.504 1.00 49.19 239 PHE A N 1
ATOM 1811 C CA . PHE A 1 239 ? 19.043 32.576 -24.062 1.00 49.19 239 PHE A CA 1
ATOM 1812 C C . PHE A 1 239 ? 18.359 33.867 -23.607 1.00 49.19 239 PHE A C 1
ATOM 1814 O O . PHE A 1 239 ? 17.426 34.346 -24.245 1.00 49.19 239 PHE A O 1
ATOM 1821 N N . SER A 1 240 ? 18.814 34.425 -22.486 1.00 47.44 240 SER A N 1
ATOM 1822 C CA . SER A 1 240 ? 18.422 35.767 -22.049 1.00 47.44 240 SER A CA 1
ATOM 1823 C C . SER A 1 240 ? 19.509 36.763 -22.475 1.00 47.44 240 SER A C 1
ATOM 1825 O O . SER A 1 240 ? 20.644 36.671 -22.014 1.00 47.44 240 SER A O 1
ATOM 1827 N N . ALA A 1 241 ? 19.195 37.699 -23.375 1.00 48.22 241 ALA A N 1
ATOM 1828 C CA . ALA A 1 241 ? 20.082 38.817 -23.735 1.00 48.22 241 ALA A CA 1
ATOM 1829 C C . ALA A 1 241 ? 20.311 39.767 -22.533 1.00 48.22 241 ALA A C 1
ATOM 1831 O O . ALA A 1 241 ? 19.476 39.777 -21.630 1.00 48.22 241 ALA A O 1
ATOM 1832 N N . PRO A 1 242 ? 21.340 40.644 -22.490 1.00 57.19 242 PRO A N 1
ATOM 1833 C CA . PRO A 1 242 ? 22.723 40.566 -22.976 1.00 57.19 242 PRO A CA 1
ATOM 1834 C C . PRO A 1 242 ? 23.692 39.983 -21.913 1.00 57.19 242 PRO A C 1
ATOM 1836 O O . PRO A 1 242 ? 24.906 40.019 -22.088 1.00 57.19 242 PRO A O 1
ATOM 1839 N N . SER A 1 243 ? 23.191 39.445 -20.795 1.00 58.12 243 SER A N 1
ATOM 1840 C CA . SER A 1 243 ? 23.992 39.055 -19.618 1.00 58.12 243 SER A CA 1
ATOM 1841 C C . SER A 1 243 ? 24.664 37.670 -19.699 1.00 58.12 243 SER A C 1
ATOM 1843 O O . SER A 1 243 ? 24.983 37.079 -18.669 1.00 58.12 243 SER A O 1
ATOM 1845 N N . GLY A 1 244 ? 24.865 37.134 -20.903 1.00 59.50 244 GLY A N 1
ATOM 1846 C CA . GLY A 1 244 ? 25.436 35.803 -21.119 1.00 59.50 244 GLY A CA 1
ATOM 1847 C C . GLY A 1 244 ? 24.421 34.658 -21.019 1.00 59.50 244 GLY A C 1
ATOM 1848 O O . GLY A 1 244 ? 23.385 34.743 -20.357 1.00 59.50 244 GLY A O 1
ATOM 1849 N N . GLN A 1 245 ? 24.729 33.564 -21.716 1.00 58.62 245 GLN A N 1
ATOM 1850 C CA . GLN A 1 245 ? 23.929 32.343 -21.744 1.00 58.62 245 GLN A CA 1
ATOM 1851 C C . GLN A 1 245 ? 23.869 31.723 -20.340 1.00 58.62 245 GLN A C 1
ATOM 1853 O O . GLN A 1 245 ? 24.889 31.313 -19.788 1.00 58.62 245 GLN A O 1
ATOM 1858 N N . ARG A 1 246 ? 22.668 31.622 -19.759 1.00 58.84 246 ARG A N 1
ATOM 1859 C CA . ARG A 1 246 ? 22.434 30.836 -18.541 1.00 58.84 246 ARG A CA 1
ATOM 1860 C C . ARG A 1 246 ? 21.858 29.483 -18.934 1.00 58.84 246 ARG A C 1
ATOM 1862 O O . ARG A 1 246 ? 20.673 29.349 -19.236 1.00 58.84 246 ARG A O 1
ATOM 1869 N N . THR A 1 247 ? 22.702 28.460 -18.913 1.00 58.69 247 THR A N 1
ATOM 1870 C CA . THR A 1 247 ? 22.254 27.068 -18.987 1.00 58.69 247 THR A CA 1
ATOM 1871 C C . THR A 1 247 ? 21.676 26.666 -17.634 1.00 58.69 247 THR A C 1
ATOM 1873 O O . THR A 1 247 ? 22.412 26.545 -16.653 1.00 58.69 247 THR A O 1
ATOM 1876 N N . SER A 1 248 ? 20.361 26.469 -17.560 1.00 65.19 248 SER A N 1
ATOM 1877 C CA . SER A 1 248 ? 19.716 25.827 -16.417 1.00 65.19 248 SER A CA 1
ATOM 1878 C C . SER A 1 248 ? 19.435 24.368 -16.780 1.00 65.19 248 SER A C 1
ATOM 1880 O O . SER A 1 248 ? 18.514 24.037 -17.523 1.00 65.19 248 SER A O 1
ATOM 1882 N N . GLY A 1 249 ? 20.275 23.471 -16.262 1.00 67.38 249 GLY A N 1
ATOM 1883 C CA . GLY A 1 249 ? 20.035 22.034 -16.334 1.00 67.38 249 GLY A CA 1
ATOM 1884 C C . GLY A 1 249 ? 18.942 21.638 -15.344 1.00 67.38 249 GLY A C 1
ATOM 1885 O O . GLY A 1 249 ? 19.036 21.936 -14.148 1.00 67.38 249 GLY A O 1
ATOM 1886 N N . GLY A 1 250 ? 17.901 20.976 -15.841 1.00 73.75 250 GLY A N 1
ATOM 1887 C CA . GLY A 1 250 ? 16.830 20.423 -15.027 1.00 73.75 250 GLY A CA 1
ATOM 1888 C C . GLY A 1 250 ? 16.574 18.972 -15.398 1.00 73.75 250 GLY A C 1
ATOM 1889 O O . GLY A 1 250 ? 16.765 18.551 -16.539 1.00 73.75 250 GLY A O 1
ATOM 1890 N N . PHE A 1 251 ? 16.113 18.196 -14.431 1.00 73.88 251 PHE A N 1
ATOM 1891 C CA . PHE A 1 251 ? 15.601 16.863 -14.701 1.00 73.88 251 PHE A CA 1
ATOM 1892 C C . PHE A 1 251 ? 14.276 16.678 -13.981 1.00 73.88 251 PHE A C 1
ATOM 1894 O O . PHE A 1 251 ? 14.040 17.247 -12.913 1.00 73.88 251 PHE A O 1
ATOM 1901 N N . SER A 1 252 ? 13.383 15.912 -14.592 1.00 75.94 252 SER A N 1
ATOM 1902 C CA . SER A 1 252 ? 12.212 15.407 -13.898 1.00 75.94 252 SER A CA 1
ATOM 1903 C C . SER A 1 252 ? 12.537 14.057 -13.275 1.00 75.94 252 SER A C 1
ATOM 1905 O O . SER A 1 252 ? 13.377 13.313 -13.789 1.00 75.94 252 SER A O 1
ATOM 1907 N N . VAL A 1 253 ? 11.843 13.709 -12.195 1.00 78.12 253 VAL A N 1
ATOM 1908 C CA . VAL A 1 253 ? 11.779 12.327 -11.703 1.00 78.12 253 VAL A CA 1
ATOM 1909 C C . VAL A 1 253 ? 10.338 11.870 -11.796 1.00 78.12 253 VAL A C 1
ATOM 1911 O O . VAL A 1 253 ? 9.506 12.356 -11.042 1.00 78.12 253 VAL A O 1
ATOM 1914 N N . GLY A 1 254 ? 10.031 10.955 -12.709 1.00 82.12 254 GLY A N 1
ATOM 1915 C CA . GLY A 1 254 ? 8.708 10.352 -12.782 1.00 82.12 254 GLY A CA 1
ATOM 1916 C C . GLY A 1 254 ? 8.444 9.519 -11.533 1.00 82.12 254 GLY A C 1
ATOM 1917 O O . GLY A 1 254 ? 9.219 8.635 -11.186 1.00 82.12 254 GLY A O 1
ATOM 1918 N N . VAL A 1 255 ? 7.349 9.770 -10.833 1.00 84.38 255 VAL A N 1
ATOM 1919 C CA . VAL A 1 255 ? 6.885 8.896 -9.757 1.00 84.38 255 VAL A CA 1
ATOM 1920 C C . VAL A 1 255 ? 5.508 8.397 -10.129 1.00 84.38 255 VAL A C 1
ATOM 1922 O O . VAL A 1 255 ? 4.605 9.192 -10.369 1.00 84.38 255 VAL A O 1
ATOM 1925 N N . MET A 1 256 ? 5.359 7.077 -10.163 1.00 87.62 256 MET A N 1
ATOM 1926 C CA . MET A 1 256 ? 4.093 6.400 -10.399 1.00 87.62 256 MET A CA 1
ATOM 1927 C C . MET A 1 256 ? 3.573 5.861 -9.070 1.00 87.62 256 MET A C 1
ATOM 1929 O O . MET A 1 256 ? 4.224 5.037 -8.421 1.00 87.62 256 MET A O 1
ATOM 1933 N N . GLY A 1 257 ? 2.404 6.329 -8.658 1.00 88.75 257 GLY A N 1
ATOM 1934 C CA . GLY A 1 257 ? 1.657 5.799 -7.534 1.00 88.75 257 GLY A CA 1
ATOM 1935 C C . GLY A 1 257 ? 0.572 4.847 -8.006 1.00 88.75 257 GLY A C 1
ATOM 1936 O O . GLY A 1 257 ? -0.217 5.193 -8.877 1.00 88.75 257 GLY A O 1
ATOM 1937 N N . LEU A 1 258 ? 0.530 3.656 -7.412 1.00 90.00 258 LEU A N 1
ATOM 1938 C CA . LEU A 1 258 ? -0.551 2.694 -7.583 1.00 90.00 258 LEU A CA 1
ATOM 1939 C C . LEU A 1 258 ? -1.240 2.446 -6.247 1.00 90.00 258 LEU A C 1
ATOM 1941 O O . LEU A 1 258 ? -0.596 2.154 -5.232 1.00 90.00 258 LEU A O 1
ATOM 1945 N N . TRP A 1 259 ? -2.562 2.503 -6.268 1.00 90.00 259 TRP A N 1
ATOM 1946 C CA . TRP A 1 259 ? -3.413 2.155 -5.148 1.00 90.00 259 TRP A CA 1
ATOM 1947 C C . TRP A 1 259 ? -4.084 0.808 -5.401 1.00 90.00 259 TRP A C 1
ATOM 1949 O O . TRP A 1 259 ? -4.667 0.571 -6.454 1.00 90.00 259 TRP A O 1
ATOM 1959 N N . ALA A 1 260 ? -3.982 -0.111 -4.444 1.00 88.69 260 ALA A N 1
ATOM 1960 C CA . ALA A 1 260 ? -4.709 -1.367 -4.522 1.00 88.69 260 ALA A CA 1
ATOM 1961 C C . ALA A 1 260 ? -6.174 -1.146 -4.128 1.00 88.69 260 ALA A C 1
ATOM 1963 O O . ALA A 1 260 ? -6.419 -0.737 -2.987 1.00 88.69 260 ALA A O 1
ATOM 1964 N N . PRO A 1 261 ? -7.145 -1.474 -5.001 1.00 76.62 261 PRO A N 1
ATOM 1965 C CA . PRO A 1 261 ? -8.542 -1.416 -4.661 1.00 76.62 261 PRO A CA 1
ATOM 1966 C C . PRO A 1 261 ? -8.770 -2.359 -3.482 1.00 76.62 261 PRO A C 1
ATOM 1968 O O . PRO A 1 261 ? -8.243 -3.471 -3.386 1.00 76.62 261 PRO A O 1
ATOM 1971 N N . GLY A 1 262 ? -9.513 -1.859 -2.511 1.00 75.56 262 GLY A N 1
ATOM 1972 C CA . GLY A 1 262 ? -9.713 -2.538 -1.246 1.00 75.56 262 GLY A CA 1
ATOM 1973 C C . GLY A 1 262 ? -10.887 -1.923 -0.515 1.00 75.56 262 GLY A C 1
ATOM 1974 O O . GLY A 1 262 ? -11.931 -1.672 -1.106 1.00 75.56 262 GLY A O 1
ATOM 1975 N N . SER A 1 263 ? -10.725 -1.675 0.784 1.00 70.12 263 SER A N 1
ATOM 1976 C CA . SER A 1 263 ? -11.757 -0.980 1.566 1.00 70.12 263 SER A CA 1
ATOM 1977 C C . SER A 1 263 ? -11.726 0.544 1.404 1.00 70.12 263 SER A C 1
ATOM 1979 O O . SER A 1 263 ? -12.531 1.204 2.042 1.00 70.12 263 SER A O 1
ATOM 1981 N N . ALA A 1 264 ? -10.825 1.088 0.577 1.00 82.06 264 ALA A N 1
ATOM 1982 C CA . ALA A 1 264 ? -10.832 2.496 0.210 1.00 82.06 264 ALA A CA 1
ATOM 1983 C C . ALA A 1 264 ? -10.488 2.720 -1.260 1.00 82.06 264 ALA A C 1
ATOM 1985 O O . ALA A 1 264 ? -9.697 1.963 -1.831 1.00 82.06 264 ALA A O 1
ATOM 1986 N N . ALA A 1 265 ? -11.067 3.770 -1.834 1.00 83.25 265 ALA A N 1
ATOM 1987 C CA . ALA A 1 265 ? -10.733 4.301 -3.151 1.00 83.25 265 ALA A CA 1
ATOM 1988 C C . ALA A 1 265 ? -10.036 5.659 -2.999 1.00 83.25 265 ALA A C 1
ATOM 1990 O O . ALA A 1 265 ? -10.374 6.421 -2.092 1.00 83.25 265 ALA A O 1
ATOM 1991 N N . VAL A 1 266 ? -9.086 5.976 -3.880 1.00 83.50 266 VAL A N 1
ATOM 1992 C CA . VAL A 1 266 ? -8.520 7.328 -3.929 1.00 83.50 266 VAL A CA 1
ATOM 1993 C C . VAL A 1 266 ? -9.511 8.228 -4.655 1.00 83.50 266 VAL A C 1
ATOM 1995 O O . VAL A 1 266 ? -9.831 8.025 -5.827 1.00 83.50 266 VAL A O 1
ATOM 1998 N N . GLU A 1 267 ? -10.030 9.212 -3.935 1.00 84.12 267 GLU A N 1
ATOM 1999 C CA . GLU A 1 267 ? -10.931 10.214 -4.495 1.00 84.12 267 GLU A CA 1
ATOM 2000 C C . GLU A 1 267 ? -10.119 11.309 -5.184 1.00 84.12 267 GLU A C 1
ATOM 2002 O O . GLU A 1 267 ? -10.335 11.609 -6.356 1.00 84.12 267 GLU A O 1
ATOM 2007 N N . GLN A 1 268 ? -9.123 11.839 -4.476 1.00 83.31 268 GLN A N 1
ATOM 2008 C CA . GLN A 1 268 ? -8.302 12.947 -4.943 1.00 83.31 268 GLN A CA 1
ATOM 2009 C C . GLN A 1 268 ? -6.856 12.775 -4.482 1.00 83.31 268 GLN A C 1
ATOM 2011 O O . GLN A 1 268 ? -6.602 12.398 -3.337 1.00 83.31 268 GLN A O 1
ATOM 2016 N N . VAL A 1 269 ? -5.907 13.108 -5.350 1.00 82.81 269 VAL A N 1
ATOM 2017 C CA . VAL A 1 269 ? -4.506 13.329 -4.983 1.00 82.81 269 VAL A CA 1
ATOM 2018 C C . VAL A 1 269 ? -4.243 14.827 -5.080 1.00 82.81 269 VAL A C 1
ATOM 2020 O O . VAL A 1 269 ? -4.466 15.442 -6.120 1.00 82.81 269 VAL A O 1
ATOM 2023 N N . GLY A 1 270 ? -3.848 15.439 -3.968 1.00 81.44 270 GLY A N 1
ATOM 2024 C CA . GLY A 1 270 ? -3.520 16.859 -3.929 1.00 81.44 270 GLY A CA 1
ATOM 2025 C C . GLY A 1 270 ? -2.101 17.148 -4.440 1.00 81.44 270 GLY A C 1
ATOM 2026 O O . GLY A 1 270 ? -1.386 16.240 -4.871 1.00 81.44 270 GLY A O 1
ATOM 2027 N N . PRO A 1 271 ? -1.663 18.417 -4.385 1.00 80.00 271 PRO A N 1
ATOM 2028 C CA . PRO A 1 271 ? -0.333 18.805 -4.840 1.00 80.00 271 PRO A CA 1
ATOM 2029 C C . PRO A 1 271 ? 0.749 18.143 -3.980 1.00 80.00 271 PRO A C 1
ATOM 2031 O O . PRO A 1 271 ? 0.721 18.233 -2.751 1.00 80.00 271 PRO A O 1
ATOM 2034 N N . VAL A 1 272 ? 1.709 17.487 -4.631 1.00 81.56 272 VAL A N 1
ATOM 2035 C CA . VAL A 1 272 ? 2.837 16.844 -3.949 1.00 81.56 272 VAL A CA 1
ATOM 2036 C C . VAL A 1 272 ? 3.837 17.909 -3.516 1.00 81.56 272 VAL A C 1
ATOM 2038 O O . VAL A 1 272 ? 4.255 18.745 -4.316 1.00 81.56 272 VAL A O 1
ATOM 2041 N N . GLN A 1 273 ? 4.244 17.862 -2.250 1.00 83.25 273 GLN A N 1
ATOM 2042 C CA . GLN A 1 273 ? 5.219 18.789 -1.683 1.00 83.25 273 GLN A CA 1
ATOM 2043 C C . GLN A 1 273 ? 6.494 18.037 -1.334 1.00 83.25 273 GLN A C 1
ATOM 2045 O O . GLN A 1 273 ? 6.496 17.202 -0.435 1.00 83.25 273 GLN A O 1
ATOM 2050 N N . PHE A 1 274 ? 7.594 18.324 -2.022 1.00 81.62 274 PHE A N 1
ATOM 2051 C CA . PHE A 1 274 ? 8.883 17.734 -1.673 1.00 81.62 274 PHE A CA 1
ATOM 2052 C C . PHE A 1 274 ? 9.593 18.597 -0.644 1.00 81.62 274 PHE A C 1
ATOM 2054 O O . PHE A 1 274 ? 9.777 19.794 -0.840 1.00 81.62 274 PHE A O 1
ATOM 2061 N N . THR A 1 275 ? 10.004 17.967 0.449 1.00 85.31 275 THR A N 1
ATOM 2062 C CA . THR A 1 275 ? 10.750 18.612 1.532 1.00 85.31 275 THR A CA 1
ATOM 2063 C C . THR A 1 275 ? 12.247 18.378 1.392 1.00 85.31 275 THR A C 1
ATOM 2065 O O . THR A 1 275 ? 13.038 19.166 1.906 1.00 85.31 275 THR A O 1
ATOM 2068 N N . GLN A 1 276 ? 12.653 17.312 0.691 1.00 86.75 276 GLN A N 1
ATOM 2069 C CA . GLN A 1 276 ? 14.054 16.998 0.425 1.00 86.75 276 GLN A CA 1
ATOM 2070 C C . GLN A 1 276 ? 14.222 16.339 -0.947 1.00 86.75 276 GLN A C 1
ATOM 2072 O O . GLN A 1 276 ? 13.514 15.395 -1.295 1.00 86.75 276 GLN A O 1
ATOM 2077 N N . ALA A 1 277 ? 15.224 16.787 -1.693 1.00 85.88 277 ALA A N 1
ATOM 2078 C CA . ALA A 1 277 ? 15.802 16.051 -2.807 1.00 85.88 277 ALA A CA 1
ATOM 2079 C C . ALA A 1 277 ? 17.314 16.239 -2.710 1.00 85.88 277 ALA A C 1
ATOM 2081 O O . ALA A 1 277 ? 17.776 17.360 -2.889 1.00 85.88 277 ALA A O 1
ATOM 2082 N N . LEU A 1 278 ? 18.064 15.200 -2.344 1.00 86.06 278 LEU A N 1
ATOM 2083 C CA . LEU A 1 278 ? 19.505 15.300 -2.095 1.00 86.06 278 LEU A CA 1
ATOM 2084 C C . LEU A 1 278 ? 20.282 14.425 -3.073 1.00 86.06 278 LEU A C 1
ATOM 2086 O O . LEU A 1 278 ? 19.877 13.291 -3.346 1.00 86.06 278 LEU A O 1
ATOM 2090 N N . ASP A 1 279 ? 21.410 14.929 -3.568 1.00 84.06 279 ASP A N 1
ATOM 2091 C CA . ASP A 1 279 ? 22.376 14.105 -4.293 1.00 84.06 279 ASP A CA 1
ATOM 2092 C C . ASP A 1 279 ? 23.182 13.193 -3.350 1.00 84.06 279 ASP A C 1
ATOM 2094 O O . ASP A 1 279 ? 23.060 13.236 -2.123 1.00 84.06 279 ASP A O 1
ATOM 2098 N N . ASN A 1 280 ? 24.048 12.360 -3.924 1.00 81.94 280 ASN A N 1
ATOM 2099 C CA . ASN A 1 280 ? 24.962 11.492 -3.177 1.00 81.94 280 ASN A CA 1
ATOM 2100 C C . ASN A 1 280 ? 26.014 12.232 -2.325 1.00 81.94 280 ASN A C 1
ATOM 2102 O O . ASN A 1 280 ? 26.789 11.576 -1.631 1.00 81.94 280 ASN A O 1
ATOM 2106 N N . ARG A 1 281 ? 26.059 13.566 -2.368 1.00 86.94 281 ARG A N 1
ATOM 2107 C CA . ARG A 1 281 ? 26.911 14.430 -1.538 1.00 86.94 281 ARG A CA 1
ATOM 2108 C C . ARG A 1 281 ? 26.092 15.268 -0.548 1.00 86.94 281 ARG A C 1
ATOM 2110 O O . ARG A 1 281 ? 26.653 16.150 0.095 1.00 86.94 281 ARG A O 1
ATOM 2117 N N . GLY A 1 282 ? 24.787 15.014 -0.427 1.00 88.12 282 GLY A N 1
ATOM 2118 C CA . GLY A 1 282 ? 23.896 15.744 0.474 1.00 88.12 282 GLY A CA 1
ATOM 2119 C C . GLY A 1 282 ? 23.499 17.140 -0.017 1.00 88.12 282 GLY A C 1
ATOM 2120 O O . GLY A 1 282 ? 22.953 17.915 0.765 1.00 88.12 282 GLY A O 1
ATOM 2121 N N . ARG A 1 283 ? 23.757 17.493 -1.283 1.00 88.12 283 ARG A N 1
ATOM 2122 C CA . ARG A 1 283 ? 23.378 18.799 -1.845 1.00 88.12 283 ARG A CA 1
ATOM 2123 C C . ARG A 1 283 ? 21.920 18.784 -2.270 1.00 88.12 283 ARG A C 1
ATOM 2125 O O . ARG A 1 283 ? 21.464 17.821 -2.882 1.00 88.12 283 ARG A O 1
ATOM 2132 N N . SER A 1 284 ? 21.209 19.872 -1.984 1.00 88.19 284 SER A N 1
ATOM 2133 C CA . SER A 1 284 ? 19.816 20.023 -2.398 1.00 88.19 284 SER A CA 1
ATOM 2134 C C . SER A 1 284 ? 19.690 20.145 -3.917 1.00 88.19 284 SER A C 1
ATOM 2136 O O . SER A 1 284 ? 20.406 20.914 -4.557 1.00 88.19 284 SER A O 1
ATOM 2138 N N . LEU A 1 285 ? 18.742 19.394 -4.467 1.00 85.81 285 LEU A N 1
ATOM 2139 C CA . LEU A 1 285 ? 18.300 19.401 -5.860 1.00 85.81 285 LEU A CA 1
ATOM 2140 C C . LEU A 1 285 ? 16.937 20.098 -6.012 1.00 85.81 285 LEU A C 1
ATOM 2142 O O . LEU A 1 285 ? 16.400 20.176 -7.116 1.00 85.81 285 LEU A O 1
ATOM 2146 N N . LEU A 1 286 ? 16.340 20.575 -4.913 1.00 86.69 286 LEU A N 1
ATOM 2147 C CA . LEU A 1 286 ? 15.046 21.255 -4.948 1.00 86.69 286 LEU A CA 1
ATOM 2148 C C . LEU A 1 286 ? 15.169 22.641 -5.588 1.00 86.69 286 LEU A C 1
ATOM 2150 O O . LEU A 1 286 ? 16.075 23.411 -5.273 1.00 86.69 286 LEU A O 1
ATOM 2154 N N . ALA A 1 287 ? 14.211 22.973 -6.451 1.00 79.56 287 ALA A N 1
ATOM 2155 C CA . ALA A 1 287 ? 14.025 24.328 -6.952 1.00 79.56 287 ALA A CA 1
ATOM 2156 C C . ALA A 1 287 ? 13.499 25.244 -5.849 1.00 79.56 287 ALA A C 1
ATOM 2158 O O . ALA A 1 287 ? 12.575 24.875 -5.129 1.00 79.56 287 ALA A O 1
ATOM 2159 N N . SER A 1 288 ? 14.040 26.458 -5.752 1.00 69.94 288 SER A N 1
ATOM 2160 C CA . SER A 1 288 ? 13.674 27.435 -4.719 1.00 69.94 288 SER A CA 1
ATOM 2161 C C . SER A 1 288 ? 12.227 27.946 -4.807 1.00 69.94 288 SER A C 1
ATOM 2163 O O . SER A 1 288 ? 11.786 28.633 -3.894 1.00 69.94 288 SER A O 1
ATOM 2165 N N . THR A 1 289 ? 11.484 27.646 -5.883 1.00 60.88 289 THR A N 1
ATOM 2166 C CA . THR A 1 289 ? 10.217 28.341 -6.203 1.00 60.88 289 THR A CA 1
ATOM 2167 C C . THR A 1 289 ? 9.094 27.494 -6.819 1.00 60.88 289 THR A C 1
ATOM 2169 O O . THR A 1 289 ? 8.081 28.051 -7.235 1.00 60.88 289 THR A O 1
ATOM 2172 N N . VAL A 1 290 ? 9.187 26.165 -6.894 1.00 55.75 290 VAL A N 1
ATOM 2173 C CA . VAL A 1 290 ? 8.250 25.416 -7.757 1.00 55.75 290 VAL A CA 1
ATOM 2174 C C . VAL A 1 290 ? 7.141 24.717 -6.970 1.00 55.75 290 VAL A C 1
ATOM 2176 O O . VAL A 1 290 ? 7.368 23.694 -6.327 1.00 55.75 290 VAL A O 1
ATOM 2179 N N . SER A 1 291 ? 5.915 25.235 -7.112 1.00 55.09 291 SER A N 1
ATOM 2180 C CA . SER A 1 291 ? 4.692 24.442 -6.936 1.00 55.09 291 SER A CA 1
ATOM 2181 C C . SER A 1 291 ? 4.711 23.293 -7.936 1.00 55.09 291 SER A C 1
ATOM 2183 O O . SER A 1 291 ? 4.836 23.511 -9.142 1.00 55.09 291 SER A O 1
ATOM 2185 N N . GLN A 1 292 ? 4.636 22.065 -7.440 1.00 64.25 292 GLN A N 1
ATOM 2186 C CA . GLN A 1 292 ? 4.760 20.888 -8.282 1.00 64.25 292 GLN A CA 1
ATOM 2187 C C . GLN A 1 292 ? 3.387 20.345 -8.654 1.00 64.25 292 GLN A C 1
ATOM 2189 O O . GLN A 1 292 ? 2.540 20.090 -7.799 1.00 64.25 292 GLN A O 1
ATOM 2194 N N . TYR A 1 293 ? 3.178 20.169 -9.954 1.00 64.75 293 TYR A N 1
ATOM 2195 C CA . TYR A 1 293 ? 1.937 19.630 -10.482 1.00 64.75 293 TYR A CA 1
ATOM 2196 C C . TYR A 1 293 ? 1.911 18.112 -10.289 1.00 64.75 293 TYR A C 1
ATOM 2198 O O . TYR A 1 293 ? 2.814 17.397 -10.729 1.00 64.75 293 TYR A O 1
ATOM 2206 N N . CYS A 1 294 ? 0.863 17.622 -9.628 1.00 63.09 294 CYS A N 1
ATOM 2207 C CA . CYS A 1 294 ? 0.502 16.213 -9.664 1.00 63.09 294 CYS A CA 1
ATOM 2208 C C . CYS A 1 294 ? -0.460 15.996 -10.830 1.00 63.09 294 CYS A C 1
ATOM 2210 O O . CYS A 1 294 ? -1.462 16.700 -10.948 1.00 63.09 294 CYS A O 1
ATOM 2212 N N . TYR A 1 295 ? -0.150 15.020 -11.679 1.00 68.12 295 TYR A N 1
ATOM 2213 C CA . TYR A 1 295 ? -1.050 14.552 -12.720 1.00 68.12 295 TYR A CA 1
ATOM 2214 C C . TYR A 1 295 ? -1.730 13.280 -12.216 1.00 68.12 295 TYR A C 1
ATOM 2216 O O . TYR A 1 295 ? -1.198 12.170 -12.316 1.00 68.12 295 TYR A O 1
ATOM 2224 N N . GLN A 1 296 ? -2.921 13.440 -11.642 1.00 63.84 296 GLN A N 1
ATOM 2225 C CA . GLN A 1 296 ? -3.782 12.302 -11.347 1.00 63.84 296 GLN A CA 1
ATOM 2226 C C . GLN A 1 296 ? -4.358 11.789 -12.671 1.00 63.84 296 GLN A C 1
ATOM 2228 O O . GLN A 1 296 ? -4.971 12.550 -13.420 1.00 63.84 296 GLN A O 1
ATOM 2233 N N . SER A 1 297 ? -4.127 10.512 -12.986 1.00 62.16 297 SER A N 1
ATOM 2234 C CA . SER A 1 297 ? -4.783 9.901 -14.140 1.00 62.16 297 SER A CA 1
ATOM 2235 C C . SER A 1 297 ? -6.287 9.797 -13.860 1.00 62.16 297 SER A C 1
ATOM 2237 O O . SER A 1 297 ? -6.704 9.722 -12.706 1.00 62.16 297 SER A O 1
ATOM 2239 N N . ASN A 1 298 ? -7.119 9.724 -14.902 1.00 58.75 298 ASN A N 1
ATOM 2240 C CA . ASN A 1 298 ? -8.564 9.504 -14.736 1.00 58.75 298 ASN A CA 1
ATOM 2241 C C . ASN A 1 298 ? -8.903 8.150 -14.078 1.00 58.75 298 ASN A C 1
ATOM 2243 O O . ASN A 1 298 ? -10.064 7.887 -13.766 1.00 58.75 298 ASN A O 1
ATOM 2247 N N . SER A 1 299 ? -7.915 7.273 -13.874 1.00 64.06 299 SER A N 1
ATOM 2248 C CA . SER A 1 299 ? -8.100 6.045 -13.117 1.00 64.06 299 SER A CA 1
ATOM 2249 C C . SER A 1 299 ? -7.843 6.324 -11.629 1.00 64.06 299 SER A C 1
ATOM 2251 O O . SER A 1 299 ? -6.762 6.743 -11.228 1.00 64.06 299 SER A O 1
ATOM 2253 N N . HIS A 1 300 ? -8.848 6.084 -10.784 1.00 71.19 300 HIS A N 1
ATOM 2254 C CA . HIS A 1 300 ? -8.780 6.285 -9.325 1.00 71.19 300 HIS A CA 1
ATOM 2255 C C . HIS A 1 300 ? -7.660 5.501 -8.617 1.00 71.19 300 HIS A C 1
ATOM 2257 O O . HIS A 1 300 ? -7.432 5.694 -7.429 1.00 71.19 300 HIS A O 1
ATOM 2263 N N . ASP A 1 301 ? -6.980 4.598 -9.319 1.00 81.31 301 ASP A N 1
ATOM 2264 C CA . ASP A 1 301 ? -5.989 3.696 -8.747 1.00 81.31 301 ASP A CA 1
ATOM 2265 C C . ASP A 1 301 ? -4.556 4.017 -9.211 1.00 81.31 301 ASP A C 1
ATOM 2267 O O . ASP A 1 301 ? -3.615 3.395 -8.718 1.00 81.31 301 ASP A O 1
ATOM 2271 N N . GLU A 1 302 ? -4.368 4.985 -10.117 1.00 85.25 302 GLU A N 1
ATOM 2272 C CA . GLU A 1 302 ? -3.057 5.389 -10.638 1.00 85.25 302 GLU A CA 1
ATOM 2273 C C . GLU A 1 302 ? -2.905 6.914 -10.656 1.00 85.25 302 GLU A C 1
ATOM 2275 O O . GLU A 1 302 ? -3.740 7.656 -11.179 1.00 85.25 302 GLU A O 1
ATOM 2280 N N . PHE A 1 303 ? -1.790 7.395 -10.120 1.00 85.69 303 PHE A N 1
ATOM 2281 C CA . PHE A 1 303 ? -1.419 8.803 -10.172 1.00 85.69 303 PHE A CA 1
ATOM 2282 C C . PHE A 1 303 ? 0.059 8.940 -10.488 1.00 85.69 303 PHE A C 1
ATOM 2284 O O . PHE A 1 303 ? 0.866 8.080 -10.136 1.00 85.69 303 PHE A O 1
ATOM 2291 N N . SER A 1 304 ? 0.422 10.034 -11.144 1.00 85.31 304 SER A N 1
ATOM 2292 C CA . SER A 1 304 ? 1.809 10.319 -11.466 1.00 85.31 304 SER A CA 1
ATOM 2293 C C . SER A 1 304 ? 2.176 11.746 -11.092 1.00 85.31 304 SER A C 1
ATOM 2295 O O . SER A 1 304 ? 1.345 12.654 -11.044 1.00 85.31 304 SER A O 1
ATOM 2297 N N . PHE A 1 305 ? 3.438 11.959 -10.774 1.00 84.88 305 PHE A N 1
ATOM 2298 C CA . PHE A 1 305 ? 3.976 13.296 -10.584 1.00 84.88 305 PHE A CA 1
ATOM 2299 C C . PHE A 1 305 ? 5.436 13.303 -10.996 1.00 84.88 305 PHE A C 1
ATOM 2301 O O . PHE A 1 305 ? 6.130 12.294 -10.896 1.00 84.88 305 PHE A O 1
ATOM 2308 N N . ALA A 1 306 ? 5.879 14.448 -11.494 1.00 83.12 306 ALA A N 1
ATOM 2309 C CA . ALA A 1 306 ? 7.209 14.627 -12.042 1.00 83.12 306 ALA A CA 1
ATOM 2310 C C . ALA A 1 306 ? 7.832 15.897 -11.446 1.00 83.12 306 ALA A C 1
ATOM 2312 O O . ALA A 1 306 ? 7.810 16.940 -12.107 1.00 83.12 306 ALA A O 1
ATOM 2313 N N . PRO A 1 307 ? 8.340 15.858 -10.192 1.00 77.62 307 PRO A N 1
ATOM 2314 C CA . PRO A 1 307 ? 9.138 16.942 -9.628 1.00 77.62 307 PRO A CA 1
ATOM 2315 C C . PRO A 1 307 ? 10.194 17.397 -10.621 1.00 77.62 307 PRO A C 1
ATOM 2317 O O . PRO A 1 307 ? 10.978 16.579 -11.101 1.00 77.62 307 PRO A O 1
ATOM 2320 N N . ARG A 1 308 ? 10.243 18.704 -10.887 1.00 80.19 308 ARG A N 1
ATOM 2321 C CA . ARG A 1 308 ? 11.396 19.322 -11.540 1.00 80.19 308 ARG A CA 1
ATOM 2322 C C . ARG A 1 308 ? 12.461 19.574 -10.483 1.00 80.19 308 ARG A C 1
ATOM 2324 O O . ARG A 1 308 ? 12.217 20.293 -9.514 1.00 80.19 308 ARG A O 1
ATOM 2331 N N . LEU A 1 309 ? 13.619 18.967 -10.680 1.00 82.25 309 LEU A N 1
ATOM 2332 C CA . LEU A 1 309 ? 14.792 19.105 -9.833 1.00 82.25 309 LEU A CA 1
ATOM 2333 C C . LEU A 1 309 ? 15.882 19.849 -10.612 1.00 82.25 309 LEU A C 1
ATOM 2335 O O . LEU A 1 309 ? 16.013 19.684 -11.828 1.00 82.25 309 LEU A O 1
ATOM 2339 N N . HIS A 1 310 ? 16.658 20.675 -9.916 1.00 82.50 310 HIS A N 1
ATOM 2340 C CA . HIS A 1 310 ? 17.836 21.310 -10.500 1.00 82.50 310 HIS A CA 1
ATOM 2341 C C . HIS A 1 310 ? 19.029 20.374 -10.423 1.00 82.50 310 HIS A C 1
ATOM 2343 O O . HIS A 1 310 ? 19.188 19.632 -9.453 1.00 82.50 310 HIS A O 1
ATOM 2349 N N . TRP A 1 311 ? 19.902 20.462 -11.423 1.00 75.50 311 TRP A N 1
ATOM 2350 C CA . TRP A 1 311 ? 21.232 19.877 -11.345 1.00 75.50 311 TRP A CA 1
ATOM 2351 C C . TRP A 1 311 ? 22.210 20.935 -10.819 1.00 75.50 311 TRP A C 1
ATOM 2353 O O . TRP A 1 311 ? 22.555 21.858 -11.556 1.00 75.50 311 TRP A O 1
ATOM 2363 N N . PRO A 1 312 ? 22.650 20.877 -9.550 1.00 63.16 312 PRO A N 1
ATOM 2364 C CA . PRO A 1 312 ? 23.396 21.979 -8.951 1.00 63.16 312 PRO A CA 1
ATOM 2365 C C . PRO A 1 312 ? 24.865 22.043 -9.393 1.00 63.16 312 PRO A C 1
ATOM 2367 O O . PRO A 1 312 ? 25.583 22.934 -8.952 1.00 63.16 312 PRO A O 1
ATOM 2370 N N . SER A 1 313 ? 25.371 21.103 -10.199 1.00 60.81 313 SER A N 1
ATOM 2371 C CA . SER A 1 313 ? 26.790 21.043 -10.576 1.00 60.81 313 SER A CA 1
ATOM 2372 C C . SER A 1 313 ? 27.044 19.907 -11.577 1.00 60.81 313 SER A C 1
ATOM 2374 O O . SER A 1 313 ? 26.401 18.868 -11.437 1.00 60.81 313 SER A O 1
ATOM 2376 N N . PRO A 1 314 ? 28.043 19.998 -12.482 1.00 64.75 314 PRO A N 1
ATOM 2377 C CA . PRO A 1 314 ? 28.482 18.871 -13.324 1.00 64.75 314 PRO A CA 1
ATOM 2378 C C . PRO A 1 314 ? 28.934 17.625 -12.533 1.00 64.75 314 PRO A C 1
ATOM 2380 O O . PRO A 1 314 ? 29.155 16.569 -13.115 1.00 64.75 314 PRO A O 1
ATOM 2383 N N . HIS A 1 315 ? 29.081 17.725 -11.207 1.00 61.75 315 HIS A N 1
ATOM 2384 C CA . HIS A 1 315 ? 29.534 16.629 -10.347 1.00 61.75 315 HIS A CA 1
ATOM 2385 C C . HIS A 1 315 ? 28.419 15.882 -9.609 1.00 61.75 315 HIS A C 1
ATOM 2387 O O . HIS A 1 315 ? 28.701 14.847 -8.995 1.00 61.75 315 HIS A O 1
ATOM 2393 N N . ALA A 1 316 ? 27.182 16.389 -9.616 1.00 61.59 316 ALA A N 1
ATOM 2394 C CA . ALA A 1 316 ? 26.056 15.564 -9.194 1.00 61.59 316 ALA A CA 1
ATOM 2395 C C . ALA A 1 316 ? 25.927 14.436 -10.223 1.00 61.59 316 ALA A C 1
ATOM 2397 O O . ALA A 1 316 ? 26.082 14.671 -11.414 1.00 61.59 316 ALA A O 1
ATOM 2398 N N . THR A 1 317 ? 25.743 13.200 -9.768 1.00 66.50 317 THR A N 1
ATOM 2399 C CA . THR A 1 317 ? 25.579 12.036 -10.664 1.00 66.50 317 THR A CA 1
ATOM 2400 C C . THR A 1 317 ? 24.388 11.174 -10.274 1.00 66.50 317 THR A C 1
ATOM 2402 O O . THR A 1 317 ? 23.930 10.367 -11.078 1.00 66.50 317 THR A O 1
ATOM 2405 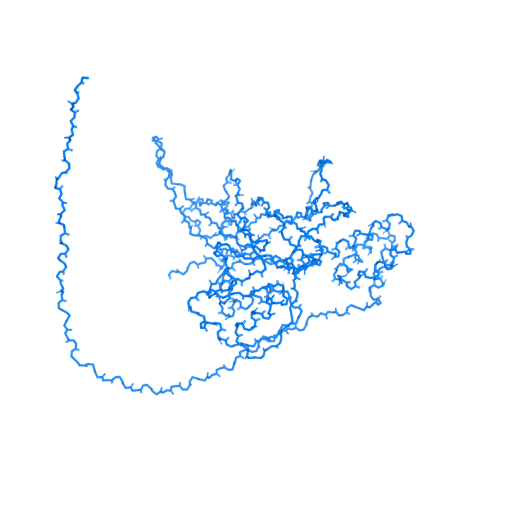N N . LYS A 1 318 ? 23.890 11.308 -9.035 1.00 76.19 318 LYS A N 1
ATOM 2406 C CA . LYS A 1 318 ? 22.887 10.409 -8.458 1.00 76.19 318 LYS A CA 1
ATOM 2407 C C . LYS A 1 318 ? 21.975 11.148 -7.483 1.00 76.19 318 LYS A C 1
ATOM 2409 O O . LYS A 1 318 ? 22.463 11.837 -6.590 1.00 76.19 318 LYS A O 1
ATOM 2414 N N . LEU A 1 319 ? 20.669 10.922 -7.610 1.00 80.25 319 LEU A N 1
ATOM 2415 C CA . LEU A 1 319 ? 19.670 11.255 -6.593 1.00 80.25 319 LEU A CA 1
ATOM 2416 C C . LEU A 1 319 ? 19.748 10.215 -5.465 1.00 80.25 319 LEU A C 1
ATOM 2418 O O . LEU A 1 319 ? 19.526 9.030 -5.714 1.00 80.25 319 LEU A O 1
ATOM 2422 N N . ALA A 1 320 ? 20.077 10.645 -4.248 1.00 81.12 320 ALA A N 1
ATOM 2423 C CA . ALA A 1 320 ? 20.261 9.770 -3.088 1.00 81.12 320 ALA A CA 1
ATOM 2424 C C . ALA A 1 320 ? 19.099 9.817 -2.090 1.00 81.12 320 ALA A C 1
ATOM 2426 O O . ALA A 1 320 ? 18.855 8.834 -1.397 1.00 81.12 320 ALA A O 1
ATOM 2427 N N . VAL A 1 321 ? 18.394 10.945 -1.993 1.00 84.19 321 VAL A N 1
ATOM 2428 C CA . VAL A 1 321 ? 17.216 11.093 -1.129 1.00 84.19 321 VAL A CA 1
ATOM 2429 C C . VAL A 1 321 ? 16.146 11.851 -1.892 1.00 84.19 321 VAL A C 1
ATOM 2431 O O . VAL A 1 321 ? 16.439 12.868 -2.511 1.00 84.19 321 VAL A O 1
ATOM 2434 N N . LEU A 1 322 ? 14.905 11.378 -1.819 1.00 82.69 322 LEU A N 1
ATOM 2435 C CA . LEU A 1 322 ? 13.731 12.080 -2.322 1.00 82.69 322 LEU A CA 1
ATOM 2436 C C . LEU A 1 322 ? 12.594 11.895 -1.320 1.00 82.69 322 LEU A C 1
ATOM 2438 O O . LEU A 1 322 ? 12.020 10.812 -1.248 1.00 82.69 322 LEU A O 1
ATOM 2442 N N . ALA A 1 323 ? 12.280 12.940 -0.561 1.00 84.75 323 ALA A N 1
ATOM 2443 C CA . ALA A 1 323 ? 11.268 12.930 0.487 1.00 84.75 323 ALA A CA 1
ATOM 2444 C C . ALA A 1 323 ? 10.280 14.092 0.322 1.00 84.75 323 ALA A C 1
ATOM 2446 O O . ALA A 1 323 ? 10.615 15.174 -0.163 1.00 84.75 323 ALA A O 1
ATOM 2447 N N . GLY A 1 324 ? 9.040 13.849 0.736 1.00 83.44 324 GLY A N 1
ATOM 2448 C CA . GLY A 1 324 ? 7.948 14.795 0.588 1.00 83.44 324 GLY A CA 1
ATOM 2449 C C . GLY A 1 324 ? 6.656 14.317 1.234 1.00 83.44 324 GLY A C 1
ATOM 2450 O O . GLY A 1 324 ? 6.652 13.403 2.060 1.00 83.44 324 GLY A O 1
ATOM 2451 N N . GLU A 1 325 ? 5.563 14.957 0.846 1.00 83.94 325 GLU A N 1
ATOM 2452 C CA . GLU A 1 325 ? 4.205 14.696 1.298 1.00 83.94 325 GLU A CA 1
ATOM 2453 C C . GLU A 1 325 ? 3.274 14.612 0.092 1.00 83.94 325 GLU A C 1
ATOM 2455 O O . GLU A 1 325 ? 3.336 15.439 -0.818 1.00 83.94 325 GLU A O 1
ATOM 2460 N N . ILE A 1 326 ? 2.409 13.600 0.096 1.00 82.38 326 ILE A N 1
ATOM 2461 C CA . ILE A 1 326 ? 1.415 13.367 -0.949 1.00 82.38 326 ILE A CA 1
ATOM 2462 C C . ILE A 1 326 ? 0.050 13.432 -0.262 1.00 82.38 326 ILE A C 1
ATOM 2464 O O . ILE A 1 326 ? -0.384 12.433 0.314 1.00 82.38 326 ILE A O 1
ATOM 2468 N N . PRO A 1 327 ? -0.624 14.591 -0.251 1.00 81.50 327 PRO A N 1
ATOM 2469 C CA . PRO A 1 327 ? -1.968 14.671 0.302 1.00 81.50 327 PRO A CA 1
ATOM 2470 C C . PRO A 1 327 ? -2.917 13.812 -0.543 1.00 81.50 327 PRO A C 1
ATOM 2472 O O . PRO A 1 327 ? -2.960 13.942 -1.763 1.00 81.50 327 PRO A O 1
ATOM 2475 N N . MET A 1 328 ? -3.683 12.929 0.099 1.00 82.12 328 MET A N 1
ATOM 2476 C CA . MET A 1 328 ? -4.652 12.056 -0.569 1.00 82.12 328 MET A CA 1
ATOM 2477 C C . MET A 1 328 ? -6.001 12.150 0.142 1.00 82.12 328 MET A C 1
ATOM 2479 O O . MET A 1 328 ? -6.061 12.117 1.363 1.00 82.12 328 MET A O 1
ATOM 2483 N N . ALA A 1 329 ? -7.096 12.247 -0.601 1.00 82.25 329 ALA A N 1
ATOM 2484 C CA . ALA A 1 329 ? -8.436 12.023 -0.076 1.00 82.25 329 ALA A CA 1
ATOM 2485 C C . ALA A 1 329 ? -8.836 10.577 -0.384 1.00 82.25 329 ALA A C 1
ATOM 2487 O O . ALA A 1 329 ? -8.743 10.133 -1.532 1.00 82.25 329 ALA A O 1
ATOM 2488 N N . LEU A 1 330 ? -9.245 9.838 0.648 1.00 82.88 330 LEU A N 1
ATOM 2489 C CA . LEU A 1 330 ? -9.628 8.435 0.539 1.00 82.88 330 LEU A CA 1
ATOM 2490 C C . LEU A 1 330 ? -11.109 8.275 0.880 1.00 82.88 330 LEU A C 1
ATOM 2492 O O . LEU A 1 330 ? -11.534 8.599 1.988 1.00 82.88 330 LEU A O 1
ATOM 2496 N N . ASP A 1 331 ? -11.867 7.691 -0.040 1.00 82.75 331 ASP A N 1
ATOM 2497 C CA . ASP A 1 331 ? -13.229 7.232 0.212 1.00 82.75 331 ASP A CA 1
ATOM 2498 C C . ASP A 1 331 ? -13.162 5.839 0.848 1.00 82.75 331 ASP A C 1
ATOM 2500 O O . ASP A 1 331 ? -12.973 4.836 0.159 1.00 82.75 331 ASP A O 1
ATOM 2504 N N . ILE A 1 332 ? -13.269 5.790 2.179 1.00 76.56 332 ILE A N 1
ATOM 2505 C CA . ILE A 1 332 ? -13.286 4.554 2.986 1.00 76.56 332 ILE A CA 1
ATOM 2506 C C . ILE A 1 332 ? -14.690 3.943 3.108 1.00 76.56 332 ILE A C 1
ATOM 2508 O O . ILE A 1 332 ? -14.887 2.966 3.841 1.00 76.56 332 ILE A O 1
ATOM 2512 N N . THR A 1 333 ? -15.687 4.528 2.440 1.00 74.06 333 THR A N 1
ATOM 2513 C CA . THR A 1 333 ? -17.056 4.022 2.489 1.00 74.06 333 THR A CA 1
ATOM 2514 C C . THR A 1 333 ? -17.082 2.655 1.810 1.00 74.06 333 THR A C 1
ATOM 2516 O O . THR A 1 333 ? -16.562 2.512 0.699 1.00 74.06 333 THR A O 1
ATOM 2519 N N . PRO A 1 334 ? -17.665 1.614 2.433 1.00 56.53 334 PRO A N 1
ATOM 2520 C CA . PRO A 1 334 ? -17.780 0.315 1.792 1.00 56.53 334 PRO A CA 1
ATOM 2521 C C . PRO A 1 334 ? -18.633 0.454 0.528 1.00 56.53 334 PRO A C 1
ATOM 2523 O O . PRO A 1 334 ? -19.861 0.478 0.588 1.00 56.53 334 PRO A O 1
ATOM 2526 N N . ARG A 1 335 ? -17.980 0.545 -0.636 1.00 53.91 335 ARG A N 1
ATOM 2527 C CA . ARG A 1 335 ? -18.667 0.527 -1.924 1.00 53.91 335 ARG A CA 1
ATOM 2528 C C . ARG A 1 335 ? -19.259 -0.861 -2.114 1.00 53.91 335 ARG A C 1
ATOM 2530 O O . ARG A 1 335 ? -18.552 -1.810 -2.454 1.00 53.91 335 ARG A O 1
ATOM 2537 N N . ILE A 1 336 ? -20.568 -0.982 -1.920 1.00 43.50 336 ILE A N 1
ATOM 2538 C CA . ILE A 1 336 ? -21.330 -2.079 -2.509 1.00 43.50 336 ILE A CA 1
ATOM 2539 C C . ILE A 1 336 ? -21.254 -1.836 -4.018 1.00 43.50 336 ILE A C 1
ATOM 2541 O O . ILE A 1 336 ? -22.032 -1.061 -4.565 1.00 43.50 336 ILE A O 1
ATOM 2545 N N . ARG A 1 337 ? -20.263 -2.429 -4.697 1.00 36.75 337 ARG A N 1
ATOM 2546 C CA . ARG A 1 337 ? -20.217 -2.435 -6.164 1.00 36.75 337 ARG A CA 1
ATOM 2547 C C . ARG A 1 337 ? -21.399 -3.275 -6.655 1.00 36.75 337 ARG A C 1
ATOM 2549 O O . ARG A 1 337 ? -21.249 -4.467 -6.911 1.00 36.75 337 ARG A O 1
ATOM 2556 N N . ARG A 1 338 ? -22.581 -2.667 -6.781 1.00 29.39 338 ARG A N 1
ATOM 2557 C CA . ARG A 1 338 ? -23.598 -3.165 -7.708 1.00 29.39 338 ARG A CA 1
ATOM 2558 C C . ARG A 1 338 ? -23.046 -2.917 -9.107 1.00 29.39 338 ARG A C 1
ATOM 2560 O O . ARG A 1 338 ? -22.967 -1.781 -9.555 1.00 29.39 338 ARG A O 1
ATOM 2567 N N . VAL A 1 339 ? -22.596 -3.981 -9.766 1.00 27.98 339 VAL A N 1
ATOM 2568 C CA . VAL A 1 339 ? -22.386 -3.961 -11.215 1.00 27.98 339 VAL A CA 1
ATOM 2569 C C . VAL A 1 339 ? -23.778 -4.059 -11.824 1.00 27.98 339 VAL A C 1
ATOM 2571 O O . VAL A 1 339 ? -24.321 -5.145 -12.009 1.00 27.98 339 VAL A O 1
ATOM 2574 N N . SER A 1 340 ? -24.421 -2.912 -11.999 1.00 27.03 340 SER A N 1
ATOM 2575 C CA . SER A 1 340 ? -25.715 -2.793 -12.662 1.00 27.03 340 SER A CA 1
ATOM 2576 C C . SER A 1 340 ? -25.749 -1.421 -13.319 1.00 27.03 340 SER A C 1
ATOM 2578 O O . SER A 1 340 ? -25.678 -0.410 -12.627 1.00 27.03 340 SER A O 1
ATOM 2580 N N . ASN A 1 341 ? -25.824 -1.387 -14.649 1.00 33.38 341 ASN A N 1
ATOM 2581 C CA . ASN A 1 341 ? -26.345 -0.222 -15.353 1.00 33.38 341 ASN A CA 1
ATOM 2582 C C . ASN A 1 341 ? -27.756 0.027 -14.808 1.00 33.38 341 ASN A C 1
ATOM 2584 O O . ASN A 1 341 ? -28.590 -0.853 -14.999 1.00 33.38 341 ASN A O 1
ATOM 2588 N N . LEU A 1 342 ? -27.990 1.135 -14.095 1.00 28.66 342 LEU A N 1
ATOM 2589 C CA . LEU A 1 342 ? -29.238 1.917 -14.044 1.00 28.66 342 LEU A CA 1
ATOM 2590 C C . LEU A 1 342 ? -29.300 2.844 -12.823 1.00 28.66 342 LEU A C 1
ATOM 2592 O O . LEU A 1 342 ? -28.704 2.599 -11.776 1.00 28.66 342 LEU A O 1
ATOM 2596 N N . ASP A 1 343 ? -30.052 3.913 -13.053 1.00 36.72 343 ASP A N 1
ATOM 2597 C CA . ASP A 1 343 ? -30.303 5.107 -12.263 1.00 36.72 343 ASP A CA 1
ATOM 2598 C C . ASP A 1 343 ? -30.706 4.945 -10.790 1.00 36.72 343 ASP A C 1
ATOM 2600 O O . ASP A 1 343 ? -31.266 3.944 -10.346 1.00 36.72 343 ASP A O 1
ATOM 2604 N N . SER A 1 344 ? -30.579 6.103 -10.128 1.00 31.95 344 SER A N 1
ATOM 2605 C CA . SER A 1 344 ? -31.417 6.642 -9.047 1.00 31.95 344 SER A CA 1
ATOM 2606 C C . SER A 1 344 ? -30.974 6.439 -7.591 1.00 31.95 344 SER A C 1
ATOM 2608 O O . SER A 1 344 ? -30.592 5.362 -7.144 1.00 31.95 344 SER A O 1
ATOM 2610 N N . GLY A 1 345 ? -31.110 7.536 -6.831 1.00 25.00 345 GLY A N 1
ATOM 2611 C CA . GLY A 1 345 ? -31.347 7.509 -5.387 1.00 25.00 345 GLY A CA 1
ATOM 2612 C C . GLY A 1 345 ? -30.147 7.826 -4.498 1.00 25.00 345 GLY A C 1
ATOM 2613 O O . GLY A 1 345 ? -29.542 6.931 -3.917 1.00 25.00 345 GLY A O 1
ATOM 2614 N N . LYS A 1 346 ? -29.840 9.118 -4.311 1.00 23.16 346 LYS A N 1
ATOM 2615 C CA . LYS A 1 346 ? -28.975 9.577 -3.211 1.00 23.16 346 LYS A CA 1
ATOM 2616 C C . LYS A 1 346 ? -29.707 9.398 -1.875 1.00 23.16 346 LYS A C 1
ATOM 2618 O O . LYS A 1 346 ? -30.715 10.054 -1.643 1.00 23.16 346 LYS A O 1
ATOM 2623 N N . ALA A 1 347 ? -29.151 8.580 -0.986 1.00 21.12 347 ALA A N 1
ATOM 2624 C CA . ALA A 1 347 ? -29.462 8.582 0.441 1.00 21.12 347 ALA A CA 1
ATOM 2625 C C . ALA A 1 347 ? -28.203 8.991 1.222 1.00 21.12 347 ALA A C 1
ATOM 2627 O O . ALA A 1 347 ? -27.139 8.393 1.056 1.00 21.12 347 ALA A O 1
ATOM 2628 N N . THR A 1 348 ? -28.318 10.034 2.045 1.00 21.47 348 THR A N 1
ATOM 2629 C CA . THR A 1 348 ? -27.235 10.608 2.860 1.00 21.47 348 THR A CA 1
ATOM 2630 C C . THR A 1 348 ? -27.336 10.097 4.297 1.00 21.47 348 THR A C 1
ATOM 2632 O O . THR A 1 348 ? -28.386 10.230 4.921 1.00 21.47 348 THR A O 1
ATOM 2635 N N . LEU A 1 349 ? -26.242 9.556 4.841 1.00 21.69 349 LEU A N 1
ATOM 2636 C CA . LEU A 1 349 ? -26.104 9.199 6.256 1.00 21.69 349 LEU A CA 1
ATOM 2637 C C . LEU A 1 349 ? -24.993 10.063 6.881 1.00 21.69 349 LEU A C 1
ATOM 2639 O O . LEU A 1 349 ? -23.868 10.077 6.386 1.00 21.69 349 LEU A O 1
ATOM 2643 N N . ASN A 1 350 ? -25.328 10.796 7.945 1.00 22.45 350 ASN A N 1
ATOM 2644 C CA . ASN A 1 350 ? -24.455 11.737 8.660 1.00 22.45 350 ASN A CA 1
ATOM 2645 C C . ASN A 1 350 ? -23.434 11.025 9.559 1.00 22.45 350 ASN A C 1
ATOM 2647 O O . ASN A 1 350 ? -23.856 10.312 10.468 1.00 22.45 350 ASN A O 1
ATOM 2651 N N . LEU A 1 351 ? -22.129 11.296 9.399 1.00 22.47 351 LEU A N 1
ATOM 2652 C CA . LEU A 1 351 ? -21.092 11.002 10.404 1.00 22.47 351 LEU A CA 1
ATOM 2653 C C . LEU A 1 351 ? -19.948 12.043 10.376 1.00 22.47 351 LEU A C 1
ATOM 2655 O O . LEU A 1 351 ? -19.513 12.474 9.313 1.00 22.47 351 LEU A O 1
ATOM 2659 N N . HIS A 1 352 ? -19.502 12.439 11.576 1.00 23.98 352 HIS A N 1
ATOM 2660 C CA . HIS A 1 352 ? -18.584 13.543 11.904 1.00 23.98 352 HIS A CA 1
ATOM 2661 C C . HIS A 1 352 ? -17.083 13.188 11.800 1.00 23.98 352 HIS A C 1
ATOM 2663 O O . HIS A 1 352 ? -16.709 12.020 11.887 1.00 23.98 352 HIS A O 1
ATOM 2669 N N . GLY A 1 353 ? -16.240 14.219 11.628 1.00 22.27 353 GLY A N 1
ATOM 2670 C CA . GLY A 1 353 ? -14.821 14.131 11.254 1.00 22.27 353 GLY A CA 1
ATOM 2671 C C . GLY A 1 353 ? -13.782 13.883 12.359 1.00 22.27 353 GLY A C 1
ATOM 2672 O O . GLY A 1 353 ? -14.086 13.874 13.549 1.00 22.27 353 GLY A O 1
ATOM 2673 N N . LEU A 1 354 ? -12.531 13.701 11.912 1.00 22.66 354 LEU A N 1
ATOM 2674 C CA . LEU A 1 354 ? -11.292 13.653 12.699 1.00 22.66 354 LEU A CA 1
ATOM 2675 C C . LEU A 1 354 ? -10.088 13.911 11.764 1.00 22.66 354 LEU A C 1
ATOM 2677 O O . LEU A 1 354 ? -9.981 13.279 10.715 1.00 22.66 354 LEU A O 1
ATOM 2681 N N . HIS A 1 355 ? -9.174 14.805 12.158 1.00 23.42 355 HIS A N 1
ATOM 2682 C CA . HIS A 1 355 ? -7.843 14.981 11.556 1.00 23.42 355 HIS A CA 1
ATOM 2683 C C . HIS A 1 355 ? -6.798 14.252 12.419 1.00 23.42 355 HIS A C 1
ATOM 2685 O O . HIS A 1 355 ? -6.728 14.486 13.626 1.00 23.42 355 HIS A O 1
ATOM 2691 N N . VAL A 1 356 ? -5.960 13.399 11.814 1.00 22.67 356 VAL A N 1
ATOM 2692 C CA . VAL A 1 356 ? -4.829 12.728 12.485 1.00 22.67 356 VAL A CA 1
ATOM 2693 C C . VAL A 1 356 ? -3.563 12.885 11.647 1.00 22.67 356 VAL A C 1
ATOM 2695 O O . VAL A 1 356 ? -3.516 12.463 10.496 1.00 22.67 356 VAL A O 1
ATOM 2698 N N . ALA A 1 357 ? -2.516 13.448 12.253 1.00 23.25 357 ALA A N 1
ATOM 2699 C CA . ALA A 1 357 ? -1.155 13.468 11.726 1.00 23.25 357 ALA A CA 1
ATOM 2700 C C . ALA A 1 357 ? -0.228 12.662 12.650 1.00 23.25 357 ALA A C 1
ATOM 2702 O O . ALA A 1 357 ? -0.316 12.749 13.877 1.00 23.25 357 ALA A O 1
ATOM 2703 N N . ILE A 1 358 ? 0.680 11.879 12.063 1.00 23.69 358 ILE A N 1
ATOM 2704 C CA . ILE A 1 358 ? 1.723 11.141 12.787 1.00 23.69 358 ILE A CA 1
ATOM 2705 C C . ILE A 1 358 ? 3.061 11.880 12.604 1.00 23.69 358 ILE A C 1
ATOM 2707 O O . ILE A 1 358 ? 3.663 11.813 11.535 1.00 23.69 358 ILE A O 1
ATOM 2711 N N . GLY A 1 359 ? 3.498 12.560 13.676 1.00 22.05 359 GLY A N 1
ATOM 2712 C CA . GLY A 1 359 ? 4.809 13.215 13.881 1.00 22.05 359 GLY A CA 1
ATOM 2713 C C . GLY A 1 359 ? 4.673 14.595 14.568 1.00 22.05 359 GLY A C 1
ATOM 2714 O O . GLY A 1 359 ? 3.955 15.433 14.047 1.00 22.05 359 GLY A O 1
ATOM 2715 N N . LYS A 1 360 ? 5.295 14.841 15.738 1.00 27.81 360 LYS A N 1
ATOM 2716 C CA . LYS A 1 360 ? 5.148 16.065 16.593 1.00 27.81 360 LYS A CA 1
ATOM 2717 C C . LYS A 1 360 ? 6.357 17.037 16.493 1.00 27.81 360 LYS A C 1
ATOM 2719 O O . LYS A 1 360 ? 7.425 16.516 16.176 1.00 27.81 360 LYS A O 1
ATOM 2724 N N . PRO A 1 361 ? 6.298 18.314 16.980 1.00 34.78 361 PRO A N 1
ATOM 2725 C CA . PRO A 1 361 ? 5.153 19.242 17.168 1.00 34.78 361 PRO A CA 1
ATOM 2726 C C . PRO A 1 361 ? 5.392 20.695 16.646 1.00 34.78 361 PRO A C 1
ATOM 2728 O O . PRO A 1 361 ? 6.514 21.184 16.728 1.00 34.78 361 PRO A O 1
ATOM 2731 N N . THR A 1 362 ? 4.343 21.417 16.213 1.00 25.42 362 THR A N 1
ATOM 2732 C CA . THR A 1 362 ? 4.058 22.859 16.503 1.00 25.42 362 THR A CA 1
ATOM 2733 C C . THR A 1 362 ? 2.709 23.300 15.891 1.00 25.42 362 THR A C 1
ATOM 2735 O O . THR A 1 362 ? 2.120 22.545 15.121 1.00 25.42 362 THR A O 1
ATOM 2738 N N . ASP A 1 363 ? 2.205 24.453 16.349 1.00 24.97 363 ASP A N 1
ATOM 2739 C CA . ASP A 1 363 ? 0.803 24.858 16.587 1.00 24.97 363 ASP A CA 1
ATOM 2740 C C . ASP A 1 363 ? -0.189 24.940 15.405 1.00 24.97 363 ASP A C 1
ATOM 2742 O O . ASP A 1 363 ? 0.177 25.055 14.238 1.00 24.97 363 ASP A O 1
ATOM 2746 N N . VAL A 1 364 ? -1.488 24.872 15.749 1.00 31.67 364 VAL A N 1
ATOM 2747 C CA . VAL A 1 364 ? -2.646 24.702 14.847 1.00 31.67 364 VAL A CA 1
ATOM 2748 C C . VAL A 1 364 ? -3.674 25.828 15.037 1.00 31.67 364 VAL A C 1
ATOM 2750 O O . VAL A 1 364 ? -4.029 26.156 16.166 1.00 31.67 364 VAL A O 1
ATOM 2753 N N . VAL A 1 365 ? -4.225 26.332 13.925 1.00 24.34 365 VAL A N 1
ATOM 2754 C CA . VAL A 1 365 ? -5.414 27.208 13.854 1.00 24.34 365 VAL A CA 1
ATOM 2755 C C . VAL A 1 365 ? -6.541 26.461 13.117 1.00 24.34 365 VAL A C 1
ATOM 2757 O O . VAL A 1 365 ? -6.273 25.726 12.168 1.00 24.34 365 VAL A O 1
ATOM 2760 N N . ILE A 1 366 ? -7.790 26.607 13.580 1.00 27.75 366 ILE A N 1
ATOM 2761 C CA . ILE A 1 366 ? -8.988 25.885 13.101 1.00 27.75 366 ILE A CA 1
ATOM 2762 C C . ILE A 1 366 ? -9.762 26.735 12.079 1.00 27.75 366 ILE A C 1
ATOM 2764 O O . ILE A 1 366 ? -10.019 27.905 12.346 1.00 27.75 366 ILE A O 1
ATOM 2768 N N . ASP A 1 367 ? -10.220 26.120 10.979 1.00 29.23 367 ASP A N 1
ATOM 2769 C CA . ASP A 1 367 ? -11.267 26.660 10.093 1.00 29.23 367 ASP A CA 1
ATOM 2770 C C . ASP A 1 367 ? -12.543 25.779 10.173 1.00 29.23 367 ASP A C 1
ATOM 2772 O O . ASP A 1 367 ? -12.481 24.584 9.860 1.00 29.23 367 ASP A O 1
ATOM 2776 N N . PRO A 1 368 ? -13.693 26.320 10.625 1.00 26.36 368 PRO A N 1
ATOM 2777 C CA . PRO A 1 368 ? -14.919 25.565 10.897 1.00 26.36 368 PRO A CA 1
ATOM 2778 C C . PRO A 1 368 ? -15.855 25.295 9.693 1.00 26.36 368 PRO A C 1
ATOM 2780 O O . PRO A 1 368 ? -16.945 24.759 9.904 1.00 26.36 368 PRO A O 1
ATOM 2783 N N . LEU A 1 369 ? -15.507 25.628 8.442 1.00 25.59 369 LEU A N 1
ATOM 2784 C CA . LEU A 1 369 ? -16.532 25.794 7.389 1.00 25.59 369 LEU A CA 1
ATOM 2785 C C . LEU A 1 369 ? -16.836 24.622 6.419 1.00 25.59 369 LEU A C 1
ATOM 2787 O O . LEU A 1 369 ? -17.619 24.835 5.492 1.00 25.59 369 LEU A O 1
ATOM 2791 N N . ASN A 1 370 ? -16.329 23.381 6.565 1.00 31.16 370 ASN A N 1
ATOM 2792 C CA . ASN A 1 370 ? -16.724 22.313 5.607 1.00 31.16 370 ASN A CA 1
ATOM 2793 C C . ASN A 1 370 ? -16.693 20.839 6.112 1.00 31.16 370 ASN A C 1
ATOM 2795 O O . ASN A 1 370 ? -15.623 20.234 6.177 1.00 31.16 370 ASN A O 1
ATOM 2799 N N . PRO A 1 371 ? -17.854 20.204 6.401 1.00 33.69 371 PRO A N 1
ATOM 2800 C CA . PRO A 1 371 ? -17.943 18.898 7.080 1.00 33.69 371 PRO A CA 1
ATOM 2801 C C . PRO A 1 371 ? -18.095 17.638 6.186 1.00 33.69 371 PRO A C 1
ATOM 2803 O O . PRO A 1 371 ? -18.466 16.585 6.700 1.00 33.69 371 PRO A O 1
ATOM 2806 N N . ARG A 1 372 ? -17.859 17.691 4.863 1.00 26.83 372 ARG A N 1
ATOM 2807 C CA . ARG A 1 372 ? -18.248 16.601 3.924 1.00 26.83 372 ARG A CA 1
ATOM 2808 C C . ARG A 1 372 ? -17.161 15.602 3.497 1.00 26.83 372 ARG A C 1
ATOM 2810 O O . ARG A 1 372 ? -17.491 14.637 2.818 1.00 26.83 372 ARG A O 1
ATOM 2817 N N . ILE A 1 373 ? -15.895 15.796 3.862 1.00 32.72 373 ILE A N 1
ATOM 2818 C CA . ILE A 1 373 ? -14.784 14.962 3.373 1.00 32.72 373 ILE A CA 1
ATOM 2819 C C . ILE A 1 373 ? -13.936 14.526 4.564 1.00 32.72 373 ILE A C 1
ATOM 2821 O O . ILE A 1 373 ? -13.310 15.356 5.223 1.00 32.72 373 ILE A O 1
ATOM 2825 N N . GLY A 1 374 ? -13.873 13.222 4.827 1.00 33.81 374 GLY A N 1
ATOM 2826 C CA . GLY A 1 374 ? -12.830 12.660 5.681 1.00 33.81 374 GLY A CA 1
ATOM 2827 C C . GLY A 1 374 ? -11.488 12.762 4.960 1.00 33.81 374 GLY A C 1
ATOM 2828 O O . GLY A 1 374 ? -11.088 11.839 4.256 1.00 33.81 374 GLY A O 1
ATOM 2829 N N . ARG A 1 375 ? -10.798 13.901 5.075 1.00 34.06 375 ARG A N 1
ATOM 2830 C CA . ARG A 1 375 ? -9.463 14.083 4.491 1.00 34.06 375 ARG A CA 1
ATOM 2831 C C . ARG A 1 375 ? -8.432 13.371 5.364 1.00 34.06 375 ARG A C 1
ATOM 2833 O O . ARG A 1 375 ? -8.007 13.882 6.394 1.00 34.06 375 ARG A O 1
ATOM 2840 N N . CYS A 1 376 ? -8.020 12.176 4.956 1.00 32.91 376 CYS A N 1
ATOM 2841 C CA . CYS A 1 376 ? -6.880 11.498 5.566 1.00 32.91 376 CYS A CA 1
ATOM 2842 C C . CYS A 1 376 ? -5.582 12.040 4.949 1.00 32.91 376 CYS A C 1
ATOM 2844 O O . CYS A 1 376 ? -5.192 11.641 3.860 1.00 32.91 376 CYS A O 1
ATOM 2846 N N . HIS A 1 377 ? -4.880 12.943 5.633 1.00 36.81 377 HIS A N 1
ATOM 2847 C CA . HIS A 1 377 ? -3.577 13.417 5.159 1.00 36.81 377 HIS A CA 1
ATOM 2848 C C . HIS A 1 377 ? -2.512 12.330 5.355 1.00 36.81 377 HIS A C 1
ATOM 2850 O O . HIS A 1 377 ? -1.889 12.212 6.412 1.00 36.81 377 HIS A O 1
ATOM 2856 N N . LEU A 1 378 ? -2.291 11.516 4.324 1.00 38.19 378 LEU A N 1
ATOM 2857 C CA . LEU A 1 378 ? -1.224 10.525 4.335 1.00 38.19 378 LEU A CA 1
ATOM 2858 C C . LEU A 1 378 ? 0.134 11.203 4.091 1.00 38.19 378 LEU A C 1
ATOM 2860 O O . LEU A 1 378 ? 0.528 11.471 2.960 1.00 38.19 378 LEU A O 1
ATOM 2864 N N . ARG A 1 379 ? 0.911 11.420 5.155 1.00 42.44 379 ARG A N 1
ATOM 2865 C CA . ARG A 1 379 ? 2.320 11.818 5.018 1.00 42.44 379 ARG A CA 1
ATOM 2866 C C . ARG A 1 379 ? 3.156 10.604 4.603 1.00 42.44 379 ARG A C 1
ATOM 2868 O O . ARG A 1 379 ? 3.317 9.656 5.380 1.00 42.44 379 ARG A O 1
ATOM 2875 N N . VAL A 1 380 ? 3.673 10.611 3.374 1.00 40.50 380 VAL A N 1
ATOM 2876 C CA . VAL A 1 380 ? 4.512 9.533 2.831 1.00 40.50 380 VAL A CA 1
ATOM 2877 C C . VAL A 1 380 ? 5.945 10.014 2.657 1.00 40.50 380 VAL A C 1
ATOM 2879 O O . VAL A 1 380 ? 6.291 10.595 1.638 1.00 40.50 380 VAL A O 1
ATOM 2882 N N . SER A 1 381 ? 6.810 9.703 3.621 1.00 36.69 381 SER A N 1
ATOM 2883 C CA . SER A 1 381 ? 8.253 9.872 3.437 1.00 36.69 381 SER A CA 1
ATOM 2884 C C . SER A 1 381 ? 8.790 8.716 2.597 1.00 36.69 381 SER A C 1
ATOM 2886 O O . SER A 1 381 ? 8.833 7.568 3.052 1.00 36.69 381 SER A O 1
ATOM 2888 N N . VAL A 1 382 ? 9.167 9.018 1.359 1.00 33.88 382 VAL A N 1
ATOM 2889 C CA . VAL A 1 382 ? 9.871 8.083 0.483 1.00 33.88 382 VAL A CA 1
ATOM 2890 C C . VAL A 1 382 ? 11.364 8.157 0.806 1.00 33.88 382 VAL A C 1
ATOM 2892 O O . VAL A 1 382 ? 11.912 9.228 1.037 1.00 33.88 382 VAL A O 1
ATOM 2895 N N . TRP A 1 383 ? 12.014 7.000 0.863 1.00 31.84 383 TRP A N 1
ATOM 2896 C CA . TRP A 1 383 ? 13.465 6.883 0.967 1.00 31.84 383 TRP A CA 1
ATOM 2897 C C . TRP A 1 383 ? 13.886 5.917 -0.134 1.00 31.84 383 TRP A C 1
ATOM 2899 O O . TRP A 1 383 ? 13.420 4.777 -0.164 1.00 31.84 383 TRP A O 1
ATOM 2909 N N . ALA A 1 384 ? 14.703 6.381 -1.071 1.00 32.62 384 ALA A N 1
ATOM 2910 C CA . ALA A 1 384 ? 15.181 5.590 -2.196 1.00 32.62 384 ALA A CA 1
ATOM 2911 C C . ALA A 1 384 ? 16.708 5.640 -2.198 1.00 32.62 384 ALA A C 1
ATOM 2913 O O . ALA A 1 384 ? 17.267 6.713 -2.367 1.00 32.62 384 ALA A O 1
ATOM 2914 N N . THR A 1 385 ? 17.381 4.503 -2.002 1.00 30.08 385 THR A N 1
ATOM 2915 C CA . THR A 1 385 ? 18.846 4.408 -2.086 1.00 30.08 385 THR A CA 1
ATOM 2916 C C . THR A 1 385 ? 19.289 4.007 -3.499 1.00 30.08 385 THR A C 1
ATOM 2918 O O . THR A 1 385 ? 18.650 3.202 -4.175 1.00 30.08 385 THR A O 1
ATOM 2921 N N . ALA A 1 386 ? 20.375 4.625 -3.967 1.00 37.91 386 ALA A N 1
ATOM 2922 C CA . ALA A 1 386 ? 20.682 4.832 -5.384 1.00 37.91 386 ALA A CA 1
ATOM 2923 C C . ALA A 1 386 ? 21.446 3.712 -6.118 1.00 37.91 386 ALA A C 1
ATOM 2925 O O . ALA A 1 386 ? 21.888 3.936 -7.245 1.00 37.91 386 ALA A O 1
ATOM 2926 N N . ASP A 1 387 ? 21.536 2.487 -5.591 1.00 35.03 387 ASP A N 1
ATOM 2927 C CA . ASP A 1 387 ? 22.028 1.349 -6.407 1.00 35.03 387 ASP A CA 1
ATOM 2928 C C . ASP A 1 387 ? 21.077 1.014 -7.579 1.00 35.03 387 ASP A C 1
ATOM 2930 O O . ASP A 1 387 ? 21.329 0.147 -8.410 1.00 35.03 387 ASP A O 1
ATOM 2934 N N . ALA A 1 388 ? 19.968 1.745 -7.633 1.00 35.75 388 ALA A N 1
ATOM 2935 C CA . ALA A 1 388 ? 18.800 1.587 -8.457 1.00 35.75 388 ALA A CA 1
ATOM 2936 C C . ALA A 1 388 ? 18.794 2.354 -9.802 1.00 35.75 388 ALA A C 1
ATOM 2938 O O . ALA A 1 388 ? 18.044 2.002 -10.709 1.00 35.75 388 ALA A O 1
ATOM 2939 N N . LEU A 1 389 ? 19.580 3.432 -9.923 1.00 35.34 389 LEU A N 1
ATOM 2940 C CA . LEU A 1 389 ? 19.418 4.455 -10.975 1.00 35.34 389 LEU A CA 1
ATOM 2941 C C . LEU A 1 389 ? 20.563 4.494 -12.003 1.00 35.34 389 LEU A C 1
ATOM 2943 O O . LEU A 1 389 ? 20.717 5.484 -12.714 1.00 35.34 389 LEU A O 1
ATOM 2947 N N . GLN A 1 390 ? 21.389 3.449 -12.090 1.00 35.47 390 GLN A N 1
ATOM 2948 C CA . GLN A 1 390 ? 22.415 3.388 -13.134 1.00 35.47 390 GLN A CA 1
ATOM 2949 C C . GLN A 1 390 ? 21.750 3.079 -14.480 1.00 35.47 390 GLN A C 1
ATOM 2951 O O . GLN A 1 390 ? 21.188 2.000 -14.666 1.00 35.47 390 GLN A O 1
ATOM 2956 N N . SER A 1 391 ? 21.801 4.040 -15.407 1.00 31.33 391 SER A N 1
ATOM 2957 C CA . SER A 1 391 ? 21.528 3.787 -16.823 1.00 31.33 391 SER A CA 1
ATOM 2958 C C . SER A 1 391 ? 22.437 2.652 -17.303 1.00 31.33 391 SER A C 1
ATOM 2960 O O . SER A 1 391 ? 23.629 2.689 -16.984 1.00 31.33 391 SER A O 1
ATOM 2962 N N . PRO A 1 392 ? 21.939 1.664 -18.066 1.00 29.86 392 PRO A N 1
ATOM 2963 C CA . PRO A 1 392 ? 22.832 0.825 -18.846 1.00 29.86 392 PRO A CA 1
ATOM 2964 C C . PRO A 1 392 ? 23.534 1.741 -19.858 1.00 29.86 392 PRO A C 1
ATOM 2966 O O . PRO A 1 392 ? 22.865 2.432 -20.628 1.00 29.86 392 PRO A O 1
ATOM 2969 N N . THR A 1 393 ? 24.858 1.827 -19.771 1.00 32.69 393 THR A N 1
ATOM 2970 C CA . THR A 1 393 ? 25.713 2.288 -20.875 1.00 32.69 393 THR A CA 1
ATOM 2971 C C . THR A 1 393 ? 25.741 1.253 -21.979 1.00 32.69 393 THR A C 1
ATOM 2973 O O . THR A 1 393 ? 25.804 0.051 -21.616 1.00 32.69 393 THR A O 1
#

Sequence (393 aa):
MRIADVKPWAAIVAVACLLAARPVPAVSGATPPRPRPAMAVASRPPAIIMLPRTQPVFTPKQIAAWIGKLSSPHAAIRRQAKRHLITVGTAAVAPLKAALAGWTTPQMRWDMRDLLGAIAEAKALRGPLVTLKLAHAPLRIILQRLCRQAGFTAQFAGTQLQWTTRRLGIHVERQPFWKVIQRMAYVTGASPCGNDFYVPAGLLNFCRHGTLARHTPVYRKGALLLAVQASSGGETATFSAPSGQRTSGGFSVGVMGLWAPGSAAVEQVGPVQFTQALDNRGRSLLASTVSQYCYQSNSHDEFSFAPRLHWPSPHATKLAVLAGEIPMALDITPRIRRVSNLDSGKATLNLHGLHVAIGKPTDVVIDPLNPRIGRCHLRVSVWATADALQSPT

pLDDT: mean 71.09, std 23.24, range [21.12, 97.94]

Foldseek 3Di:
DDDDDDDDDDDDPDPPPPPPDDDDPPPPDDDPDDPDPPDPPPPDAFDADDDDDDDDDDDPVNLVVLLVQCPDPDPVSNVVSLVVLLVVAPVNQVVLVVVLVVDDDPVSVVVSVVSNVSSLVSQQQQAFFDFDWDAWDFQLVVVCRLLVSLQAHEAEDDPCCVLRRHIHTDGGDRHQSVVVQLVCCAVSQKHFADDDADDAARYTYIYRNHQSHPLWFWDDGRQKIKTKAFDDWDFDFDDDPDPDIDTWTKGWIKIKMFGGDGLKWWPDKDFKFWPAWAFPVRDGFADPDDRWDKAQGPHRGMTITIHITTDPDPPRDWTQATFTFIFTFMDSHRPPPPPDPDDDDDDDDDDFEDEDDPDDDDDDDDDDPDTDTRRHRDRDTRGGGTVRDDDDD

Radius of gyration: 29.34 Å; chains: 1; bounding box: 67×86×92 Å